Protein AF-A0A7X6PT51-F1 (afdb_monomer_lite)

Secondary structure (DSSP, 8-state):
-HHHHHHHHHHHHHHHHHHHHHHHHHHHHHHHHHHHHHHHHHHHHHHHHHHHHHHHHHHHHHHHHHHHHHHHHHHHHHHHHHHHHHHHHHHHHHHHHHHHHHHHHHHHHHHHHHHHHHHHHHHHHHHHHHHHHHTGGGGHHHHHHHHHHHHHHHHHHHHHHHHHHHHHHHHHHHHHHHHHHHHHHHHHHHHHHHHHHHHHHHHHHHHHHHHHHHHHHHHHHHHHHHHHHHHHHHHHHHHHHHHHHHHHHHHHHHHHHHHHHHHHHHHHHHHHHHHHHHHTTS-PPPPSS-HHHHHHHHHHHHHHHHHHHTT-SS---HHHHH-TTTSHHHHHHTSHHHHTTTTSHHHHHHHHHHHHHHHHHHHHHHHHHHT-HHHHHHHHHHHHHHHHHHHHHHHHHHT-

pLDDT: mean 89.98, std 7.83, range [58.53, 97.75]

Radius of gyration: 64.97 Å; chains: 1; bounding box: 123×43×186 Å

Structure (mmCIF, N/CA/C/O backbone):
data_AF-A0A7X6PT51-F1
#
_entry.id   AF-A0A7X6PT51-F1
#
loop_
_atom_site.group_PDB
_atom_site.id
_atom_site.type_symbol
_atom_site.label_atom_id
_atom_site.label_alt_id
_atom_site.label_comp_id
_atom_site.label_asym_id
_atom_site.label_entity_id
_atom_site.label_seq_id
_atom_site.pdbx_PDB_ins_code
_atom_site.Cartn_x
_atom_si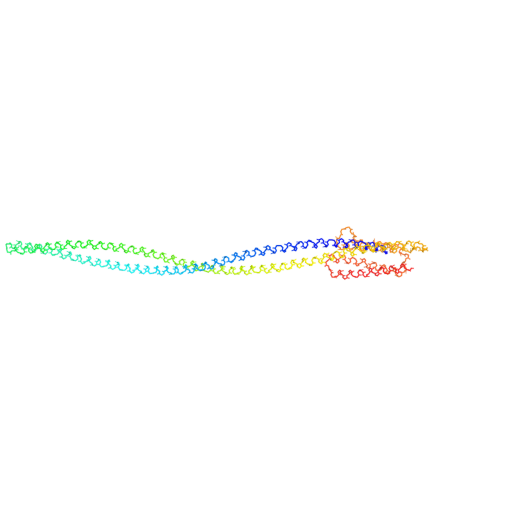te.Cartn_y
_atom_site.Cartn_z
_atom_site.occupancy
_atom_site.B_iso_or_equiv
_atom_site.auth_seq_id
_atom_site.auth_comp_id
_atom_site.auth_asym_id
_atom_site.auth_atom_id
_atom_site.pdbx_PDB_model_num
ATOM 1 N N . THR A 1 1 ? 40.088 14.864 -67.892 1.00 66.12 1 THR A N 1
ATOM 2 C CA . THR A 1 1 ? 41.227 13.999 -68.284 1.00 66.12 1 THR A CA 1
ATOM 3 C C . THR A 1 1 ? 41.415 12.910 -67.244 1.00 66.12 1 THR A C 1
ATOM 5 O O . THR A 1 1 ? 40.897 13.067 -66.145 1.00 66.12 1 THR A O 1
ATOM 8 N N . LEU A 1 2 ? 42.168 11.845 -67.549 1.00 75.38 2 LEU A N 1
ATOM 9 C CA . LEU A 1 2 ? 42.479 10.789 -66.572 1.00 75.38 2 LEU A CA 1
ATOM 10 C C . LEU A 1 2 ? 43.161 11.356 -65.306 1.00 75.38 2 LEU A C 1
ATOM 12 O O . LEU A 1 2 ? 42.879 10.900 -64.206 1.00 75.38 2 LEU A O 1
ATOM 16 N N . ASN A 1 3 ? 43.974 12.415 -65.447 1.00 75.56 3 ASN A N 1
ATOM 17 C CA . ASN A 1 3 ? 44.634 13.091 -64.322 1.00 75.56 3 ASN A CA 1
ATOM 18 C C . ASN A 1 3 ? 43.631 13.688 -63.316 1.00 75.56 3 ASN A C 1
ATOM 20 O O . ASN A 1 3 ? 43.732 13.439 -62.120 1.00 75.56 3 ASN A O 1
ATOM 24 N N . ALA A 1 4 ? 42.617 14.406 -63.810 1.00 72.31 4 ALA A N 1
ATOM 25 C CA . ALA A 1 4 ? 41.569 14.981 -62.965 1.00 72.31 4 ALA A CA 1
ATOM 26 C C . ALA A 1 4 ? 40.681 13.911 -62.312 1.00 72.31 4 ALA A C 1
ATOM 28 O O . ALA A 1 4 ? 40.223 14.081 -61.187 1.00 72.31 4 ALA A O 1
ATOM 29 N N . SER A 1 5 ? 40.453 12.785 -62.997 1.00 80.12 5 SER A N 1
ATOM 30 C CA . SER A 1 5 ? 39.759 11.638 -62.404 1.00 80.12 5 SER A CA 1
ATOM 31 C C . SER A 1 5 ? 40.550 11.036 -61.240 1.00 80.12 5 SER A C 1
ATOM 33 O O . SER A 1 5 ? 39.953 10.711 -60.220 1.00 80.12 5 SER A O 1
ATOM 35 N N . CYS A 1 6 ? 41.877 10.940 -61.353 1.00 85.06 6 CYS A N 1
ATOM 36 C CA . CYS A 1 6 ? 42.719 10.464 -60.256 1.00 85.06 6 CYS A CA 1
ATOM 37 C C . CYS A 1 6 ? 42.756 11.469 -59.088 1.00 85.06 6 CYS A C 1
ATOM 39 O O . CYS A 1 6 ? 42.606 11.092 -57.930 1.00 85.06 6 CYS A O 1
ATOM 41 N N . GLU A 1 7 ? 42.879 12.769 -59.365 1.00 81.94 7 GLU A N 1
ATOM 42 C CA . GLU A 1 7 ? 42.789 13.799 -58.317 1.00 81.94 7 GLU A CA 1
ATOM 43 C C . GLU A 1 7 ? 41.462 13.706 -57.542 1.00 81.94 7 GLU A C 1
ATOM 45 O O . GLU A 1 7 ? 41.464 13.667 -56.313 1.00 81.94 7 GLU A O 1
ATOM 50 N N . ASN A 1 8 ? 40.340 13.527 -58.245 1.00 82.00 8 ASN A N 1
ATOM 51 C CA . ASN A 1 8 ? 39.040 13.297 -57.612 1.00 82.00 8 ASN A CA 1
ATOM 52 C C . ASN A 1 8 ? 38.994 12.003 -56.784 1.00 82.00 8 ASN A C 1
ATOM 54 O O . ASN A 1 8 ? 38.458 12.022 -55.680 1.00 82.00 8 ASN A O 1
ATOM 58 N N . LEU A 1 9 ? 39.549 10.889 -57.282 1.00 88.00 9 LEU A N 1
ATOM 59 C CA . LEU A 1 9 ? 39.618 9.631 -56.524 1.00 88.00 9 LEU A CA 1
ATOM 60 C C . LEU A 1 9 ? 40.429 9.791 -55.237 1.00 88.00 9 LEU A C 1
ATOM 62 O O . LEU A 1 9 ? 40.010 9.283 -54.204 1.00 88.00 9 LEU A O 1
ATOM 66 N N . SER A 1 10 ? 41.533 10.542 -55.284 1.00 89.19 10 SER A N 1
ATOM 67 C CA . SER A 1 10 ? 42.350 10.844 -54.104 1.00 89.19 10 SER A CA 1
ATOM 68 C C . SER A 1 10 ? 41.565 11.663 -53.070 1.00 89.19 10 SER A C 1
ATOM 70 O O . SER A 1 10 ? 41.500 11.291 -51.897 1.00 89.19 10 SER A O 1
ATOM 72 N N . VAL A 1 11 ? 40.864 12.715 -53.512 1.00 88.38 11 VAL A N 1
ATOM 73 C CA . VAL A 1 11 ? 39.988 13.523 -52.644 1.00 88.38 11 VAL A CA 1
ATOM 74 C C . VAL A 1 11 ? 38.869 12.679 -52.025 1.00 88.38 11 VAL A C 1
ATOM 76 O O . VAL A 1 11 ? 38.614 12.794 -50.828 1.00 88.38 11 VAL A O 1
ATOM 79 N N . ILE A 1 12 ? 38.215 11.815 -52.809 1.00 89.12 12 ILE A N 1
ATOM 80 C CA . ILE A 1 12 ? 37.149 10.929 -52.315 1.00 89.12 12 ILE A CA 1
ATOM 81 C C . ILE A 1 12 ? 37.706 9.934 -51.296 1.00 89.12 12 ILE A C 1
ATOM 83 O O . ILE A 1 12 ? 37.104 9.761 -50.239 1.00 89.12 12 ILE A O 1
ATOM 87 N N . SER A 1 13 ? 38.859 9.316 -51.565 1.00 93.19 13 SER A N 1
ATOM 88 C CA . SER A 1 13 ? 39.473 8.379 -50.622 1.00 93.19 13 SER A CA 1
ATOM 89 C C . SER A 1 13 ? 39.852 9.036 -49.296 1.00 93.19 13 SER A C 1
ATOM 91 O O . SER A 1 13 ? 39.603 8.460 -48.240 1.00 93.19 13 SER A O 1
ATOM 93 N N . GLU A 1 14 ? 40.378 10.262 -49.315 1.00 91.12 14 GLU A N 1
ATOM 94 C CA . GLU A 1 14 ? 40.703 10.979 -48.079 1.00 91.12 14 GLU A CA 1
ATOM 95 C C . GLU A 1 14 ? 39.431 11.330 -47.289 1.00 91.12 14 GLU A C 1
ATOM 97 O O . GLU A 1 14 ? 39.374 11.168 -46.070 1.00 91.12 14 GLU A O 1
ATOM 102 N N . GLN A 1 15 ? 38.361 11.731 -47.986 1.00 91.50 15 GLN A N 1
ATOM 103 C CA . GLN A 1 15 ? 37.057 11.971 -47.365 1.00 91.50 15 GLN A CA 1
ATOM 104 C C . GLN A 1 15 ? 36.454 10.697 -46.760 1.00 91.50 15 GLN A C 1
ATOM 106 O O . GLN A 1 15 ? 35.933 10.748 -45.646 1.00 91.50 15 GLN A O 1
ATOM 111 N N . MET A 1 16 ? 36.529 9.561 -47.459 1.00 93.50 16 MET A N 1
ATOM 112 C CA . MET A 1 16 ? 36.041 8.273 -46.955 1.00 93.50 16 MET A CA 1
ATOM 113 C C . MET A 1 16 ? 36.829 7.815 -45.730 1.00 93.50 16 MET A C 1
ATOM 115 O O . MET A 1 16 ? 36.226 7.399 -44.744 1.00 93.50 16 MET A O 1
ATOM 119 N N . LYS A 1 17 ? 38.157 7.966 -45.751 1.00 94.19 17 LYS A N 1
ATOM 120 C CA . LYS A 1 17 ? 39.026 7.671 -44.609 1.00 94.19 17 LYS A CA 1
ATOM 121 C C . LYS A 1 17 ? 38.646 8.507 -43.383 1.00 94.19 17 LYS A C 1
ATOM 123 O O . LYS A 1 17 ? 38.450 7.953 -42.306 1.00 94.19 17 LYS A O 1
ATOM 128 N N . SER A 1 18 ? 38.476 9.819 -43.552 1.00 94.25 18 SER A N 1
ATOM 129 C CA . SER A 1 18 ? 38.036 10.707 -42.469 1.00 94.25 18 SER A CA 1
ATOM 130 C C . SER A 1 18 ? 36.627 10.353 -41.965 1.00 94.25 18 SER A C 1
ATOM 132 O O . SER A 1 18 ? 36.378 10.341 -40.759 1.00 94.25 18 SER A O 1
ATOM 134 N N . GLY A 1 19 ? 35.706 10.001 -42.868 1.00 94.25 19 GLY A N 1
ATOM 135 C CA . GLY A 1 19 ? 34.362 9.539 -42.513 1.00 94.25 19 GLY A CA 1
ATOM 136 C C . GLY A 1 19 ? 34.363 8.230 -41.716 1.00 94.25 19 GLY A C 1
ATOM 137 O O . GLY A 1 19 ? 33.607 8.095 -40.751 1.00 94.25 19 GLY A O 1
ATOM 138 N N . ALA A 1 20 ? 35.239 7.291 -42.073 1.00 95.88 20 ALA A N 1
ATOM 139 C CA . ALA A 1 20 ? 35.452 6.049 -41.341 1.00 95.88 20 ALA A CA 1
ATOM 140 C C . ALA A 1 20 ? 36.024 6.297 -39.938 1.00 95.88 20 ALA A C 1
ATOM 142 O O . ALA A 1 20 ? 35.486 5.777 -38.963 1.00 95.88 20 ALA A O 1
ATOM 143 N N . GLU A 1 21 ? 37.034 7.161 -39.802 1.00 94.94 21 GLU A N 1
ATOM 144 C CA . GLU A 1 21 ? 37.584 7.542 -38.492 1.00 94.94 21 GLU A CA 1
ATOM 145 C C . GLU A 1 21 ? 36.513 8.164 -37.583 1.00 94.94 21 GLU A C 1
ATOM 147 O O . GLU A 1 21 ? 36.373 7.780 -36.422 1.00 94.94 21 GLU A O 1
ATOM 152 N N . LEU A 1 22 ? 35.686 9.067 -38.120 1.00 95.62 22 LEU A N 1
ATOM 153 C CA . LEU A 1 22 ? 34.556 9.635 -37.380 1.00 95.62 22 LEU A CA 1
ATOM 154 C C . LEU A 1 22 ? 33.516 8.577 -36.989 1.00 95.62 22 LEU A C 1
ATOM 156 O O . LEU A 1 22 ? 32.928 8.669 -35.910 1.00 95.62 22 LEU A O 1
ATOM 160 N N . THR A 1 23 ? 33.278 7.585 -37.848 1.00 95.50 23 THR A N 1
ATOM 161 C CA . THR A 1 23 ? 32.353 6.478 -37.564 1.00 95.50 23 THR A CA 1
ATOM 162 C C . THR A 1 23 ? 32.878 5.610 -36.425 1.00 95.50 23 THR A C 1
ATOM 164 O O . THR A 1 23 ? 32.127 5.339 -35.493 1.00 95.50 23 THR A O 1
ATOM 167 N N . SER A 1 24 ? 34.170 5.272 -36.430 1.00 96.00 24 SER A N 1
ATOM 168 C CA . SER A 1 24 ? 34.826 4.541 -35.338 1.00 96.00 24 SER A CA 1
ATOM 169 C C . SER A 1 24 ? 34.745 5.297 -34.002 1.00 96.00 24 SER A C 1
ATOM 171 O O . SER A 1 24 ? 34.363 4.731 -32.978 1.00 96.00 24 SER A O 1
ATOM 173 N N . ILE A 1 25 ? 34.998 6.611 -33.994 1.00 95.25 25 ILE A N 1
ATOM 174 C CA . ILE A 1 25 ? 34.871 7.437 -32.777 1.00 95.25 25 ILE A CA 1
ATOM 175 C C . ILE A 1 25 ? 33.437 7.399 -32.223 1.00 95.25 25 ILE A C 1
ATOM 177 O O . ILE A 1 25 ? 33.230 7.244 -31.014 1.00 95.25 25 ILE A O 1
ATOM 181 N N . LYS A 1 26 ? 32.430 7.518 -33.097 1.00 95.19 26 LYS A N 1
ATOM 182 C CA . LYS A 1 26 ? 31.020 7.422 -32.697 1.00 95.19 26 LYS A CA 1
ATOM 183 C C . LYS A 1 26 ? 30.665 6.027 -32.188 1.00 95.19 26 LYS A C 1
ATOM 185 O O . LYS A 1 26 ? 29.971 5.931 -31.181 1.00 95.19 26 LYS A O 1
ATOM 190 N N . ALA A 1 27 ? 31.170 4.979 -32.834 1.00 95.31 27 ALA A N 1
ATOM 191 C CA . ALA A 1 27 ? 30.982 3.596 -32.413 1.00 95.31 27 ALA A CA 1
ATOM 192 C C . ALA A 1 27 ? 31.507 3.373 -30.985 1.00 95.31 27 ALA A C 1
ATOM 194 O O . ALA A 1 27 ? 30.763 2.924 -30.117 1.00 95.31 27 ALA A O 1
ATOM 195 N N . ASN A 1 28 ? 32.727 3.829 -30.686 1.00 92.50 28 ASN A N 1
ATOM 196 C CA . ASN A 1 28 ? 33.291 3.768 -29.333 1.00 92.50 28 ASN A CA 1
ATOM 197 C C . ASN A 1 28 ? 32.451 4.533 -28.295 1.00 92.50 28 ASN A C 1
ATOM 199 O O . ASN A 1 28 ? 32.301 4.091 -27.157 1.00 92.50 28 ASN A O 1
ATOM 203 N N . THR A 1 29 ? 31.871 5.671 -28.684 1.00 95.19 29 THR A N 1
ATOM 204 C CA . THR A 1 29 ? 30.991 6.453 -27.799 1.00 95.19 29 THR A CA 1
ATOM 205 C C . THR A 1 29 ? 29.703 5.691 -27.475 1.00 95.19 29 THR A C 1
ATOM 207 O O . THR A 1 29 ? 29.270 5.670 -26.324 1.00 95.19 29 THR A O 1
ATOM 210 N N . VAL A 1 30 ? 29.102 5.040 -28.474 1.00 94.81 30 VAL A N 1
ATOM 211 C CA . VAL A 1 30 ? 27.905 4.206 -28.291 1.00 94.81 30 VAL A CA 1
ATOM 212 C C . VAL A 1 30 ? 28.222 2.971 -27.442 1.00 94.81 30 VAL A C 1
ATOM 214 O O . VAL A 1 30 ? 27.448 2.658 -26.543 1.00 94.81 30 VAL A O 1
ATOM 217 N N . ALA A 1 31 ? 29.379 2.330 -27.640 1.00 92.38 31 ALA A N 1
ATOM 218 C CA . ALA A 1 31 ? 29.833 1.214 -26.806 1.00 92.38 31 ALA A CA 1
ATOM 219 C C . ALA A 1 31 ? 29.947 1.611 -25.324 1.00 92.38 31 ALA A C 1
ATOM 221 O O . ALA A 1 31 ? 29.435 0.923 -24.441 1.00 92.38 31 ALA A O 1
ATOM 222 N N . ALA A 1 32 ? 30.559 2.768 -25.045 1.00 92.12 32 ALA A N 1
ATOM 223 C CA . ALA A 1 32 ? 30.659 3.296 -23.687 1.00 92.12 32 ALA A CA 1
ATOM 224 C C . ALA A 1 32 ? 29.276 3.585 -23.075 1.00 92.12 32 ALA A C 1
ATOM 226 O O . ALA A 1 32 ? 29.042 3.283 -21.905 1.00 92.12 32 ALA A O 1
ATOM 227 N N . ALA A 1 33 ? 28.342 4.126 -23.865 1.00 93.69 33 ALA A N 1
ATOM 228 C CA . ALA A 1 33 ? 26.967 4.350 -23.425 1.00 93.69 33 ALA A CA 1
ATOM 229 C C . ALA A 1 33 ? 26.223 3.033 -23.132 1.00 93.69 33 ALA A C 1
ATOM 231 O O . ALA A 1 33 ? 25.515 2.954 -22.130 1.00 93.69 33 ALA A O 1
ATOM 232 N N . GLY A 1 34 ? 26.423 1.994 -23.949 1.00 92.56 34 GLY A N 1
ATOM 233 C CA . GLY A 1 34 ? 25.885 0.650 -23.714 1.00 92.56 34 GLY A CA 1
ATOM 234 C C . GLY A 1 34 ? 26.389 0.045 -22.402 1.00 92.56 34 GLY A C 1
ATOM 235 O O . GLY A 1 34 ? 25.590 -0.405 -21.583 1.00 92.56 34 GLY A O 1
ATOM 236 N N . ALA A 1 35 ? 27.694 0.137 -22.133 1.00 90.44 35 ALA A N 1
ATOM 237 C CA . ALA A 1 35 ? 28.283 -0.331 -20.876 1.00 90.44 35 ALA A CA 1
ATOM 238 C C . ALA A 1 35 ? 27.733 0.418 -19.645 1.00 90.44 35 ALA A C 1
ATOM 240 O O . ALA A 1 35 ? 27.421 -0.198 -18.622 1.00 90.44 35 ALA A O 1
ATOM 241 N N . LEU A 1 36 ? 27.569 1.742 -19.746 1.00 92.88 36 LEU A N 1
ATOM 242 C CA . LEU A 1 36 ? 26.928 2.544 -18.699 1.00 92.88 36 LEU A CA 1
ATOM 243 C C . LEU A 1 36 ? 25.463 2.142 -18.489 1.00 92.88 36 LEU A C 1
ATOM 245 O O . LEU A 1 36 ? 25.015 2.067 -17.346 1.00 92.88 36 LEU A O 1
ATOM 249 N N . MET A 1 37 ? 24.730 1.842 -19.565 1.00 94.19 37 MET A N 1
ATOM 250 C CA . MET A 1 37 ? 23.352 1.359 -19.479 1.00 94.19 37 MET A CA 1
ATOM 251 C C . MET A 1 37 ? 23.278 0.033 -18.716 1.00 94.19 37 MET A C 1
ATOM 253 O O . MET A 1 37 ? 22.486 -0.070 -17.783 1.00 94.19 37 MET A O 1
ATOM 257 N N . SER A 1 38 ? 24.146 -0.935 -19.022 1.00 91.50 38 SER A N 1
ATOM 258 C CA . SER A 1 38 ? 24.216 -2.211 -18.293 1.00 91.50 38 SER A CA 1
ATOM 259 C C . SER A 1 38 ? 24.537 -2.025 -16.806 1.00 91.50 38 SER A C 1
ATOM 261 O O . SER A 1 38 ? 23.924 -2.673 -15.957 1.00 91.50 38 SER A O 1
ATOM 263 N N . SER A 1 39 ? 25.451 -1.108 -16.473 1.00 92.44 39 SER A N 1
ATOM 264 C CA . SER A 1 39 ? 25.759 -0.754 -15.079 1.00 92.44 39 SER A CA 1
ATOM 265 C C . SER A 1 39 ? 24.539 -0.169 -14.356 1.00 92.44 39 SER A C 1
ATOM 267 O O . SER A 1 39 ? 24.190 -0.603 -13.258 1.00 92.44 39 SER A O 1
ATOM 269 N N . ASN A 1 40 ? 23.826 0.761 -15.001 1.00 93.81 40 ASN A N 1
ATOM 270 C CA . ASN A 1 40 ? 22.598 1.338 -14.453 1.00 93.81 40 ASN A CA 1
ATOM 271 C C . ASN A 1 40 ? 21.512 0.278 -14.239 1.00 93.81 40 ASN A C 1
ATOM 273 O O . ASN A 1 40 ? 20.874 0.277 -13.191 1.00 93.81 40 ASN A O 1
ATOM 277 N N . MET A 1 41 ? 21.339 -0.658 -15.176 1.00 94.62 41 MET A N 1
ATOM 278 C CA . MET A 1 41 ? 20.395 -1.773 -15.024 1.00 94.62 41 MET A CA 1
ATOM 279 C C . MET A 1 41 ? 20.727 -2.649 -13.807 1.00 94.62 41 MET A C 1
ATOM 281 O O . MET A 1 41 ? 19.825 -3.054 -13.072 1.00 94.62 41 MET A O 1
ATOM 285 N N . SER A 1 42 ? 22.014 -2.885 -13.530 1.00 92.50 42 SER A N 1
ATOM 286 C CA . SER A 1 42 ? 22.432 -3.595 -12.315 1.00 92.50 42 SER A CA 1
ATOM 287 C C . SER A 1 42 ? 22.057 -2.835 -11.040 1.00 92.50 42 SER A C 1
ATOM 289 O O . SER A 1 42 ? 21.612 -3.462 -10.083 1.00 92.50 42 SER A O 1
ATOM 291 N N . MET A 1 43 ? 22.204 -1.506 -11.013 1.00 94.94 43 MET A N 1
ATOM 292 C CA . MET A 1 43 ? 21.796 -0.696 -9.856 1.00 94.94 43 MET A CA 1
ATOM 293 C C . MET A 1 43 ? 20.278 -0.724 -9.651 1.00 94.94 43 MET A C 1
ATOM 295 O O . MET A 1 43 ? 19.822 -0.954 -8.533 1.00 94.94 43 MET A O 1
ATOM 299 N N . VAL A 1 44 ? 19.500 -0.573 -10.729 1.00 96.00 44 VAL A N 1
ATOM 300 C CA . VAL A 1 44 ? 18.029 -0.639 -10.673 1.00 96.00 44 VAL A CA 1
ATOM 301 C C . VAL A 1 44 ? 17.556 -2.008 -10.180 1.00 96.00 44 VAL A C 1
ATOM 303 O O . VAL A 1 44 ? 16.589 -2.075 -9.427 1.00 96.00 44 VAL A O 1
ATOM 306 N N . THR A 1 45 ? 18.243 -3.095 -10.549 1.00 94.69 45 THR A N 1
ATOM 307 C CA . THR A 1 45 ? 17.942 -4.444 -10.035 1.00 94.69 45 THR A CA 1
ATOM 308 C C . THR A 1 45 ? 18.084 -4.488 -8.514 1.00 94.69 45 THR A C 1
ATOM 310 O O . THR A 1 45 ? 17.140 -4.863 -7.823 1.00 94.69 45 THR A O 1
ATOM 313 N N . THR A 1 46 ? 19.216 -4.025 -7.978 1.00 95.25 46 THR A N 1
ATOM 314 C CA . THR A 1 46 ? 19.464 -3.980 -6.528 1.00 95.25 46 THR A CA 1
ATOM 315 C C . THR A 1 46 ? 18.419 -3.135 -5.790 1.00 95.25 46 THR A C 1
ATOM 317 O O . THR A 1 46 ? 17.894 -3.546 -4.755 1.00 95.25 46 THR A O 1
ATOM 320 N N . GLU A 1 47 ? 18.071 -1.960 -6.322 1.00 96.38 47 GLU A N 1
ATOM 321 C CA . GLU A 1 47 ? 17.034 -1.100 -5.733 1.00 96.38 47 GLU A CA 1
ATOM 322 C C . GLU A 1 47 ? 15.637 -1.738 -5.806 1.00 96.38 47 GLU A C 1
ATOM 324 O O . GLU A 1 47 ? 14.833 -1.601 -4.878 1.00 96.38 47 GLU A O 1
ATOM 329 N N . SER A 1 48 ? 15.349 -2.481 -6.875 1.00 96.12 48 SER A N 1
ATOM 330 C CA . SER A 1 48 ? 14.088 -3.210 -7.041 1.00 96.12 48 SER A CA 1
ATOM 331 C C . SER A 1 48 ? 13.985 -4.376 -6.058 1.00 96.12 48 SER A C 1
ATOM 333 O O . SER A 1 48 ? 12.935 -4.561 -5.448 1.00 96.12 48 SER A O 1
ATOM 335 N N . GLU A 1 49 ? 15.073 -5.116 -5.824 1.00 94.50 49 GLU A N 1
ATOM 336 C CA . GLU A 1 49 ? 15.148 -6.166 -4.798 1.00 94.50 49 GLU A CA 1
ATOM 337 C C . GLU A 1 49 ? 14.937 -5.606 -3.386 1.00 94.50 49 GLU A C 1
ATOM 339 O O . GLU A 1 49 ? 14.161 -6.157 -2.600 1.00 94.50 49 GLU A O 1
ATOM 344 N N . GLN A 1 50 ? 15.570 -4.474 -3.066 1.00 96.50 50 GLN A N 1
ATOM 345 C CA . GLN A 1 50 ? 15.359 -3.799 -1.787 1.00 96.50 50 GLN A CA 1
ATOM 346 C C . GLN A 1 50 ? 13.901 -3.343 -1.633 1.00 96.50 50 GLN A C 1
ATOM 348 O O . GLN A 1 50 ? 13.302 -3.505 -0.568 1.00 96.50 50 GLN A O 1
ATOM 353 N N . THR A 1 51 ? 13.309 -2.803 -2.698 1.00 96.31 51 THR A N 1
ATOM 354 C CA . THR A 1 51 ? 11.903 -2.382 -2.702 1.00 96.31 51 THR A CA 1
ATOM 355 C C . THR A 1 51 ? 10.967 -3.582 -2.536 1.00 96.31 51 THR A C 1
ATOM 357 O O . THR A 1 51 ? 10.018 -3.497 -1.761 1.00 96.31 51 THR A O 1
ATOM 360 N N . ALA A 1 52 ? 11.254 -4.719 -3.179 1.00 96.38 52 ALA A N 1
ATOM 361 C CA . ALA A 1 52 ? 10.501 -5.962 -3.002 1.00 96.38 52 ALA A CA 1
ATOM 362 C C . ALA A 1 52 ? 10.520 -6.425 -1.539 1.00 96.38 52 ALA A C 1
ATOM 364 O O . ALA A 1 52 ? 9.483 -6.795 -0.991 1.00 96.38 52 ALA A O 1
ATOM 365 N N . ASN A 1 53 ? 11.683 -6.349 -0.887 1.00 96.69 53 ASN A N 1
ATOM 366 C CA . ASN A 1 53 ? 11.806 -6.660 0.534 1.00 96.69 53 ASN A CA 1
ATOM 367 C C . ASN A 1 53 ? 10.952 -5.714 1.395 1.00 96.69 53 ASN A C 1
ATOM 369 O O . ASN A 1 53 ? 10.171 -6.171 2.226 1.00 96.69 53 ASN A O 1
ATOM 373 N N . ASN A 1 54 ? 11.015 -4.405 1.138 1.00 96.31 54 ASN A N 1
ATOM 374 C CA . ASN A 1 54 ? 10.179 -3.433 1.844 1.00 96.31 54 ASN A CA 1
ATOM 375 C C . ASN A 1 54 ? 8.682 -3.731 1.674 1.00 96.31 54 ASN A C 1
ATOM 377 O O . ASN A 1 54 ? 7.943 -3.702 2.653 1.00 96.31 54 ASN A O 1
ATOM 381 N N . VAL A 1 55 ? 8.232 -4.066 0.462 1.00 97.44 55 VAL A N 1
ATOM 382 C CA . VAL A 1 55 ? 6.832 -4.438 0.207 1.00 97.44 55 VAL A CA 1
ATOM 383 C C . VAL A 1 55 ? 6.438 -5.700 0.980 1.00 97.44 55 VAL A C 1
ATOM 385 O O . VAL A 1 55 ? 5.364 -5.718 1.574 1.00 97.44 55 VAL A O 1
ATOM 388 N N . ASN A 1 56 ? 7.311 -6.708 1.068 1.00 95.25 56 ASN A N 1
ATOM 389 C CA . ASN A 1 56 ? 7.060 -7.905 1.881 1.00 95.25 56 ASN A CA 1
ATOM 390 C C . ASN A 1 56 ? 6.939 -7.588 3.380 1.00 95.25 56 ASN A C 1
ATOM 392 O O . ASN A 1 56 ? 6.092 -8.161 4.062 1.00 95.25 56 ASN A O 1
ATOM 396 N N . ILE A 1 57 ? 7.749 -6.659 3.897 1.00 97.06 57 ILE A N 1
ATOM 397 C CA . ILE A 1 57 ? 7.651 -6.209 5.294 1.00 97.06 57 ILE A CA 1
ATOM 398 C C . ILE A 1 57 ? 6.301 -5.527 5.541 1.00 97.06 57 ILE A C 1
ATOM 400 O O . ILE A 1 57 ? 5.637 -5.817 6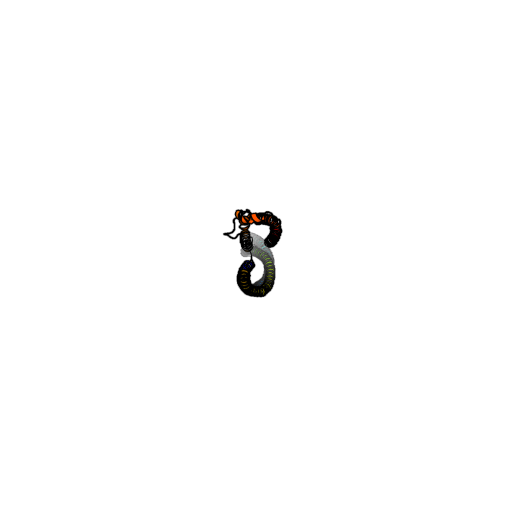.535 1.00 97.06 57 ILE A O 1
ATOM 404 N N . VAL A 1 58 ? 5.865 -4.649 4.632 1.00 96.81 58 VAL A N 1
ATOM 405 C CA . VAL A 1 58 ? 4.555 -3.990 4.753 1.00 96.81 58 VAL A CA 1
ATOM 406 C C . VAL A 1 58 ? 3.416 -5.010 4.612 1.00 96.81 58 VAL A C 1
ATOM 408 O O . VAL A 1 58 ? 2.416 -4.891 5.314 1.00 96.81 58 VAL A O 1
ATOM 411 N N . ALA A 1 59 ? 3.569 -6.040 3.771 1.00 96.00 59 ALA A N 1
ATOM 412 C CA . ALA A 1 59 ? 2.600 -7.131 3.646 1.00 96.00 59 ALA A CA 1
ATOM 413 C C . ALA A 1 59 ? 2.412 -7.871 4.976 1.00 96.00 59 ALA A C 1
ATOM 415 O O . ALA A 1 59 ? 1.285 -8.002 5.449 1.00 96.00 59 ALA A O 1
ATOM 416 N N . ALA A 1 60 ? 3.514 -8.266 5.618 1.00 95.81 60 ALA A N 1
ATOM 417 C CA . ALA A 1 60 ? 3.481 -8.908 6.929 1.00 95.81 60 ALA A CA 1
ATOM 418 C C . ALA A 1 60 ? 2.835 -8.003 7.994 1.00 95.81 60 ALA A C 1
ATOM 420 O O . ALA A 1 60 ? 2.003 -8.458 8.775 1.00 95.81 60 ALA A O 1
ATOM 421 N N . ALA A 1 61 ? 3.146 -6.702 7.984 1.00 96.50 61 ALA A N 1
ATOM 422 C CA . ALA A 1 61 ? 2.520 -5.740 8.890 1.00 96.50 61 ALA A CA 1
ATOM 423 C C . ALA A 1 61 ? 1.003 -5.594 8.646 1.00 96.50 61 ALA A C 1
ATOM 425 O O . ALA A 1 61 ? 0.239 -5.442 9.596 1.00 96.50 61 ALA A O 1
ATOM 426 N N . ALA A 1 62 ? 0.546 -5.660 7.391 1.00 95.88 62 ALA A N 1
ATOM 427 C CA . ALA A 1 62 ? -0.877 -5.625 7.054 1.00 95.88 62 ALA A CA 1
ATOM 428 C C . ALA A 1 62 ? -1.616 -6.906 7.492 1.00 95.88 62 ALA A C 1
ATOM 430 O O . ALA A 1 62 ? -2.770 -6.835 7.929 1.00 95.88 62 ALA A O 1
ATOM 431 N N . GLU A 1 63 ? -0.960 -8.068 7.419 1.00 94.50 63 GLU A N 1
ATOM 432 C CA . GLU A 1 63 ? -1.485 -9.330 7.954 1.00 94.50 63 GLU A CA 1
ATOM 433 C C . GLU A 1 63 ? -1.606 -9.289 9.484 1.00 94.50 63 GLU A C 1
ATOM 435 O O . GLU A 1 63 ? -2.670 -9.609 10.019 1.00 94.50 63 GLU A O 1
ATOM 440 N N . GLU A 1 64 ? -0.571 -8.821 10.192 1.00 96.88 64 GLU A N 1
ATOM 441 C CA . GLU A 1 64 ? -0.636 -8.622 11.647 1.00 96.88 64 GLU A CA 1
ATOM 442 C C . GLU A 1 64 ? -1.737 -7.627 12.032 1.00 96.88 64 GLU A C 1
ATOM 444 O O . GLU A 1 64 ? -2.537 -7.910 12.924 1.00 96.88 64 GLU A O 1
ATOM 449 N N . MET A 1 65 ? -1.848 -6.502 11.318 1.00 96.69 65 MET A N 1
ATOM 450 C CA . MET A 1 65 ? -2.897 -5.508 11.559 1.00 96.69 65 MET A CA 1
ATOM 451 C C . MET A 1 65 ? -4.296 -6.099 11.357 1.00 96.69 65 MET A C 1
ATOM 453 O O . MET A 1 65 ? -5.189 -5.839 12.161 1.00 96.69 65 MET A O 1
ATOM 457 N N . SER A 1 66 ? -4.483 -6.953 10.346 1.00 96.06 66 SER A N 1
ATOM 458 C CA . SER A 1 66 ? -5.750 -7.663 10.127 1.00 96.06 66 SER A CA 1
ATOM 459 C C . SER A 1 66 ? -6.099 -8.582 11.301 1.00 96.06 66 SER A C 1
ATOM 461 O O . SER A 1 66 ? -7.250 -8.615 11.743 1.00 96.06 66 SER A O 1
ATOM 463 N N . ALA A 1 67 ? -5.110 -9.299 11.844 1.00 96.69 67 ALA A N 1
ATOM 464 C CA . ALA A 1 67 ? -5.302 -10.141 13.022 1.00 96.69 67 ALA A CA 1
ATOM 465 C C . ALA A 1 67 ? -5.671 -9.307 14.261 1.00 96.69 67 ALA A C 1
ATOM 467 O O . ALA A 1 67 ? -6.643 -9.625 14.948 1.00 96.69 67 ALA A O 1
ATOM 468 N N . THR A 1 68 ? -4.960 -8.202 14.508 1.00 97.62 68 THR A N 1
ATOM 469 C CA . THR A 1 68 ? -5.245 -7.292 15.627 1.00 97.62 68 THR A CA 1
ATOM 470 C C . THR A 1 68 ? -6.629 -6.654 15.509 1.00 97.62 68 THR A C 1
ATOM 472 O O . THR A 1 68 ? -7.366 -6.611 16.489 1.00 97.62 68 THR A O 1
ATOM 475 N N . ILE A 1 69 ? -7.034 -6.212 14.316 1.00 97.75 69 ILE A N 1
ATOM 476 C CA . ILE A 1 69 ? -8.377 -5.664 14.068 1.00 97.75 69 ILE A CA 1
ATOM 477 C C . ILE A 1 69 ? -9.452 -6.708 14.380 1.00 97.75 69 ILE A C 1
ATOM 479 O O . ILE A 1 69 ? -10.440 -6.387 15.040 1.00 97.75 69 ILE A O 1
ATOM 483 N N . SER A 1 70 ? -9.252 -7.965 13.971 1.00 96.12 70 SER A N 1
ATOM 484 C CA . SER A 1 70 ? -10.187 -9.048 14.292 1.00 96.12 70 SER A CA 1
ATOM 485 C C . SER A 1 70 ? -10.300 -9.292 15.800 1.00 96.12 70 SER A C 1
ATOM 487 O O . SER A 1 70 ? -11.392 -9.574 16.294 1.00 96.12 70 SER A O 1
ATOM 489 N N . GLU A 1 71 ? -9.197 -9.200 16.542 1.00 97.56 71 GLU A N 1
ATOM 490 C CA . GLU A 1 71 ? -9.203 -9.342 18.000 1.00 97.56 71 GLU A CA 1
ATOM 491 C C . GLU A 1 71 ? -9.911 -8.160 18.679 1.00 97.56 71 GLU A C 1
ATOM 493 O O . GLU A 1 71 ? -10.738 -8.356 19.573 1.00 97.56 71 GLU A O 1
ATOM 498 N N . ILE A 1 72 ? -9.650 -6.930 18.223 1.00 97.06 72 ILE A N 1
ATOM 499 C CA . ILE A 1 72 ? -10.340 -5.735 18.720 1.00 97.06 72 ILE A CA 1
ATOM 500 C C . ILE A 1 72 ? -11.840 -5.846 18.436 1.00 97.06 72 ILE A C 1
ATOM 502 O O . ILE A 1 72 ? -12.630 -5.597 19.339 1.00 97.06 72 ILE A O 1
ATOM 506 N N . ALA A 1 73 ? -12.251 -6.290 17.245 1.00 96.19 73 ALA A N 1
ATOM 507 C CA . ALA A 1 73 ? -13.661 -6.495 16.911 1.00 96.19 73 ALA A CA 1
ATOM 508 C C . ALA A 1 73 ? -14.352 -7.458 17.893 1.00 96.19 73 ALA A C 1
ATOM 510 O O . ALA A 1 73 ? -15.423 -7.152 18.420 1.00 96.19 73 ALA A O 1
ATOM 511 N N . GLN A 1 74 ? -13.715 -8.594 18.198 1.00 96.88 74 GLN A N 1
ATOM 512 C CA . GLN A 1 74 ? -14.232 -9.561 19.174 1.00 96.88 74 GLN A CA 1
ATOM 513 C C . GLN A 1 74 ? -14.317 -8.969 20.586 1.00 96.88 74 GLN A C 1
ATOM 515 O O . GLN A 1 74 ? -15.311 -9.171 21.288 1.00 96.88 74 GLN A O 1
ATOM 520 N N . ASN A 1 75 ? -13.295 -8.223 21.009 1.00 96.81 75 ASN A N 1
ATOM 521 C CA . ASN A 1 75 ? -13.276 -7.572 22.316 1.00 96.81 75 ASN A CA 1
ATOM 522 C C . ASN A 1 75 ? -14.329 -6.462 22.428 1.00 96.81 75 ASN A C 1
ATOM 524 O O . ASN A 1 75 ? -14.962 -6.339 23.476 1.00 96.81 75 ASN A O 1
ATOM 528 N N . THR A 1 76 ? -14.567 -5.705 21.359 1.00 96.81 76 THR A N 1
ATOM 529 C CA . THR A 1 76 ? -15.605 -4.671 21.294 1.00 96.81 76 THR A CA 1
ATOM 530 C C . THR A 1 76 ? -17.002 -5.281 21.384 1.00 96.81 76 THR A C 1
ATOM 532 O O . THR A 1 76 ? -17.817 -4.810 22.175 1.00 96.81 76 THR A O 1
ATOM 535 N N . GLU A 1 77 ? -17.274 -6.380 20.675 1.00 95.12 77 GLU A N 1
ATOM 536 C CA . GLU A 1 77 ? -18.567 -7.077 20.778 1.00 95.12 77 GLU A CA 1
ATOM 537 C C . GLU A 1 77 ? -18.783 -7.683 22.176 1.00 95.12 77 GLU A C 1
ATOM 539 O O . GLU A 1 77 ? -19.875 -7.628 22.752 1.00 95.12 77 GLU A O 1
ATOM 544 N N . LYS A 1 78 ? -17.714 -8.204 22.789 1.00 96.81 78 LYS A N 1
ATOM 545 C CA . LYS A 1 78 ? -17.755 -8.665 24.179 1.00 96.81 78 LYS A CA 1
ATOM 546 C C . LYS A 1 78 ? -18.032 -7.513 25.148 1.00 96.81 78 LYS A C 1
ATOM 548 O O . LYS A 1 78 ? -18.844 -7.677 26.058 1.00 96.81 78 LYS A O 1
ATOM 553 N N . ALA A 1 79 ? -17.383 -6.363 24.963 1.00 96.25 79 ALA A N 1
ATOM 554 C CA . ALA A 1 79 ? -17.619 -5.169 25.769 1.00 96.25 79 ALA A CA 1
ATOM 555 C C . ALA A 1 79 ? -19.072 -4.700 25.645 1.00 96.25 79 ALA A C 1
ATOM 557 O O . ALA A 1 79 ? -19.711 -4.448 26.662 1.00 96.25 79 ALA A O 1
ATOM 558 N N . ARG A 1 80 ? -19.626 -4.694 24.427 1.00 95.12 80 ARG A N 1
ATOM 559 C CA . ARG A 1 80 ? -21.036 -4.384 24.166 1.00 95.12 80 ARG A CA 1
ATOM 560 C C . ARG A 1 80 ? -21.972 -5.286 24.963 1.00 95.12 80 ARG A C 1
ATOM 562 O O . ARG A 1 80 ? -22.807 -4.794 25.712 1.00 95.12 80 ARG A O 1
ATOM 569 N N . THR A 1 81 ? -21.760 -6.598 24.882 1.00 96.38 81 THR A N 1
ATOM 570 C CA . THR A 1 81 ? -22.561 -7.586 25.621 1.00 96.38 81 THR A CA 1
ATOM 571 C C . THR A 1 81 ? -22.490 -7.363 27.137 1.00 96.38 81 THR A C 1
ATOM 573 O O . THR A 1 81 ? -23.490 -7.497 27.842 1.00 96.38 81 THR A O 1
ATOM 576 N N . ILE A 1 82 ? -21.310 -7.032 27.672 1.00 96.19 82 ILE A N 1
ATOM 577 C CA . ILE A 1 82 ? -21.137 -6.737 29.103 1.00 96.19 82 ILE A CA 1
ATOM 578 C C . ILE A 1 82 ? -21.902 -5.467 29.490 1.00 96.19 82 ILE A C 1
ATOM 580 O O . ILE A 1 82 ? -22.588 -5.471 30.512 1.00 96.19 82 ILE A O 1
ATOM 584 N N . THR A 1 83 ? -21.819 -4.412 28.680 1.00 95.62 83 THR A N 1
ATOM 585 C CA . THR A 1 83 ? -22.531 -3.151 28.919 1.00 95.62 83 THR A CA 1
ATOM 586 C C . THR A 1 83 ? -24.045 -3.342 28.875 1.00 95.62 83 THR A C 1
ATOM 588 O O . THR A 1 83 ? -24.730 -2.889 29.790 1.00 95.62 83 THR A O 1
ATOM 591 N N . ASP A 1 84 ? -24.571 -4.087 27.900 1.00 93.38 84 ASP A N 1
ATOM 592 C CA . ASP A 1 84 ? -26.005 -4.395 27.801 1.00 93.38 84 ASP A CA 1
ATOM 593 C C . ASP A 1 84 ? -26.506 -5.149 29.047 1.00 93.38 84 ASP A C 1
ATOM 595 O O . ASP A 1 84 ? -27.546 -4.815 29.623 1.00 93.38 84 ASP A O 1
ATOM 599 N N . ASN A 1 85 ? -25.726 -6.122 29.530 1.00 95.81 85 ASN A N 1
ATOM 600 C CA . ASN A 1 85 ? -26.028 -6.830 30.776 1.00 95.81 85 ASN A CA 1
ATOM 601 C C . ASN A 1 85 ? -25.981 -5.900 31.999 1.00 95.81 85 ASN A C 1
ATOM 603 O O . ASN A 1 85 ? -26.830 -6.007 32.885 1.00 95.81 85 ASN A O 1
ATOM 607 N N . ALA A 1 86 ? -25.015 -4.978 32.055 1.00 95.25 86 ALA A N 1
ATOM 608 C CA . ALA A 1 86 ? -24.907 -4.005 33.137 1.00 95.25 86 ALA A CA 1
ATOM 609 C C . ALA A 1 86 ? -26.110 -3.049 33.159 1.00 95.25 86 ALA A C 1
ATOM 611 O O . ALA A 1 86 ? -26.653 -2.788 34.230 1.00 95.25 86 ALA A O 1
ATOM 612 N N . VAL A 1 87 ? -26.576 -2.577 31.997 1.00 93.12 87 VAL A N 1
ATOM 613 C CA . VAL A 1 87 ? -27.805 -1.772 31.879 1.00 93.12 87 VAL A CA 1
ATOM 614 C C . VAL A 1 87 ? -29.008 -2.546 32.420 1.00 93.12 87 VAL A C 1
ATOM 616 O O . VAL A 1 87 ? -29.717 -2.038 33.291 1.00 93.12 87 VAL A O 1
ATOM 619 N N . ALA A 1 88 ? -29.200 -3.792 31.977 1.00 94.19 88 ALA A N 1
ATOM 620 C CA . ALA A 1 88 ? -30.306 -4.630 32.437 1.00 94.19 88 ALA A CA 1
ATOM 621 C C . ALA A 1 88 ? -30.274 -4.854 33.961 1.00 94.19 88 ALA A C 1
ATOM 623 O O . ALA A 1 88 ? -31.304 -4.764 34.632 1.00 94.19 88 ALA A O 1
ATOM 624 N N . GLN A 1 89 ? -29.089 -5.097 34.527 1.00 95.62 89 GLN A N 1
ATOM 625 C CA . GLN A 1 89 ? -28.928 -5.338 35.959 1.00 95.62 89 GLN A CA 1
ATOM 626 C C . GLN A 1 89 ? -29.118 -4.070 36.805 1.00 95.62 89 GLN A C 1
ATOM 628 O O . GLN A 1 89 ? -29.723 -4.138 37.879 1.00 95.62 89 GLN A O 1
ATOM 633 N N . THR A 1 90 ? -28.662 -2.910 36.328 1.00 95.94 90 THR A N 1
ATOM 634 C CA . THR A 1 90 ? -28.932 -1.610 36.962 1.00 95.94 90 THR A CA 1
ATOM 635 C C . THR A 1 90 ? -30.434 -1.323 36.980 1.00 95.94 90 THR A C 1
ATOM 637 O O . THR A 1 90 ? -30.964 -0.892 38.005 1.00 95.94 90 THR A O 1
ATOM 640 N N . GLN A 1 91 ? -31.145 -1.639 35.894 1.00 93.06 91 GLN A N 1
ATOM 641 C CA . GLN A 1 91 ? -32.591 -1.447 35.799 1.00 93.06 91 GLN A CA 1
ATOM 642 C C . GLN A 1 91 ? -33.376 -2.383 36.736 1.00 93.06 91 GLN A C 1
ATOM 644 O O . GLN A 1 91 ? -34.260 -1.918 37.454 1.00 93.06 91 GLN A O 1
ATOM 649 N N . ASP A 1 92 ? -33.014 -3.670 36.816 1.00 95.81 92 ASP A N 1
ATOM 650 C CA . ASP A 1 92 ? -33.596 -4.613 37.791 1.00 95.81 92 ASP A CA 1
ATOM 651 C C . ASP A 1 92 ? -33.326 -4.183 39.245 1.00 95.81 92 ASP A C 1
ATOM 653 O O . ASP A 1 92 ? -34.214 -4.225 40.100 1.00 95.81 92 ASP A O 1
ATOM 657 N N . THR A 1 93 ? -32.113 -3.700 39.529 1.00 96.00 93 THR A N 1
ATOM 658 C CA . THR A 1 93 ? -31.751 -3.189 40.860 1.00 96.00 93 THR A CA 1
ATOM 659 C C . THR A 1 93 ? -32.573 -1.950 41.216 1.00 96.00 93 THR A C 1
ATOM 661 O O . THR A 1 93 ? -33.067 -1.858 42.338 1.00 96.00 93 THR A O 1
ATOM 664 N N . SER A 1 94 ? -32.779 -1.033 40.264 1.00 94.94 94 SER A N 1
ATOM 665 C CA . SER A 1 94 ? -33.632 0.147 40.447 1.00 94.94 94 SER A CA 1
ATOM 666 C C . SER A 1 94 ? -35.048 -0.247 40.871 1.00 94.94 94 SER A C 1
ATOM 668 O O . SER A 1 94 ? -35.531 0.246 41.887 1.00 94.94 94 SER A O 1
ATOM 670 N N . LEU A 1 95 ? -35.662 -1.207 40.168 1.00 95.50 95 LEU A N 1
ATOM 671 C CA . LEU A 1 95 ? -37.010 -1.700 40.475 1.00 95.50 95 LEU A CA 1
ATOM 672 C C . LEU A 1 95 ? -37.106 -2.311 41.879 1.00 95.50 95 LEU A C 1
ATOM 674 O O . LEU A 1 95 ? -38.074 -2.072 42.597 1.00 95.50 95 LEU A O 1
ATOM 678 N N . LYS A 1 96 ? -36.104 -3.090 42.298 1.00 95.38 96 LYS A N 1
ATOM 679 C CA . LYS A 1 96 ? -36.082 -3.703 43.638 1.00 95.38 96 LYS A CA 1
ATOM 680 C C . LYS A 1 96 ? -35.926 -2.673 44.753 1.00 95.38 96 LYS A C 1
ATOM 682 O O . LYS A 1 96 ? -36.526 -2.825 45.814 1.00 95.38 96 LYS A O 1
ATOM 687 N N . VAL A 1 97 ? -35.116 -1.639 44.531 1.00 96.06 97 VAL A N 1
ATOM 688 C CA . VAL A 1 97 ? -34.946 -0.546 45.497 1.00 96.06 97 VAL A CA 1
ATOM 689 C C . VAL A 1 97 ? -36.215 0.307 45.568 1.00 96.06 97 VAL A C 1
ATOM 691 O O . VAL A 1 97 ? -36.635 0.664 46.663 1.00 96.06 97 VAL A O 1
ATOM 694 N N . ASP A 1 98 ? -36.885 0.550 44.443 1.00 93.81 98 ASP A N 1
ATOM 695 C CA . ASP A 1 98 ? -38.180 1.241 44.406 1.00 93.81 98 ASP A CA 1
ATOM 696 C C . ASP A 1 98 ? -39.250 0.490 45.225 1.00 93.81 98 ASP A C 1
ATOM 698 O O . ASP A 1 98 ? -39.878 1.062 46.116 1.00 93.81 98 ASP A O 1
ATOM 702 N N . GLN A 1 99 ? -39.335 -0.838 45.066 1.00 95.19 99 GLN A N 1
ATOM 703 C CA . GLN A 1 99 ? -40.210 -1.700 45.876 1.00 95.19 99 GLN A CA 1
ATOM 704 C C . GLN A 1 99 ? -39.913 -1.634 47.386 1.00 95.19 99 GLN A C 1
ATOM 706 O O . GLN A 1 99 ? -40.832 -1.736 48.203 1.00 95.19 99 GLN A O 1
ATOM 711 N N . LEU A 1 100 ? -38.645 -1.465 47.787 1.00 95.00 100 LEU A N 1
ATOM 712 C CA . LEU A 1 100 ? -38.287 -1.240 49.195 1.00 95.00 100 LEU A CA 1
ATOM 713 C C . LEU A 1 100 ? -38.803 0.115 49.698 1.00 95.00 100 LEU A C 1
ATOM 715 O O . LEU A 1 100 ? -39.225 0.214 50.852 1.00 95.00 100 LEU A O 1
ATOM 719 N N . GLY A 1 101 ? -38.801 1.134 48.838 1.00 93.81 101 GLY A N 1
ATOM 720 C CA . GLY A 1 101 ? -39.372 2.451 49.117 1.00 93.81 101 GLY A CA 1
ATOM 721 C C . GLY A 1 101 ? -40.873 2.375 49.382 1.00 93.81 101 GLY A C 1
ATOM 722 O O . GLY A 1 101 ? -41.335 2.853 50.421 1.00 93.81 101 GLY A O 1
ATOM 723 N N . ASP A 1 102 ? -41.605 1.681 48.510 1.00 93.94 102 ASP A N 1
ATOM 724 C CA . ASP A 1 102 ? -43.046 1.437 48.649 1.00 93.94 102 ASP A CA 1
ATOM 725 C C . ASP A 1 102 ? -43.383 0.649 49.925 1.00 93.94 102 ASP A C 1
ATOM 727 O O . ASP A 1 102 ? -44.343 0.957 50.647 1.00 93.94 102 ASP A O 1
ATOM 731 N N . ALA A 1 103 ? -42.576 -0.369 50.242 1.00 95.25 103 ALA A N 1
ATOM 732 C CA . ALA A 1 103 ? -42.725 -1.148 51.465 1.00 95.25 103 ALA A CA 1
ATOM 733 C C . ALA A 1 103 ? -42.496 -0.279 52.712 1.00 95.25 103 ALA A C 1
ATOM 735 O O . ALA A 1 103 ? -43.283 -0.340 53.659 1.00 95.25 103 ALA A O 1
ATOM 736 N N . ALA A 1 104 ? -41.467 0.572 52.707 1.00 94.94 104 ALA A N 1
ATOM 737 C CA . ALA A 1 104 ? -41.198 1.502 53.799 1.00 94.94 104 ALA A CA 1
ATOM 738 C C . ALA A 1 104 ? -42.322 2.543 53.959 1.00 94.94 104 ALA A C 1
ATOM 740 O O . ALA A 1 104 ? -42.719 2.848 55.082 1.00 94.94 104 ALA A O 1
ATOM 741 N N . GLU A 1 105 ? -42.893 3.062 52.868 1.00 93.12 105 GLU A N 1
ATOM 742 C CA . GLU A 1 105 ? -44.075 3.935 52.924 1.00 93.12 105 GLU A CA 1
ATOM 743 C C . GLU A 1 105 ? -45.297 3.225 53.519 1.00 93.12 105 GLU A C 1
ATOM 745 O O . GLU A 1 105 ? -46.011 3.792 54.352 1.00 93.12 105 GLU A O 1
ATOM 750 N N . SER A 1 106 ? -45.514 1.965 53.145 1.00 95.31 106 SER A N 1
ATOM 751 C CA . SER A 1 106 ? -46.593 1.144 53.696 1.00 95.31 106 SER A CA 1
ATOM 752 C C . SER A 1 106 ? -46.425 0.923 55.201 1.00 95.31 106 SER A C 1
ATOM 754 O O . SER A 1 106 ? -47.395 1.061 55.947 1.00 95.31 106 SER A O 1
ATOM 756 N N . ILE A 1 107 ? -45.198 0.657 55.669 1.00 94.38 107 ILE A N 1
ATOM 757 C CA . ILE A 1 107 ? -44.899 0.567 57.105 1.00 94.38 107 ILE A CA 1
ATOM 758 C C . ILE A 1 107 ? -45.188 1.905 57.784 1.00 94.38 107 ILE A C 1
ATOM 760 O O . ILE A 1 107 ? -45.859 1.899 58.812 1.00 94.38 107 ILE A O 1
ATOM 764 N N . ASN A 1 108 ? -44.769 3.036 57.199 1.00 94.06 108 ASN A N 1
ATOM 765 C CA . ASN A 1 108 ? -44.997 4.357 57.790 1.00 94.06 108 ASN A CA 1
ATOM 766 C C . ASN A 1 108 ? -46.491 4.604 58.077 1.00 94.06 108 ASN A C 1
ATOM 768 O O . ASN A 1 108 ? -46.838 4.988 59.195 1.00 94.06 108 ASN A O 1
ATOM 772 N N . LYS A 1 109 ? -47.372 4.278 57.116 1.00 93.56 109 LYS A N 1
ATOM 773 C CA . LYS A 1 109 ? -48.840 4.371 57.263 1.00 93.56 109 LYS A CA 1
ATOM 774 C C . LYS A 1 109 ? -49.370 3.502 58.409 1.00 93.56 109 LYS A C 1
ATOM 776 O O . LYS A 1 109 ? -50.256 3.925 59.147 1.00 93.56 109 LYS A O 1
ATOM 781 N N . VAL A 1 110 ? -48.822 2.296 58.579 1.00 95.38 110 VAL A N 1
ATOM 782 C CA . VAL A 1 110 ? -49.192 1.396 59.683 1.00 95.38 110 VAL A CA 1
ATOM 783 C C . VAL A 1 110 ? -48.724 1.953 61.029 1.00 95.38 110 VAL A C 1
ATOM 785 O O . VAL A 1 110 ? -49.505 1.957 61.978 1.00 95.38 110 VAL A O 1
ATOM 788 N N . THR A 1 111 ? -47.494 2.466 61.129 1.00 94.69 111 THR A N 1
ATOM 789 C CA . THR A 1 111 ? -47.008 3.124 62.356 1.00 94.69 111 THR A CA 1
ATOM 790 C C . THR A 1 111 ? -47.850 4.341 62.725 1.00 94.69 111 THR A C 1
ATOM 792 O O . THR A 1 111 ? -48.168 4.506 63.896 1.00 94.69 111 THR A O 1
ATOM 795 N N . GLU A 1 112 ? -48.269 5.171 61.766 1.00 93.00 112 GLU A N 1
ATOM 796 C CA . GLU A 1 112 ? -49.158 6.306 62.056 1.00 93.00 112 GLU A CA 1
ATOM 797 C C . GLU A 1 112 ? -50.498 5.840 62.637 1.00 93.00 112 GLU A C 1
ATOM 799 O O . GLU A 1 112 ? -50.906 6.328 63.689 1.00 93.00 112 GLU A O 1
ATOM 804 N N . ALA A 1 113 ? -51.112 4.807 62.054 1.00 95.69 113 ALA A N 1
ATOM 805 C CA . ALA A 1 113 ? -52.341 4.228 62.593 1.00 95.69 113 ALA A CA 1
ATOM 806 C C . ALA A 1 113 ? -52.161 3.645 64.011 1.00 95.69 113 ALA A C 1
ATOM 808 O O . ALA A 1 113 ? -53.035 3.805 64.862 1.00 95.69 113 ALA A O 1
ATOM 809 N N . ILE A 1 114 ? -51.032 2.983 64.298 1.00 94.75 114 ILE A N 1
ATOM 810 C CA . ILE A 1 114 ? -50.724 2.458 65.643 1.00 94.75 114 ILE A CA 1
ATOM 811 C C . ILE A 1 114 ? -50.538 3.600 66.649 1.00 94.75 114 ILE A C 1
ATOM 813 O O . ILE A 1 114 ? -50.982 3.483 67.796 1.00 94.75 114 ILE A O 1
ATOM 817 N N . ASN A 1 115 ? -49.907 4.703 66.235 1.00 93.50 115 ASN A N 1
ATOM 818 C CA . ASN A 1 115 ? -49.728 5.870 67.090 1.00 93.50 115 ASN A CA 1
ATOM 819 C C . ASN A 1 115 ? -51.084 6.499 67.438 1.00 93.50 115 ASN A C 1
ATOM 821 O O . ASN A 1 115 ? -51.362 6.723 68.614 1.00 93.50 115 ASN A O 1
ATOM 825 N N . ASP A 1 116 ? -51.963 6.667 66.447 1.00 94.06 116 ASP A N 1
ATOM 826 C CA . ASP A 1 116 ? -53.321 7.183 66.651 1.00 94.06 116 ASP A CA 1
ATOM 827 C C . ASP A 1 116 ? -54.139 6.289 67.600 1.00 94.06 116 ASP A C 1
ATOM 829 O O . ASP A 1 116 ? -54.819 6.781 68.505 1.00 94.06 116 ASP A O 1
ATOM 833 N N . ILE A 1 117 ? -54.042 4.960 67.447 1.00 94.56 117 ILE A N 1
ATOM 834 C CA . ILE A 1 117 ? -54.677 3.990 68.356 1.00 94.56 117 ILE A CA 1
ATOM 835 C C . ILE A 1 117 ? -54.097 4.107 69.772 1.00 94.56 117 ILE A C 1
ATOM 837 O O . ILE A 1 117 ? -54.846 4.041 70.751 1.00 94.56 117 ILE A O 1
ATOM 841 N N . SER A 1 118 ? -52.782 4.290 69.906 1.00 94.81 118 SER A N 1
ATOM 842 C CA . SER A 1 118 ? -52.115 4.451 71.204 1.00 94.81 118 SER A CA 1
ATOM 843 C C . SER A 1 118 ? -52.558 5.734 71.904 1.00 94.81 118 SER A C 1
ATOM 845 O O . SER A 1 118 ? -52.895 5.697 73.088 1.00 94.81 118 SER A O 1
ATOM 847 N N . ASP A 1 119 ? -52.660 6.845 71.174 1.00 93.19 119 ASP A N 1
ATOM 848 C CA . ASP A 1 119 ? -53.144 8.124 71.696 1.00 93.19 119 ASP A CA 1
ATOM 849 C C . ASP A 1 119 ? -54.614 8.040 72.137 1.00 93.19 119 ASP A C 1
ATOM 851 O O . ASP A 1 119 ? -54.967 8.491 73.234 1.00 93.19 119 ASP A O 1
ATOM 855 N N . GLN A 1 120 ? -55.472 7.383 71.346 1.00 95.31 120 GLN A N 1
ATOM 856 C CA . GLN A 1 120 ? -56.860 7.104 71.731 1.00 95.31 120 GLN A CA 1
ATOM 857 C C . GLN A 1 120 ? -56.947 6.206 72.971 1.00 95.31 120 GLN A C 1
ATOM 859 O O . GLN A 1 120 ? -57.743 6.472 73.873 1.00 95.31 120 GLN A O 1
ATOM 864 N N . THR A 1 121 ? -56.115 5.166 73.047 1.00 94.94 121 THR A N 1
ATOM 865 C CA . THR A 1 121 ? -56.071 4.241 74.190 1.00 94.94 121 THR A CA 1
ATOM 866 C C . THR A 1 121 ? -55.613 4.959 75.458 1.00 94.94 121 THR A C 1
ATOM 868 O O . THR A 1 121 ? -56.211 4.776 76.517 1.00 94.94 121 THR A O 1
ATOM 871 N N . ASN A 1 122 ? -54.616 5.840 75.357 1.00 92.69 122 ASN A N 1
ATOM 872 C CA . ASN A 1 122 ? -54.149 6.683 76.456 1.00 92.69 122 ASN A CA 1
ATOM 873 C C . ASN A 1 122 ? -55.249 7.646 76.947 1.00 92.69 122 ASN A C 1
ATOM 875 O O . ASN A 1 122 ? -55.441 7.795 78.154 1.00 92.69 122 ASN A O 1
ATOM 879 N N . LEU A 1 123 ? -56.017 8.256 76.034 1.00 94.12 123 LEU A N 1
ATOM 880 C CA . LEU A 1 123 ? -57.170 9.100 76.379 1.00 94.12 123 LEU A CA 1
ATOM 881 C C . LEU A 1 123 ? -58.302 8.308 77.052 1.00 94.12 123 LEU A C 1
ATOM 883 O O . LEU A 1 123 ? -58.862 8.760 78.052 1.00 94.12 123 LEU A O 1
ATOM 887 N N . LEU A 1 124 ? -58.623 7.115 76.544 1.00 94.19 124 LEU A N 1
ATOM 888 C CA . LEU A 1 124 ? -59.609 6.212 77.145 1.00 94.19 124 LEU A CA 1
ATOM 889 C C . LEU A 1 124 ? -59.188 5.775 78.552 1.00 94.19 124 LEU A C 1
ATOM 891 O O . LEU A 1 124 ? -59.991 5.836 79.483 1.00 94.19 124 LEU A O 1
ATOM 895 N N . ALA A 1 125 ? -57.923 5.389 78.716 1.00 94.25 125 ALA A N 1
ATOM 896 C CA . ALA A 1 125 ? -57.348 5.004 79.998 1.00 94.25 125 ALA A CA 1
ATOM 897 C C . ALA A 1 125 ? -57.350 6.171 80.994 1.00 94.25 125 ALA A C 1
ATOM 899 O O . ALA A 1 125 ? -57.715 5.990 82.151 1.00 94.25 125 ALA A O 1
ATOM 900 N N . LEU A 1 126 ? -57.037 7.389 80.541 1.00 91.62 126 LEU A N 1
ATOM 901 C CA . LEU A 1 126 ? -57.121 8.597 81.362 1.00 91.62 126 LEU A CA 1
ATOM 902 C C . LEU A 1 126 ? -58.551 8.852 81.858 1.00 91.62 126 LEU A C 1
ATOM 904 O O . LEU A 1 126 ? -58.745 9.097 83.049 1.00 91.62 126 LEU A O 1
ATOM 908 N N . ASN A 1 127 ? -59.546 8.757 80.971 1.00 92.06 127 ASN A N 1
ATOM 909 C CA . ASN A 1 127 ? -60.957 8.895 81.339 1.00 92.06 127 ASN A CA 1
ATOM 910 C C . ASN A 1 127 ? -61.383 7.818 82.352 1.00 92.06 127 ASN A C 1
ATOM 912 O O . ASN A 1 127 ? -62.072 8.126 83.324 1.00 92.06 127 ASN A O 1
ATOM 916 N N . ALA A 1 128 ? -60.922 6.576 82.174 1.00 92.44 128 ALA A N 1
ATOM 917 C CA . ALA A 1 128 ? -61.172 5.487 83.115 1.00 92.44 128 ALA A CA 1
ATOM 918 C C . ALA A 1 128 ? -60.511 5.730 84.484 1.00 92.44 128 ALA A C 1
ATOM 920 O O . ALA A 1 128 ? -61.148 5.497 85.510 1.00 92.44 128 ALA A O 1
ATOM 921 N N . THR A 1 129 ? -59.281 6.256 84.530 1.00 90.88 129 THR A N 1
ATOM 922 C CA . THR A 1 129 ? -58.611 6.646 85.783 1.00 90.88 129 THR A CA 1
ATOM 923 C C . THR A 1 129 ? -59.386 7.751 86.510 1.00 90.88 129 THR A C 1
ATOM 925 O O . THR A 1 129 ? -59.527 7.690 87.732 1.00 90.88 129 THR A O 1
ATOM 928 N N . ILE A 1 130 ? -59.918 8.742 85.781 1.00 89.12 130 ILE A N 1
ATOM 929 C CA . ILE A 1 130 ? -60.741 9.823 86.353 1.00 89.12 130 ILE A CA 1
ATOM 930 C C . ILE A 1 130 ? -62.020 9.253 86.979 1.00 89.12 130 ILE A C 1
ATOM 932 O O . ILE A 1 130 ? -62.334 9.566 88.129 1.00 89.12 130 ILE A O 1
ATOM 936 N N . GLU A 1 131 ? -62.735 8.381 86.266 1.00 91.56 131 GLU A N 1
ATOM 937 C CA . GLU A 1 131 ? -63.993 7.818 86.767 1.00 91.56 131 GLU A CA 1
ATOM 938 C C . GLU A 1 131 ? -63.763 6.819 87.916 1.00 91.56 131 GLU A C 1
ATOM 940 O O . GLU A 1 131 ? -64.525 6.786 88.884 1.00 91.56 131 GLU A O 1
ATOM 945 N N . ALA A 1 132 ? -62.651 6.077 87.890 1.00 89.75 132 ALA A N 1
ATOM 946 C CA . ALA A 1 132 ? -62.227 5.225 88.997 1.00 89.75 132 ALA A CA 1
ATOM 947 C C . ALA A 1 132 ? -61.887 6.035 90.262 1.00 89.75 132 ALA A C 1
ATOM 949 O O . ALA A 1 132 ? -62.256 5.630 91.364 1.00 89.75 132 ALA A O 1
ATOM 950 N N . ALA A 1 133 ? -61.246 7.203 90.120 1.00 86.62 133 ALA A N 1
ATOM 951 C CA . ALA A 1 133 ? -61.006 8.122 91.234 1.00 86.62 133 ALA A CA 1
ATOM 952 C C . ALA A 1 133 ? -62.319 8.696 91.798 1.00 86.62 133 ALA A C 1
ATOM 954 O O . ALA A 1 133 ? -62.461 8.860 93.011 1.00 86.62 133 ALA A O 1
ATOM 955 N N . ARG A 1 134 ? -63.306 8.945 90.929 1.00 88.88 134 ARG A N 1
ATOM 956 C CA . ARG A 1 134 ? -64.641 9.431 91.302 1.00 88.88 134 ARG A CA 1
ATOM 957 C C . ARG A 1 134 ? -65.447 8.410 92.112 1.00 88.88 134 ARG A C 1
ATOM 959 O O . ARG A 1 134 ? -66.219 8.804 92.982 1.00 88.88 134 ARG A O 1
ATOM 966 N N . ALA A 1 135 ? -65.237 7.116 91.869 1.00 88.50 135 ALA A N 1
ATOM 967 C CA . ALA A 1 135 ? -65.852 6.018 92.619 1.00 88.50 135 ALA A CA 1
ATOM 968 C C . ALA A 1 135 ? -65.224 5.767 94.013 1.00 88.50 135 ALA A C 1
ATOM 970 O O . ALA A 1 135 ? -65.712 4.918 94.764 1.00 88.50 135 ALA A O 1
ATOM 971 N N . GLY A 1 136 ? -64.159 6.489 94.388 1.00 85.00 136 GLY A N 1
ATOM 972 C CA . GLY A 1 136 ? -63.528 6.396 95.710 1.00 85.00 136 GLY A CA 1
ATOM 973 C C . GLY A 1 136 ? -62.890 5.027 95.993 1.00 85.00 136 GLY A C 1
ATOM 974 O O . GLY A 1 136 ? -62.230 4.446 95.134 1.00 85.00 136 GLY A O 1
ATOM 975 N N . GLU A 1 137 ? -63.079 4.488 97.204 1.00 81.25 137 GLU A N 1
ATOM 976 C CA . GLU A 1 137 ? -62.511 3.188 97.622 1.00 81.25 137 GLU A CA 1
ATOM 977 C C . GLU A 1 137 ? -62.977 2.009 96.746 1.00 81.25 137 GLU A C 1
ATOM 979 O O . GLU A 1 137 ? -62.200 1.086 96.503 1.00 81.25 137 GLU A O 1
ATOM 984 N N . ALA A 1 138 ? -64.200 2.054 96.201 1.00 80.69 138 ALA A N 1
ATOM 985 C CA . ALA A 1 138 ? -64.735 0.990 95.345 1.00 80.69 138 ALA A CA 1
ATOM 986 C C . ALA A 1 138 ? -64.061 0.927 93.957 1.00 80.69 138 ALA A C 1
ATOM 988 O O . ALA A 1 138 ? -64.044 -0.129 93.326 1.00 80.69 138 ALA A O 1
ATOM 989 N N . GLY A 1 139 ? -63.477 2.037 93.486 1.00 87.25 139 GLY A N 1
ATOM 990 C CA . GLY A 1 139 ? -62.812 2.143 92.180 1.00 87.25 139 GLY A CA 1
ATOM 991 C C . GLY A 1 139 ? -61.314 1.829 92.195 1.00 87.25 139 GLY A C 1
ATOM 992 O O . GLY A 1 139 ? -60.672 1.843 91.147 1.00 87.25 139 GLY A O 1
ATOM 993 N N . ARG A 1 140 ? -60.730 1.527 93.362 1.00 84.00 140 ARG A N 1
ATOM 994 C CA . ARG A 1 140 ? -59.271 1.456 93.557 1.00 84.00 140 ARG A CA 1
ATOM 995 C C . ARG A 1 140 ? -58.581 0.414 92.666 1.00 84.00 140 ARG A C 1
ATOM 997 O O . ARG A 1 140 ? -57.522 0.695 92.117 1.00 84.00 140 ARG A O 1
ATOM 1004 N N . GLY A 1 141 ? -59.200 -0.755 92.470 1.00 87.62 141 GLY A N 1
ATOM 1005 C CA . GLY A 1 141 ? -58.695 -1.790 91.556 1.00 87.62 141 GLY A CA 1
ATOM 1006 C C . GLY A 1 141 ? -58.779 -1.386 90.078 1.00 87.62 141 GLY A C 1
ATOM 1007 O O . GLY A 1 141 ? -57.837 -1.613 89.323 1.00 87.62 141 GLY A O 1
ATOM 1008 N N . PHE A 1 142 ? -59.863 -0.709 89.682 1.00 89.44 142 PHE A N 1
ATOM 1009 C CA . PHE A 1 142 ? -60.022 -0.157 88.331 1.00 89.44 142 PHE A CA 1
ATOM 1010 C C . PHE A 1 142 ? -59.007 0.952 88.038 1.00 89.44 142 PHE A C 1
ATOM 1012 O O . PHE A 1 142 ? -58.470 1.003 86.936 1.00 89.44 142 PHE A O 1
ATOM 1019 N N . ALA A 1 143 ? -58.693 1.797 89.025 1.00 89.50 143 ALA A N 1
ATOM 1020 C CA . ALA A 1 143 ? -57.699 2.859 88.881 1.00 89.50 143 ALA A CA 1
ATOM 1021 C C . ALA A 1 143 ? -56.288 2.310 88.603 1.00 89.50 143 ALA A C 1
ATOM 1023 O O . ALA A 1 143 ? -55.548 2.899 87.818 1.00 89.50 143 ALA A O 1
ATOM 1024 N N . VAL A 1 144 ? -55.918 1.175 89.215 1.00 91.50 144 VAL A N 1
ATOM 1025 C CA . VAL A 1 144 ? -54.626 0.511 88.959 1.00 91.50 144 VAL A CA 1
ATOM 1026 C C . VAL A 1 144 ? -54.564 -0.011 87.524 1.00 91.50 144 VAL A C 1
ATOM 1028 O O . VAL A 1 144 ? -53.606 0.285 86.818 1.00 91.50 144 VAL A O 1
ATOM 1031 N N . VAL A 1 145 ? -55.603 -0.716 87.063 1.00 93.62 145 VAL A N 1
ATOM 1032 C CA . VAL A 1 145 ? -55.660 -1.242 85.686 1.00 93.62 145 VAL A CA 1
ATOM 1033 C C . VAL A 1 145 ? -55.666 -0.110 84.656 1.00 93.62 145 VAL A C 1
ATOM 1035 O O . VAL A 1 145 ? -54.945 -0.181 83.666 1.00 93.62 145 VAL A O 1
ATOM 1038 N N . ALA A 1 146 ? -56.434 0.957 84.891 1.00 92.88 146 ALA A N 1
ATOM 1039 C CA . ALA A 1 146 ? -56.477 2.110 83.997 1.00 92.88 146 ALA A CA 1
ATOM 1040 C C . ALA A 1 146 ? -55.111 2.814 83.893 1.00 92.88 146 ALA A C 1
ATOM 1042 O O . ALA A 1 146 ? -54.691 3.169 82.794 1.00 92.88 146 ALA A O 1
ATOM 1043 N N . ASN A 1 147 ? -54.372 2.948 85.000 1.00 91.69 147 ASN A N 1
ATOM 104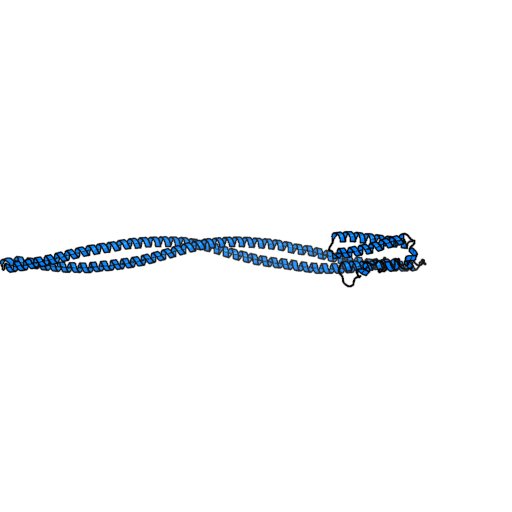4 C CA . ASN A 1 147 ? -53.008 3.483 84.970 1.00 91.69 147 ASN A CA 1
ATOM 1045 C C . ASN A 1 147 ? -52.016 2.559 84.245 1.00 91.69 147 ASN A C 1
ATOM 1047 O O . ASN A 1 147 ? -51.166 3.064 83.516 1.00 91.69 147 ASN A O 1
ATOM 1051 N N . GLU A 1 148 ? -52.140 1.238 84.386 1.00 94.56 148 GLU A N 1
ATOM 1052 C CA . GLU A 1 148 ? -51.292 0.281 83.662 1.00 94.56 148 GLU A CA 1
ATOM 1053 C C . GLU A 1 148 ? -51.533 0.354 82.144 1.00 94.56 148 GLU A C 1
ATOM 1055 O O . GLU A 1 148 ? -50.589 0.441 81.361 1.00 94.56 148 GLU A O 1
ATOM 1060 N N . ILE A 1 149 ? -52.804 0.415 81.717 1.00 95.44 149 ILE A N 1
ATOM 1061 C CA . ILE A 1 149 ? -53.175 0.606 80.303 1.00 95.44 149 ILE A CA 1
ATOM 1062 C C . ILE A 1 149 ? -52.628 1.937 79.783 1.00 95.44 149 ILE A C 1
ATOM 1064 O O . ILE A 1 149 ? -52.123 2.004 78.663 1.00 95.44 149 ILE A O 1
ATOM 1068 N N . LYS A 1 150 ? -52.707 2.998 80.593 1.00 92.50 150 LYS A N 1
ATOM 1069 C CA . LYS A 1 150 ? -52.183 4.318 80.240 1.00 92.50 150 LYS A CA 1
ATOM 1070 C C . LYS A 1 150 ? -50.673 4.280 79.983 1.00 92.50 150 LYS A C 1
ATOM 1072 O O . LYS A 1 150 ? -50.221 4.836 78.983 1.00 92.50 150 LYS A O 1
ATOM 1077 N N . GLU A 1 151 ? -49.895 3.620 80.843 1.00 93.50 151 GLU A N 1
ATOM 1078 C CA . GLU A 1 151 ? -48.449 3.509 80.620 1.00 93.50 151 GLU A CA 1
ATOM 1079 C C . GLU A 1 151 ? -48.089 2.577 79.462 1.00 93.50 15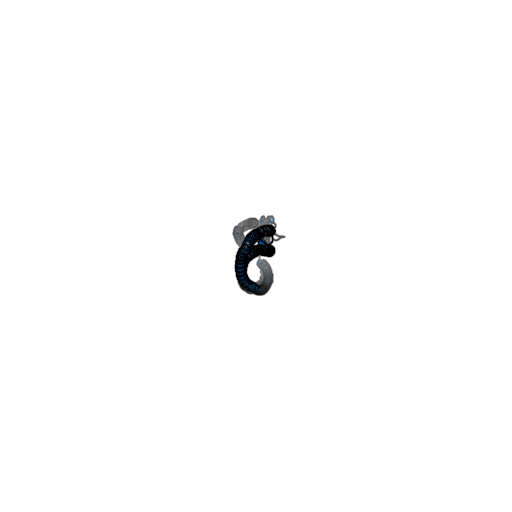1 GLU A C 1
ATOM 1081 O O . GLU A 1 151 ? -47.200 2.916 78.681 1.00 93.50 151 GLU A O 1
ATOM 1086 N N . LEU A 1 152 ? -48.819 1.475 79.258 1.00 94.94 152 LEU A N 1
ATOM 1087 C CA . LEU A 1 152 ? -48.664 0.634 78.065 1.00 94.94 152 LEU A CA 1
ATOM 1088 C C . LEU A 1 152 ? -48.936 1.419 76.774 1.00 94.94 152 LEU A C 1
ATOM 1090 O O . LEU A 1 152 ? -48.179 1.306 75.810 1.00 94.94 152 LEU A O 1
ATOM 1094 N N . ALA A 1 153 ? -49.976 2.256 76.754 1.00 94.06 153 ALA A N 1
ATOM 1095 C CA . ALA A 1 153 ? -50.287 3.111 75.612 1.00 94.06 153 ALA A CA 1
ATOM 1096 C C . ALA A 1 153 ? -49.164 4.128 75.344 1.00 94.06 153 ALA A C 1
ATOM 1098 O O . ALA A 1 153 ? -48.749 4.308 74.200 1.00 94.06 153 ALA A O 1
ATOM 1099 N N . LYS A 1 154 ? -48.600 4.734 76.395 1.00 93.25 154 LYS A N 1
ATOM 1100 C CA . LYS A 1 154 ? -47.464 5.660 76.277 1.00 93.25 154 LYS A CA 1
ATOM 1101 C C . LYS A 1 154 ? -46.185 4.966 75.797 1.00 93.25 154 LYS A C 1
ATOM 1103 O O . LYS A 1 154 ? -45.478 5.515 74.953 1.00 93.25 154 LYS A O 1
ATOM 1108 N N . GLN A 1 155 ? -45.891 3.766 76.299 1.00 95.19 155 GLN A N 1
ATOM 1109 C CA . GLN A 1 155 ? -44.786 2.939 75.805 1.00 95.19 155 GLN A CA 1
ATOM 1110 C C . GLN A 1 155 ? -44.984 2.557 74.337 1.00 95.19 155 GLN A C 1
ATOM 1112 O O . GLN A 1 155 ? -44.032 2.613 73.562 1.00 95.19 155 GLN A O 1
ATOM 1117 N N . THR A 1 156 ? -46.217 2.234 73.940 1.00 95.31 156 THR A N 1
ATOM 1118 C CA . THR A 1 156 ? -46.547 1.919 72.545 1.00 95.31 156 THR A CA 1
ATOM 1119 C C . THR A 1 156 ? -46.315 3.133 71.651 1.00 95.31 156 THR A C 1
ATOM 1121 O O . THR A 1 156 ? -45.621 3.005 70.646 1.00 95.31 156 THR A O 1
ATOM 1124 N N . ALA A 1 157 ? -46.779 4.326 72.035 1.00 92.56 157 ALA A N 1
ATOM 1125 C CA . ALA A 1 157 ? -46.524 5.560 71.285 1.00 92.56 157 ALA A CA 1
ATOM 1126 C C . ALA A 1 157 ? -45.015 5.851 71.135 1.00 92.56 157 ALA A C 1
ATOM 1128 O O . ALA A 1 157 ? -44.545 6.171 70.044 1.00 92.56 157 ALA A O 1
ATOM 1129 N N . LEU A 1 158 ? -44.229 5.665 72.205 1.00 94.12 158 LEU A N 1
ATOM 1130 C CA . LEU A 1 158 ? -42.768 5.811 72.159 1.00 94.12 158 LEU A CA 1
ATOM 1131 C C . LEU A 1 158 ? -42.114 4.816 71.190 1.00 94.12 158 LEU A C 1
ATOM 1133 O O . LEU A 1 158 ? -41.345 5.233 70.327 1.00 94.12 158 LEU A O 1
ATOM 1137 N N . ALA A 1 159 ? -42.456 3.529 71.278 1.00 94.44 159 ALA A N 1
ATOM 1138 C CA . ALA A 1 159 ? -41.935 2.508 70.369 1.00 94.44 159 ALA A CA 1
ATOM 1139 C C . ALA A 1 159 ? -42.334 2.784 68.909 1.00 94.44 159 ALA A C 1
ATOM 1141 O O . ALA A 1 159 ? -41.533 2.629 67.991 1.00 94.44 159 ALA A O 1
ATOM 1142 N N . THR A 1 160 ? -43.563 3.251 68.688 1.00 94.56 160 THR A N 1
ATOM 1143 C CA . THR A 1 160 ? -44.082 3.601 67.359 1.00 94.56 160 THR A CA 1
ATOM 1144 C C . THR A 1 160 ? -43.321 4.786 66.762 1.00 94.56 160 THR A C 1
ATOM 1146 O O . THR A 1 160 ? -42.996 4.778 65.574 1.00 94.56 160 THR A O 1
ATOM 1149 N N . LYS A 1 161 ? -42.960 5.774 67.590 1.00 93.06 161 LYS A N 1
ATOM 1150 C CA . LYS A 1 161 ? -42.105 6.895 67.189 1.00 93.06 161 LYS A CA 1
ATOM 1151 C C . LYS A 1 161 ? -40.696 6.436 66.803 1.00 93.06 161 LYS A C 1
ATOM 1153 O O . LYS A 1 161 ? -40.194 6.864 65.768 1.00 93.06 161 LYS A O 1
ATOM 1158 N N . GLU A 1 162 ? -40.080 5.545 67.579 1.00 94.88 162 GLU A N 1
ATOM 1159 C CA . GLU A 1 162 ? -38.771 4.975 67.228 1.00 94.88 162 GLU A CA 1
ATOM 1160 C C . GLU A 1 162 ? -38.824 4.206 65.898 1.00 94.88 162 GLU A C 1
ATOM 1162 O O . GLU A 1 162 ? -37.932 4.356 65.062 1.00 94.88 162 GLU A O 1
ATOM 1167 N N . ILE A 1 163 ? -39.885 3.423 65.656 1.00 95.25 163 ILE A N 1
ATOM 1168 C CA . ILE A 1 163 ? -40.085 2.737 64.369 1.00 95.25 163 ILE A CA 1
ATOM 1169 C C . ILE A 1 163 ? -40.222 3.761 63.237 1.00 95.25 163 ILE A C 1
ATOM 1171 O O . ILE A 1 163 ? -39.580 3.590 62.201 1.00 95.25 163 ILE A O 1
ATOM 1175 N N . LYS A 1 164 ? -40.991 4.841 63.431 1.00 93.88 164 LYS A N 1
ATOM 1176 C CA . LYS A 1 164 ? -41.134 5.915 62.436 1.00 93.88 164 LYS A CA 1
ATOM 1177 C C . LYS A 1 164 ? -39.781 6.524 62.059 1.00 93.88 164 LYS A C 1
ATOM 1179 O O . LYS A 1 164 ? -39.460 6.586 60.876 1.00 93.88 164 LYS A O 1
ATOM 1184 N N . GLU A 1 165 ? -38.950 6.875 63.041 1.00 95.12 165 GLU A N 1
ATOM 1185 C CA . GLU A 1 165 ? -37.600 7.412 62.799 1.00 95.12 165 GLU A CA 1
ATOM 1186 C C . GLU A 1 165 ? -36.723 6.428 61.994 1.00 95.12 165 GLU A C 1
ATOM 1188 O O . GLU A 1 165 ? -35.983 6.826 61.089 1.00 95.12 165 GLU A O 1
ATOM 1193 N N . LYS A 1 166 ? -36.827 5.118 62.264 1.00 94.88 166 LYS A N 1
ATOM 1194 C CA . LYS A 1 166 ? -36.120 4.086 61.484 1.00 94.88 166 LYS A CA 1
ATOM 1195 C C . LYS A 1 166 ? -36.644 3.970 60.053 1.00 94.88 166 LYS A C 1
ATOM 1197 O O . LYS A 1 166 ? -35.843 3.832 59.131 1.00 94.88 166 LYS A O 1
ATOM 1202 N N . VAL A 1 167 ? -37.958 4.035 59.856 1.00 95.19 167 VAL A N 1
ATOM 1203 C CA . VAL A 1 167 ? -38.593 3.953 58.533 1.00 95.19 167 VAL A CA 1
ATOM 1204 C C . VAL A 1 167 ? -38.253 5.174 57.681 1.00 95.19 167 VAL A C 1
ATOM 1206 O O . VAL A 1 167 ? -37.901 5.015 56.514 1.00 95.19 167 VAL A O 1
ATOM 1209 N N . GLU A 1 168 ? -38.265 6.378 58.256 1.00 94.25 168 GLU A N 1
ATOM 1210 C CA . GLU A 1 168 ? -37.830 7.604 57.575 1.00 94.25 168 GLU A CA 1
ATOM 1211 C C . GLU A 1 168 ? -36.364 7.507 57.127 1.00 94.25 168 GLU A C 1
ATOM 1213 O O . GLU A 1 168 ? -36.035 7.864 55.992 1.00 94.25 168 GLU A O 1
ATOM 1218 N N . SER A 1 169 ? -35.491 6.940 57.968 1.00 95.56 169 SER A N 1
ATOM 1219 C CA . SER A 1 169 ? -34.102 6.660 57.589 1.00 95.56 169 SER A CA 1
ATOM 1220 C C . SER A 1 169 ? -34.005 5.666 56.426 1.00 95.56 169 SER A C 1
ATOM 1222 O O . SER A 1 169 ? -33.200 5.882 55.522 1.00 95.56 169 SER A O 1
ATOM 1224 N N . ILE A 1 170 ? -34.811 4.597 56.418 1.00 94.75 170 ILE A N 1
ATOM 1225 C CA . ILE A 1 170 ? -34.844 3.619 55.316 1.00 94.75 170 ILE A CA 1
ATOM 1226 C C . ILE A 1 170 ? -35.302 4.291 54.019 1.00 94.75 170 ILE A C 1
ATOM 1228 O O . ILE A 1 170 ? -34.671 4.104 52.979 1.00 94.75 170 ILE A O 1
ATOM 1232 N N . GLN A 1 171 ? -36.358 5.105 54.066 1.00 92.62 171 GLN A N 1
ATOM 1233 C CA . GLN A 1 171 ? -36.841 5.845 52.898 1.00 92.62 171 GLN A CA 1
ATOM 1234 C C . GLN A 1 171 ? -35.780 6.801 52.352 1.00 92.62 171 GLN A C 1
ATOM 1236 O O . GLN A 1 171 ? -35.571 6.855 51.141 1.00 92.62 171 GLN A O 1
ATOM 1241 N N . PHE A 1 172 ? -35.094 7.540 53.229 1.00 95.81 172 PHE A N 1
ATOM 1242 C CA . PHE A 1 172 ? -34.005 8.424 52.827 1.00 95.81 172 PHE A CA 1
ATOM 1243 C C . PHE A 1 172 ? -32.890 7.648 52.114 1.00 95.81 172 PHE A C 1
ATOM 1245 O O . PHE A 1 172 ? -32.531 7.997 50.990 1.00 95.81 172 PHE A O 1
ATOM 1252 N N . SER A 1 173 ? -32.402 6.558 52.716 1.00 95.62 173 SER A N 1
ATOM 1253 C CA . SER A 1 173 ? -31.371 5.706 52.109 1.00 95.62 173 SER A CA 1
ATOM 1254 C C . SER A 1 173 ? -31.818 5.086 50.784 1.00 95.62 173 SER A C 1
ATOM 1256 O O . SER A 1 173 ? -31.015 4.959 49.867 1.00 95.62 173 SER A O 1
ATOM 1258 N N . THR A 1 174 ? -33.098 4.737 50.658 1.00 95.38 174 THR A N 1
ATOM 1259 C CA . THR A 1 174 ? -33.668 4.183 49.423 1.00 95.38 174 THR A CA 1
ATOM 1260 C C . THR A 1 174 ? -33.682 5.226 48.302 1.00 95.38 174 THR A C 1
ATOM 1262 O O . THR A 1 174 ? -33.248 4.936 47.190 1.00 95.38 174 THR A O 1
ATOM 1265 N N . ARG A 1 175 ? -34.112 6.465 48.587 1.00 94.19 175 ARG A N 1
ATOM 1266 C CA . ARG A 1 175 ? -34.095 7.561 47.598 1.00 94.19 175 ARG A CA 1
ATOM 1267 C C . ARG A 1 175 ? -32.677 7.914 47.157 1.00 94.19 175 ARG A C 1
ATOM 1269 O O . ARG A 1 175 ? -32.456 8.120 45.966 1.00 94.19 175 ARG A O 1
ATOM 1276 N N . ASP A 1 176 ? -31.728 7.961 48.093 1.00 96.06 176 ASP A N 1
ATOM 1277 C CA . ASP A 1 176 ? -30.313 8.175 47.767 1.00 96.06 176 ASP A CA 1
ATOM 1278 C C . ASP A 1 176 ? -29.785 7.050 46.862 1.00 96.06 176 ASP A C 1
ATOM 1280 O O . ASP A 1 176 ? -29.200 7.322 45.815 1.00 96.06 176 ASP A O 1
ATOM 1284 N N . ALA A 1 177 ? -30.091 5.788 47.187 1.00 96.25 177 ALA A N 1
ATOM 1285 C CA . ALA A 1 177 ? -29.713 4.640 46.366 1.00 96.25 177 ALA A CA 1
ATOM 1286 C C . ALA A 1 177 ? -30.295 4.704 44.942 1.00 96.25 177 ALA A C 1
ATOM 1288 O O . ALA A 1 177 ? -29.567 4.438 43.988 1.00 96.25 177 ALA A O 1
ATOM 1289 N N . ILE A 1 178 ? -31.559 5.109 44.768 1.00 94.19 178 ILE A N 1
ATOM 1290 C CA . ILE A 1 178 ? -32.164 5.313 43.437 1.00 94.19 178 ILE A CA 1
ATOM 1291 C C . ILE A 1 178 ? -31.409 6.390 42.650 1.00 94.19 178 ILE A C 1
ATOM 1293 O O . ILE A 1 178 ? -31.121 6.189 41.471 1.00 94.19 178 ILE A O 1
ATOM 1297 N N . GLY A 1 179 ? -31.046 7.503 43.298 1.00 94.81 179 GLY A N 1
ATOM 1298 C CA . GLY A 1 179 ? -30.222 8.547 42.685 1.00 94.81 179 GLY A CA 1
ATOM 1299 C C . GLY A 1 179 ? -28.887 7.999 42.176 1.00 94.81 179 GLY A C 1
ATOM 1300 O O . GLY A 1 179 ? -28.552 8.176 41.010 1.00 94.81 179 GLY A O 1
ATOM 1301 N N . ARG A 1 180 ? -28.176 7.228 43.008 1.00 96.50 180 ARG A N 1
ATOM 1302 C CA . ARG A 1 180 ? -26.906 6.587 42.620 1.00 96.50 180 ARG A CA 1
ATOM 1303 C C . ARG A 1 180 ? -27.061 5.572 41.490 1.00 96.50 180 ARG A C 1
ATOM 1305 O O . ARG A 1 180 ? -26.202 5.490 40.619 1.00 96.50 180 ARG A O 1
ATOM 1312 N N . ILE A 1 181 ? -28.141 4.794 41.493 1.00 96.44 181 ILE A N 1
ATOM 1313 C CA . ILE A 1 181 ? -28.444 3.830 40.427 1.00 96.44 181 ILE A CA 1
ATOM 1314 C C . ILE A 1 181 ? -28.698 4.554 39.102 1.00 96.44 181 ILE A C 1
ATOM 1316 O O . ILE A 1 181 ? -28.258 4.082 38.055 1.00 96.44 181 ILE A O 1
ATOM 1320 N N . LYS A 1 182 ? -29.360 5.716 39.142 1.00 94.19 182 LYS A N 1
ATOM 1321 C CA . LYS A 1 182 ? -29.554 6.555 37.960 1.00 94.19 182 LYS A CA 1
ATOM 1322 C C . LYS A 1 182 ? -28.218 7.056 37.402 1.00 94.19 182 LYS A C 1
ATOM 1324 O O . LYS A 1 182 ? -27.995 6.889 36.208 1.00 94.19 182 LYS A O 1
ATOM 1329 N N . ASP A 1 183 ? -27.323 7.560 38.254 1.00 96.44 183 ASP A N 1
ATOM 1330 C CA . ASP A 1 183 ? -25.976 7.983 37.837 1.00 96.44 183 ASP A CA 1
ATOM 1331 C C . ASP A 1 183 ? -25.217 6.825 37.150 1.00 96.44 183 ASP A C 1
ATOM 1333 O O . ASP A 1 183 ? -24.608 6.998 36.096 1.00 96.44 183 ASP A O 1
ATOM 1337 N N . ILE A 1 184 ? -25.299 5.605 37.702 1.00 96.25 184 ILE A N 1
ATOM 1338 C CA . ILE A 1 184 ? -24.697 4.399 37.098 1.00 96.25 184 ILE A CA 1
ATOM 1339 C C . ILE A 1 184 ? -25.329 4.081 35.735 1.00 96.25 184 ILE A C 1
ATOM 1341 O O . ILE A 1 184 ? -24.631 3.668 34.810 1.00 96.25 184 ILE A O 1
ATOM 1345 N N . SER A 1 185 ? -26.643 4.260 35.592 1.00 94.12 185 SER A N 1
ATOM 1346 C CA . SER A 1 185 ? -27.335 4.035 34.321 1.00 94.12 185 SER A CA 1
ATOM 1347 C C . SER A 1 185 ? -26.898 5.024 33.240 1.00 94.12 185 SER A C 1
ATOM 1349 O O . SER A 1 185 ? -26.784 4.625 32.082 1.00 94.12 185 SER A O 1
ATOM 1351 N N . GLU A 1 186 ? -26.652 6.285 33.600 1.00 95.06 186 GLU A N 1
ATOM 1352 C CA . GLU A 1 186 ? -26.130 7.306 32.682 1.00 95.06 186 GLU A CA 1
ATOM 1353 C C . GLU A 1 186 ? -24.707 6.946 32.230 1.00 95.06 186 GLU A C 1
ATOM 1355 O O . GLU A 1 186 ? -24.443 6.893 31.030 1.00 95.06 186 GLU A O 1
ATOM 1360 N N . ILE A 1 187 ? -23.833 6.548 33.163 1.00 96.31 187 ILE A N 1
ATOM 1361 C CA . ILE A 1 187 ? -22.477 6.067 32.845 1.00 96.31 187 ILE A CA 1
ATOM 1362 C C . ILE A 1 187 ? -22.524 4.857 31.899 1.00 96.31 187 ILE A C 1
ATOM 1364 O O . ILE A 1 187 ? -21.781 4.803 30.922 1.00 96.31 187 ILE A O 1
ATOM 1368 N N . ASN A 1 188 ? -23.405 3.884 32.148 1.00 94.81 188 ASN A N 1
ATOM 1369 C CA . ASN A 1 188 ? -23.532 2.715 31.274 1.00 94.81 188 ASN A CA 1
ATOM 1370 C C . ASN A 1 188 ? -23.998 3.093 29.856 1.00 94.81 188 ASN A C 1
ATOM 1372 O O . ASN A 1 188 ? -23.547 2.480 28.887 1.00 94.81 188 ASN A O 1
ATOM 1376 N N . ALA A 1 189 ? -24.874 4.094 29.722 1.00 92.25 189 ALA A N 1
ATOM 1377 C CA . ALA A 1 189 ? -25.312 4.591 28.420 1.00 92.25 189 ALA A CA 1
ATOM 1378 C C . ALA A 1 189 ? -24.155 5.252 27.650 1.00 92.25 189 ALA A C 1
ATOM 1380 O O . ALA A 1 189 ? -23.956 4.944 26.475 1.00 92.25 189 ALA A O 1
ATOM 1381 N N . GLU A 1 190 ? -23.343 6.074 28.321 1.00 96.38 190 GLU A N 1
ATOM 1382 C CA . GLU A 1 190 ? -22.133 6.665 27.729 1.00 96.38 190 GLU A CA 1
ATOM 1383 C C . GLU A 1 190 ? -21.134 5.585 27.287 1.00 96.38 190 GLU A C 1
ATOM 1385 O O . GLU A 1 190 ? -20.614 5.621 26.171 1.00 96.38 190 GLU A O 1
ATOM 1390 N N . VAL A 1 191 ? -20.905 4.563 28.121 1.00 96.50 191 VAL A N 1
ATOM 1391 C CA . VAL A 1 191 ? -20.036 3.429 27.763 1.00 96.50 191 VAL A CA 1
ATOM 1392 C C . VAL A 1 191 ? -20.574 2.694 26.533 1.00 96.50 191 VAL A C 1
ATOM 1394 O O . VAL A 1 191 ? -19.795 2.328 25.652 1.00 96.50 191 VAL A O 1
ATOM 1397 N N . SER A 1 192 ? -21.892 2.502 26.429 1.00 93.88 192 SER A N 1
ATOM 1398 C CA . SER A 1 192 ? -22.507 1.874 25.255 1.00 93.88 192 SER A CA 1
ATOM 1399 C C . SER A 1 192 ? -22.276 2.683 23.975 1.00 93.88 192 SER A C 1
ATOM 1401 O O . SER A 1 192 ? -22.046 2.094 22.917 1.00 93.88 192 SER A O 1
ATOM 1403 N N . GLU A 1 193 ? -22.323 4.014 24.046 1.00 95.56 193 GLU A N 1
ATOM 1404 C CA . GLU A 1 193 ? -22.055 4.894 22.904 1.00 95.56 193 GLU A CA 1
ATOM 1405 C 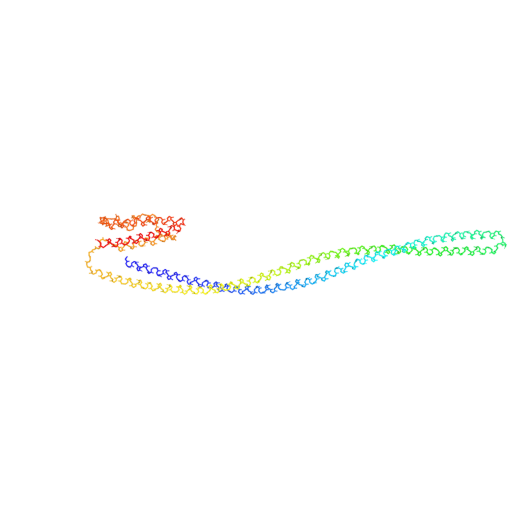C . GLU A 1 193 ? -20.586 4.822 22.458 1.00 95.56 193 GLU A C 1
ATOM 1407 O O . GLU A 1 193 ? -20.297 4.709 21.261 1.00 95.56 193 GLU A O 1
ATOM 1412 N N . ILE A 1 194 ? -19.651 4.801 23.413 1.00 96.50 194 ILE A N 1
ATOM 1413 C CA . ILE A 1 194 ? -18.217 4.638 23.135 1.00 96.50 194 ILE A CA 1
ATOM 1414 C C . ILE A 1 194 ? -17.962 3.289 22.454 1.00 96.50 194 ILE A C 1
ATOM 1416 O O . ILE A 1 194 ? -17.272 3.241 21.437 1.00 96.50 194 ILE A O 1
ATOM 1420 N N . VAL A 1 195 ? -18.546 2.199 22.957 1.00 96.75 195 VAL A N 1
ATOM 1421 C CA . VAL A 1 195 ? -18.393 0.865 22.354 1.00 96.75 195 VAL A CA 1
ATOM 1422 C C . VAL A 1 195 ? -18.905 0.839 20.909 1.00 96.75 195 VAL A C 1
ATOM 1424 O O . VAL A 1 195 ? -18.218 0.307 20.038 1.00 96.75 195 VAL A O 1
ATOM 1427 N N . ASN A 1 196 ? -20.050 1.467 20.623 1.00 94.69 196 ASN A N 1
ATOM 1428 C CA . ASN A 1 196 ? -20.556 1.596 19.250 1.00 94.69 196 ASN A CA 1
ATOM 1429 C C . ASN A 1 196 ? -19.609 2.408 18.354 1.00 94.69 196 ASN A C 1
ATOM 1431 O O . ASN A 1 196 ? -19.369 2.042 17.205 1.00 94.69 196 ASN A O 1
ATOM 1435 N N . THR A 1 197 ? -19.032 3.489 18.881 1.00 97.44 197 THR A N 1
ATOM 1436 C CA . THR A 1 197 ? -18.054 4.306 18.147 1.00 97.44 197 THR A CA 1
ATOM 1437 C C . THR A 1 197 ? -16.793 3.506 17.819 1.00 97.44 197 THR A C 1
ATOM 1439 O O . THR A 1 197 ? -16.305 3.559 16.691 1.00 97.44 197 THR A O 1
ATOM 1442 N N . ILE A 1 198 ? -16.294 2.718 18.776 1.00 96.75 198 ILE A N 1
ATOM 1443 C CA . ILE A 1 198 ? -15.153 1.821 18.563 1.00 96.75 198 ILE A CA 1
ATOM 1444 C C . ILE A 1 198 ? -15.500 0.766 17.508 1.00 96.75 198 ILE A C 1
ATOM 1446 O O . ILE A 1 198 ? -14.684 0.519 16.627 1.00 96.75 198 ILE A O 1
ATOM 1450 N N . ALA A 1 199 ? -16.695 0.171 17.550 1.00 95.38 199 ALA A N 1
ATOM 1451 C CA . ALA A 1 199 ? -17.113 -0.834 16.570 1.00 95.38 199 ALA A CA 1
ATOM 1452 C C . ALA A 1 199 ? -17.086 -0.282 15.136 1.00 95.38 199 ALA A C 1
ATOM 1454 O O . ALA A 1 199 ? -16.496 -0.903 14.252 1.00 95.38 199 ALA A O 1
ATOM 1455 N N . ASN A 1 200 ? -17.628 0.922 14.929 1.00 96.50 200 ASN A N 1
ATOM 1456 C CA . ASN A 1 200 ? -17.591 1.594 13.629 1.00 96.50 200 ASN A CA 1
ATOM 1457 C C . ASN A 1 200 ? -16.149 1.875 13.171 1.00 96.50 200 ASN A C 1
ATOM 1459 O O . ASN A 1 200 ? -15.802 1.621 12.019 1.00 96.50 200 ASN A O 1
ATOM 1463 N N . ALA A 1 201 ? -15.290 2.361 14.074 1.00 97.31 201 ALA A N 1
ATOM 1464 C CA . ALA A 1 201 ? -13.887 2.633 13.761 1.00 97.31 201 ALA A CA 1
ATOM 1465 C C . ALA A 1 201 ? -13.111 1.355 13.394 1.00 97.31 201 ALA A C 1
ATOM 1467 O O . ALA A 1 201 ? -12.259 1.375 12.508 1.00 97.31 201 ALA A O 1
ATOM 1468 N N . VAL A 1 202 ? -13.415 0.232 14.048 1.00 97.06 202 VAL A N 1
ATOM 1469 C CA . VAL A 1 202 ? -12.820 -1.080 13.751 1.00 97.06 202 VAL A CA 1
ATOM 1470 C C . VAL A 1 202 ? -13.243 -1.581 12.369 1.00 97.06 202 VAL A C 1
ATOM 1472 O O . VAL A 1 202 ? -12.414 -2.117 11.633 1.00 97.06 202 VAL A O 1
ATOM 1475 N N . GLU A 1 203 ? -14.503 -1.377 11.979 1.00 94.12 203 GLU A N 1
ATOM 1476 C CA . GLU A 1 203 ? -14.987 -1.721 10.638 1.00 94.12 203 GLU A CA 1
ATOM 1477 C C . GLU A 1 203 ? -14.280 -0.888 9.553 1.00 94.12 203 GLU A C 1
ATOM 1479 O O . GLU A 1 203 ? -13.779 -1.441 8.571 1.00 94.12 203 GLU A O 1
ATOM 1484 N N . GLU A 1 204 ? -14.128 0.422 9.768 1.00 97.12 204 GLU A N 1
ATOM 1485 C CA . GLU A 1 204 ? -13.381 1.313 8.868 1.00 97.12 204 GLU A CA 1
ATOM 1486 C C . GLU A 1 204 ? -11.893 0.923 8.761 1.00 97.12 204 GLU A C 1
ATOM 1488 O O . GLU A 1 204 ? -11.327 0.865 7.661 1.00 97.12 204 GLU A O 1
ATOM 1493 N N . GLN A 1 205 ? -11.258 0.581 9.887 1.00 95.88 205 GLN A N 1
ATOM 1494 C CA . GLN A 1 205 ? -9.886 0.067 9.906 1.00 95.88 205 GLN A CA 1
ATOM 1495 C C . GLN A 1 205 ? -9.753 -1.251 9.138 1.00 95.88 205 GLN A C 1
ATOM 1497 O O . GLN A 1 205 ? -8.766 -1.442 8.422 1.00 95.88 205 GLN A O 1
ATOM 1502 N N . SER A 1 206 ? -10.738 -2.149 9.239 1.00 95.94 206 SER A N 1
ATOM 1503 C CA . SER A 1 206 ? -10.752 -3.411 8.494 1.00 95.94 206 SER A CA 1
ATOM 1504 C C . SER A 1 206 ? -10.770 -3.167 6.985 1.00 95.94 206 SER A C 1
ATOM 1506 O O . SER A 1 206 ? -9.968 -3.756 6.258 1.00 95.94 206 SER A O 1
ATOM 1508 N N . VAL A 1 207 ? -11.641 -2.273 6.507 1.00 96.75 207 VAL A N 1
ATOM 1509 C CA . VAL A 1 207 ? -11.713 -1.908 5.081 1.00 96.75 207 VAL A CA 1
ATOM 1510 C C . VAL A 1 207 ? -10.391 -1.300 4.613 1.00 96.75 207 VAL A C 1
ATOM 1512 O O . VAL A 1 207 ? -9.820 -1.747 3.618 1.00 96.75 207 VAL A O 1
ATOM 1515 N N . THR A 1 208 ? -9.849 -0.348 5.372 1.00 96.56 208 THR A N 1
ATOM 1516 C CA . THR A 1 208 ? -8.577 0.316 5.044 1.00 96.56 208 THR A CA 1
ATOM 1517 C C . THR A 1 208 ? -7.417 -0.681 4.971 1.00 96.56 208 THR A C 1
ATOM 1519 O O . THR A 1 208 ? -6.589 -0.624 4.063 1.00 96.56 208 THR A O 1
ATOM 1522 N N . THR A 1 209 ? -7.364 -1.644 5.892 1.00 95.75 209 THR A N 1
ATOM 1523 C CA . THR A 1 209 ? -6.313 -2.672 5.916 1.00 95.75 209 THR A CA 1
ATOM 1524 C C . THR A 1 209 ? -6.403 -3.605 4.706 1.00 95.75 209 THR A C 1
ATOM 1526 O O . THR A 1 209 ? -5.377 -3.951 4.117 1.00 95.75 209 THR A O 1
ATOM 1529 N N . GLN A 1 210 ? -7.616 -3.957 4.269 1.00 95.12 210 GLN A N 1
ATOM 1530 C CA . GLN A 1 210 ? -7.821 -4.725 3.036 1.00 95.12 210 GLN A CA 1
ATOM 1531 C C . GLN A 1 210 ? -7.376 -3.947 1.790 1.00 95.12 210 GLN A C 1
ATOM 1533 O O . GLN A 1 210 ? -6.760 -4.523 0.889 1.00 95.12 210 GLN A O 1
ATOM 1538 N N . GLU A 1 211 ? -7.640 -2.640 1.732 1.00 97.00 211 GLU A N 1
ATOM 1539 C CA . GLU A 1 211 ? -7.148 -1.790 0.643 1.00 97.00 211 GLU A CA 1
ATOM 1540 C C . GLU A 1 211 ? -5.620 -1.693 0.633 1.00 97.00 211 GLU A C 1
ATOM 1542 O O . GLU A 1 211 ? -5.006 -1.792 -0.432 1.00 97.00 211 GLU A O 1
ATOM 1547 N N . ILE A 1 212 ? -4.990 -1.576 1.805 1.00 95.75 212 ILE A N 1
ATOM 1548 C CA . ILE A 1 212 ? -3.530 -1.622 1.945 1.00 95.75 212 ILE A CA 1
ATOM 1549 C C . ILE A 1 212 ? -2.986 -2.946 1.393 1.00 95.75 212 ILE A C 1
ATOM 1551 O O . ILE A 1 212 ? -2.100 -2.921 0.539 1.00 95.75 212 ILE A O 1
ATOM 1555 N N . ALA A 1 213 ? -3.550 -4.089 1.794 1.00 95.00 213 ALA A N 1
ATOM 1556 C CA . ALA A 1 213 ? -3.134 -5.402 1.295 1.00 95.00 213 ALA A CA 1
ATOM 1557 C C . ALA A 1 213 ? -3.259 -5.514 -0.237 1.00 95.00 213 ALA A C 1
ATOM 1559 O O . ALA A 1 213 ? -2.362 -6.023 -0.914 1.00 95.00 213 ALA A O 1
ATOM 1560 N N . LYS A 1 214 ? -4.336 -4.969 -0.813 1.00 96.19 214 LYS A N 1
ATOM 1561 C CA . LYS A 1 214 ? -4.524 -4.910 -2.269 1.00 96.19 214 LYS A CA 1
ATOM 1562 C C . LYS A 1 214 ? -3.471 -4.033 -2.957 1.00 96.19 214 LYS A C 1
ATOM 1564 O O . LYS A 1 214 ? -2.925 -4.438 -3.983 1.00 96.19 214 LYS A O 1
ATOM 1569 N N . ASN A 1 215 ? -3.173 -2.856 -2.409 1.00 96.94 215 ASN A N 1
ATOM 1570 C CA . ASN A 1 215 ? -2.162 -1.947 -2.955 1.00 96.94 215 ASN A CA 1
ATOM 1571 C C . ASN A 1 215 ? -0.753 -2.555 -2.891 1.00 96.94 215 ASN A C 1
ATOM 1573 O O . ASN A 1 215 ? 0.033 -2.391 -3.821 1.00 96.94 215 ASN A O 1
ATOM 1577 N N . ILE A 1 216 ? -0.450 -3.307 -1.832 1.00 97.38 216 ILE A N 1
ATOM 1578 C CA . ILE A 1 216 ? 0.800 -4.064 -1.684 1.00 97.38 216 ILE A CA 1
ATOM 1579 C C . ILE A 1 216 ? 0.924 -5.119 -2.785 1.00 97.38 216 ILE A C 1
ATOM 1581 O O . ILE A 1 216 ? 1.959 -5.182 -3.441 1.00 97.38 216 ILE A O 1
ATOM 1585 N N . ALA A 1 217 ? -0.134 -5.892 -3.054 1.00 94.31 217 ALA A N 1
ATOM 1586 C CA . ALA A 1 217 ? -0.123 -6.877 -4.137 1.00 94.31 217 ALA A CA 1
ATOM 1587 C C . ALA A 1 217 ? 0.138 -6.225 -5.508 1.00 94.31 217 ALA A C 1
ATOM 1589 O O . ALA A 1 217 ? 0.958 -6.711 -6.288 1.00 94.31 217 ALA A O 1
ATOM 1590 N N . GLN A 1 218 ? -0.496 -5.079 -5.776 1.00 97.44 218 GLN A N 1
ATOM 1591 C CA . GLN A 1 218 ? -0.245 -4.303 -6.993 1.00 97.44 218 GLN A CA 1
ATOM 1592 C C . GLN A 1 218 ? 1.193 -3.770 -7.063 1.00 97.44 218 GLN A C 1
ATOM 1594 O O . GLN A 1 218 ? 1.802 -3.795 -8.133 1.00 97.44 218 GLN A O 1
ATOM 1599 N N . ALA A 1 219 ? 1.752 -3.312 -5.941 1.00 97.31 219 ALA A N 1
ATOM 1600 C CA . ALA A 1 219 ? 3.140 -2.870 -5.869 1.00 97.31 219 ALA A CA 1
ATOM 1601 C C . ALA A 1 219 ? 4.115 -4.027 -6.148 1.00 97.31 219 ALA A C 1
ATOM 1603 O O . ALA A 1 219 ? 5.041 -3.854 -6.938 1.00 97.31 219 ALA A O 1
ATOM 1604 N N . SER A 1 220 ? 3.879 -5.216 -5.581 1.00 96.38 220 SER A N 1
ATOM 1605 C CA . SER A 1 220 ? 4.663 -6.424 -5.874 1.00 96.38 220 SER A CA 1
ATOM 1606 C C . SER A 1 220 ? 4.634 -6.791 -7.359 1.00 96.38 220 SER A C 1
ATOM 1608 O O . SER A 1 220 ? 5.686 -7.063 -7.941 1.00 96.38 220 SER A O 1
ATOM 1610 N N . ASP A 1 221 ? 3.461 -6.757 -7.997 1.00 96.06 221 ASP A N 1
ATOM 1611 C CA . ASP A 1 221 ? 3.344 -6.985 -9.443 1.00 96.06 221 ASP A CA 1
ATOM 1612 C C . ASP A 1 221 ? 4.090 -5.912 -10.253 1.00 96.06 221 ASP A C 1
ATOM 1614 O O . ASP A 1 221 ? 4.774 -6.228 -11.229 1.00 96.06 221 ASP A O 1
ATOM 1618 N N . GLY A 1 222 ? 4.012 -4.647 -9.829 1.00 97.44 222 GLY A N 1
ATOM 1619 C CA . GLY A 1 222 ? 4.762 -3.544 -10.426 1.00 97.44 222 GLY A CA 1
ATOM 1620 C C . GLY A 1 222 ? 6.276 -3.762 -10.371 1.00 97.44 222 GLY A C 1
ATOM 1621 O O . GLY A 1 222 ? 6.956 -3.579 -11.378 1.00 97.44 222 GLY A O 1
ATOM 1622 N N . ILE A 1 223 ? 6.799 -4.220 -9.231 1.00 96.69 223 ILE A N 1
ATOM 1623 C CA . ILE A 1 223 ? 8.227 -4.528 -9.059 1.00 96.69 223 ILE A CA 1
ATOM 1624 C C . ILE A 1 223 ? 8.649 -5.700 -9.950 1.00 96.69 223 ILE A C 1
ATOM 1626 O O . ILE A 1 223 ? 9.709 -5.639 -10.573 1.00 96.69 223 ILE A O 1
ATOM 1630 N N . ARG A 1 224 ? 7.811 -6.739 -10.085 1.00 94.75 224 ARG A N 1
ATOM 1631 C CA . ARG A 1 224 ? 8.081 -7.843 -11.021 1.00 94.75 224 ARG A CA 1
ATOM 1632 C C . ARG A 1 224 ? 8.214 -7.331 -12.457 1.00 94.75 224 ARG A C 1
ATOM 1634 O O . ARG A 1 224 ? 9.187 -7.656 -13.127 1.00 94.75 224 ARG A O 1
ATOM 1641 N N . ASN A 1 225 ? 7.300 -6.464 -12.892 1.00 96.69 225 ASN A N 1
ATOM 1642 C CA . ASN A 1 225 ? 7.357 -5.872 -14.230 1.00 96.69 225 ASN A CA 1
ATOM 1643 C C . ASN A 1 225 ? 8.609 -5.000 -14.434 1.00 96.69 225 ASN A C 1
ATOM 1645 O O . ASN A 1 225 ? 9.173 -4.977 -15.527 1.00 96.69 225 ASN A O 1
ATOM 1649 N N . VAL A 1 226 ? 9.057 -4.276 -13.400 1.00 96.56 226 VAL A N 1
ATOM 1650 C CA . VAL A 1 226 ? 10.320 -3.520 -13.453 1.00 96.56 226 VAL A CA 1
ATOM 1651 C C . VAL A 1 226 ? 11.500 -4.468 -13.657 1.00 96.56 226 VAL A C 1
ATOM 1653 O O . VAL A 1 226 ? 12.295 -4.232 -14.562 1.00 96.56 226 VAL A O 1
ATOM 1656 N N . ASN A 1 227 ? 11.581 -5.561 -12.896 1.00 94.25 227 ASN A N 1
ATOM 1657 C CA . ASN A 1 227 ? 12.647 -6.553 -13.053 1.00 94.25 227 ASN A CA 1
ATOM 1658 C C . ASN A 1 227 ? 12.664 -7.176 -14.458 1.00 94.25 227 ASN A C 1
ATOM 1660 O O . ASN A 1 227 ? 13.733 -7.297 -15.059 1.00 94.25 227 ASN A O 1
ATOM 1664 N N . ASP A 1 228 ? 11.497 -7.501 -15.017 1.00 95.31 228 ASP A N 1
ATOM 1665 C CA . ASP A 1 228 ? 11.392 -8.019 -16.385 1.00 95.31 228 ASP A CA 1
ATOM 1666 C C . ASP A 1 228 ? 11.901 -6.991 -17.412 1.00 95.31 228 ASP A C 1
ATOM 1668 O O . ASP A 1 228 ? 12.715 -7.316 -18.280 1.00 95.31 228 ASP A O 1
ATOM 1672 N N . ASN A 1 229 ? 11.497 -5.722 -17.281 1.00 95.62 229 ASN A N 1
ATOM 1673 C CA . ASN A 1 229 ? 11.951 -4.637 -18.158 1.00 95.62 229 ASN A CA 1
ATOM 1674 C C . ASN A 1 229 ? 13.459 -4.377 -18.047 1.00 95.62 229 ASN A C 1
ATOM 1676 O O . ASN A 1 229 ? 14.112 -4.090 -19.054 1.00 95.62 229 ASN A O 1
ATOM 1680 N N . VAL A 1 230 ? 14.022 -4.483 -16.844 1.00 95.62 230 VAL A N 1
ATOM 1681 C CA . VAL A 1 230 ? 15.464 -4.352 -16.600 1.00 95.62 230 VAL A CA 1
ATOM 1682 C C . VAL A 1 230 ? 16.223 -5.504 -17.255 1.00 95.62 230 VAL A C 1
ATOM 1684 O O . VAL A 1 230 ? 17.217 -5.263 -17.940 1.00 95.62 230 VAL A O 1
ATOM 1687 N N . SER A 1 231 ? 15.720 -6.737 -17.136 1.00 93.56 231 SER A N 1
ATOM 1688 C CA . SER A 1 231 ? 16.295 -7.908 -17.805 1.00 93.56 231 SER A CA 1
ATOM 1689 C C . SER A 1 231 ? 16.302 -7.743 -19.329 1.00 93.56 231 SER A C 1
ATOM 1691 O O . SER A 1 231 ? 17.340 -7.927 -19.965 1.00 93.56 231 SER A O 1
ATOM 1693 N N . GLN A 1 232 ? 15.188 -7.301 -19.920 1.00 95.25 232 GLN A N 1
ATOM 1694 C CA . GLN A 1 232 ? 15.120 -7.020 -21.359 1.00 95.25 232 GLN A CA 1
ATOM 1695 C C . GLN A 1 232 ? 16.068 -5.887 -21.772 1.00 95.25 232 GLN A C 1
ATOM 1697 O O . GLN A 1 232 ? 16.781 -6.002 -22.767 1.00 95.25 232 GLN A O 1
ATOM 1702 N N . SER A 1 233 ? 16.133 -4.811 -20.987 1.00 95.06 233 SER A N 1
ATOM 1703 C CA . SER A 1 233 ? 17.030 -3.681 -21.258 1.00 95.06 233 SER A CA 1
ATOM 1704 C C . SER A 1 233 ? 18.503 -4.089 -21.200 1.00 95.06 233 SER A C 1
ATOM 1706 O O . SER A 1 233 ? 19.307 -3.583 -21.981 1.00 95.06 233 SER A O 1
ATOM 1708 N N . TYR A 1 234 ? 18.859 -5.029 -20.321 1.00 91.94 234 TYR A N 1
ATOM 1709 C CA . TYR A 1 234 ? 20.203 -5.598 -20.244 1.00 91.94 234 TYR A CA 1
ATOM 1710 C C . TYR A 1 234 ? 20.573 -6.372 -21.518 1.00 91.94 234 TYR A C 1
ATOM 1712 O O . TYR A 1 234 ? 21.662 -6.175 -22.056 1.00 91.94 234 TYR A O 1
ATOM 1720 N N . ILE A 1 235 ? 19.659 -7.202 -22.037 1.00 92.06 235 ILE A N 1
ATOM 1721 C CA . ILE A 1 235 ? 19.849 -7.927 -23.308 1.00 92.06 235 ILE A CA 1
ATOM 1722 C C . ILE A 1 235 ? 20.078 -6.922 -24.442 1.00 92.06 235 ILE A C 1
ATOM 1724 O O . ILE A 1 235 ? 21.078 -7.011 -25.149 1.00 92.06 235 ILE A O 1
ATOM 1728 N N . VAL A 1 236 ? 19.220 -5.905 -24.556 1.00 94.31 236 VAL A N 1
ATOM 1729 C CA . VAL A 1 236 ? 19.343 -4.870 -25.595 1.00 94.31 236 VAL A CA 1
ATOM 1730 C C . VAL A 1 236 ? 20.659 -4.089 -25.472 1.00 94.31 236 VAL A C 1
ATOM 1732 O O . VAL A 1 236 ? 21.294 -3.797 -26.483 1.00 94.31 236 VAL A O 1
ATOM 1735 N N . ALA A 1 237 ? 21.108 -3.764 -24.255 1.00 92.25 237 ALA A N 1
ATOM 1736 C CA . ALA A 1 237 ? 22.399 -3.105 -24.031 1.00 92.25 237 ALA A CA 1
ATOM 1737 C C . ALA A 1 237 ? 23.580 -3.950 -24.533 1.00 92.25 237 ALA A C 1
ATOM 1739 O O . ALA A 1 237 ? 24.532 -3.425 -25.123 1.00 92.25 237 ALA A O 1
ATOM 1740 N N . ASN A 1 238 ? 23.512 -5.259 -24.293 1.00 89.44 238 ASN A N 1
ATOM 1741 C CA . ASN A 1 238 ? 24.522 -6.208 -24.728 1.00 89.44 238 ASN A CA 1
ATOM 1742 C C . ASN A 1 238 ? 24.526 -6.364 -26.255 1.00 89.44 238 ASN A C 1
ATOM 1744 O O . ASN A 1 238 ? 25.592 -6.308 -26.863 1.00 89.44 238 ASN A O 1
ATOM 1748 N N . ASP A 1 239 ? 23.351 -6.463 -26.879 1.00 93.06 239 ASP A N 1
ATOM 1749 C CA . ASP A 1 239 ? 23.219 -6.546 -28.337 1.00 93.06 239 ASP A CA 1
ATOM 1750 C C . ASP A 1 239 ? 23.761 -5.283 -29.019 1.00 93.06 239 ASP A C 1
ATOM 1752 O O . ASP A 1 239 ? 24.547 -5.379 -29.958 1.00 93.06 239 ASP A O 1
ATOM 1756 N N . ILE A 1 240 ? 23.447 -4.090 -28.494 1.00 91.88 240 ILE A N 1
ATOM 1757 C CA . ILE A 1 240 ? 24.028 -2.824 -28.978 1.00 91.88 240 ILE A CA 1
ATOM 1758 C C . ILE A 1 240 ? 25.558 -2.862 -28.904 1.00 91.88 240 ILE A C 1
ATOM 1760 O O . ILE A 1 240 ? 26.232 -2.405 -29.827 1.00 91.88 240 ILE A O 1
ATOM 1764 N N . SER A 1 241 ? 26.112 -3.403 -27.818 1.00 90.00 241 SER A N 1
ATOM 1765 C CA . SER A 1 241 ? 27.564 -3.510 -27.637 1.00 90.00 241 SER A CA 1
ATOM 1766 C C . SER A 1 241 ? 28.206 -4.494 -28.625 1.00 90.00 241 SER A C 1
ATOM 1768 O O . SER A 1 241 ? 29.326 -4.253 -29.065 1.00 90.00 241 SER A O 1
ATOM 1770 N N . GLY A 1 242 ? 27.507 -5.562 -29.020 1.00 89.38 242 GLY A N 1
ATOM 1771 C CA . GLY A 1 242 ? 27.968 -6.477 -30.070 1.00 89.38 242 GLY A CA 1
ATOM 1772 C C . GLY A 1 242 ? 27.874 -5.869 -31.473 1.00 89.38 242 GLY A C 1
ATOM 1773 O O . GLY A 1 242 ? 28.837 -5.890 -32.236 1.00 89.38 242 GLY A O 1
ATOM 1774 N N . GLU A 1 243 ? 26.743 -5.249 -31.811 1.00 94.62 243 GLU A N 1
ATOM 1775 C CA . GLU A 1 243 ? 26.531 -4.612 -33.119 1.00 94.62 243 GLU A CA 1
ATOM 1776 C C . GLU A 1 243 ? 27.525 -3.465 -33.369 1.00 94.62 243 GLU A C 1
ATOM 1778 O O . GLU A 1 243 ? 28.017 -3.274 -34.485 1.00 94.62 243 GLU A O 1
ATOM 1783 N N . ILE A 1 244 ? 27.875 -2.707 -32.325 1.00 94.81 244 ILE A N 1
ATOM 1784 C CA . ILE A 1 244 ? 28.800 -1.579 -32.460 1.00 94.81 244 ILE A CA 1
ATOM 1785 C C . ILE A 1 244 ? 30.249 -2.018 -32.702 1.00 94.81 244 ILE A C 1
ATOM 1787 O O . ILE A 1 244 ? 31.006 -1.287 -33.346 1.00 94.81 244 ILE A O 1
ATOM 1791 N N . GLU A 1 245 ? 30.621 -3.221 -32.258 1.00 92.12 245 GLU A N 1
ATOM 1792 C CA . GLU A 1 245 ? 31.893 -3.851 -32.615 1.00 92.12 245 GLU A CA 1
ATOM 1793 C C . GLU A 1 245 ? 31.951 -4.111 -34.129 1.00 92.12 245 GLU A C 1
ATOM 1795 O O . GLU A 1 245 ? 32.929 -3.742 -34.783 1.00 92.12 245 GLU A O 1
ATOM 1800 N N . GLY A 1 246 ? 30.856 -4.612 -34.715 1.00 94.88 246 GLY A N 1
ATOM 1801 C CA . GLY A 1 246 ? 30.721 -4.803 -36.164 1.00 94.88 246 GLY A CA 1
ATOM 1802 C C . GLY A 1 246 ? 30.789 -3.496 -36.965 1.00 94.88 246 GLY A C 1
ATOM 1803 O O . GLY A 1 246 ? 31.437 -3.431 -38.017 1.00 94.88 246 GLY A O 1
ATOM 1804 N N . VAL A 1 247 ? 30.188 -2.414 -36.455 1.00 96.25 247 VAL A N 1
ATOM 1805 C CA . VAL A 1 247 ? 30.312 -1.071 -37.057 1.00 96.25 247 VAL A CA 1
ATOM 1806 C C . VAL A 1 247 ? 31.759 -0.582 -37.019 1.00 96.25 247 VAL A C 1
ATOM 1808 O O . VAL A 1 247 ? 32.248 -0.026 -38.005 1.00 96.25 247 VAL A O 1
ATOM 1811 N N . ASN A 1 248 ? 32.457 -0.789 -35.901 1.00 95.31 248 ASN A N 1
ATOM 1812 C CA . ASN A 1 248 ? 33.849 -0.377 -35.758 1.00 95.31 248 ASN A CA 1
ATOM 1813 C C . ASN A 1 248 ? 34.770 -1.157 -36.710 1.00 95.31 248 ASN A C 1
ATOM 1815 O O . ASN A 1 248 ? 35.615 -0.555 -37.372 1.00 95.31 248 ASN A O 1
ATOM 1819 N N . GLN A 1 249 ? 34.554 -2.468 -36.852 1.00 95.62 249 GLN A N 1
ATOM 1820 C CA . GLN A 1 249 ? 35.262 -3.288 -37.834 1.00 95.62 249 GLN A CA 1
ATOM 1821 C C . GLN A 1 249 ? 35.019 -2.788 -39.266 1.00 95.62 249 GLN A C 1
ATOM 1823 O O . GLN A 1 249 ? 35.971 -2.566 -40.014 1.00 95.62 249 GLN A O 1
ATOM 1828 N N . SER A 1 250 ? 33.760 -2.529 -39.627 1.00 96.94 250 SER A N 1
ATOM 1829 C CA . SER A 1 250 ? 33.400 -2.009 -40.954 1.00 96.94 250 SER A CA 1
ATOM 1830 C C . SER A 1 250 ? 34.061 -0.655 -41.238 1.00 96.94 250 SER A C 1
ATOM 1832 O O . SER A 1 250 ? 34.507 -0.387 -42.354 1.00 96.94 250 SER A O 1
ATOM 1834 N N . ALA A 1 251 ? 34.158 0.214 -40.228 1.00 96.62 251 ALA A N 1
ATOM 1835 C CA . ALA A 1 251 ? 34.848 1.493 -40.349 1.00 96.62 251 ALA A CA 1
ATOM 1836 C C . ALA A 1 251 ? 36.354 1.307 -40.618 1.00 96.62 251 ALA A C 1
ATOM 1838 O O . ALA A 1 251 ? 36.894 1.954 -41.516 1.00 96.62 251 ALA A O 1
ATOM 1839 N N . GLU A 1 252 ? 37.028 0.398 -39.912 1.00 95.62 252 GLU A N 1
ATOM 1840 C CA . GLU A 1 252 ? 38.443 0.090 -40.164 1.00 95.62 252 GLU A CA 1
ATOM 1841 C C . GLU A 1 252 ? 38.672 -0.511 -41.564 1.00 95.62 252 GLU A C 1
ATOM 1843 O O . GLU A 1 252 ? 39.610 -0.118 -42.263 1.00 95.62 252 GLU A O 1
ATOM 1848 N N . GLU A 1 253 ? 37.775 -1.376 -42.041 1.00 96.75 253 GLU A N 1
ATOM 1849 C CA . GLU A 1 253 ? 37.825 -1.918 -43.407 1.00 96.75 253 GLU A CA 1
ATOM 1850 C C . GLU A 1 253 ? 37.659 -0.821 -44.476 1.00 96.75 253 GLU A C 1
ATOM 1852 O O . GLU A 1 253 ? 38.409 -0.781 -45.461 1.00 96.75 253 GLU A O 1
ATOM 1857 N N . ILE A 1 254 ? 36.733 0.127 -44.271 1.00 96.19 254 ILE A N 1
ATOM 1858 C CA . ILE A 1 254 ? 36.558 1.292 -45.156 1.00 96.19 254 ILE A CA 1
ATOM 1859 C C . ILE A 1 254 ? 37.808 2.172 -45.138 1.00 96.19 254 ILE A C 1
ATOM 1861 O O . ILE A 1 254 ? 38.242 2.648 -46.192 1.00 96.19 254 ILE A O 1
ATOM 1865 N N . LYS A 1 255 ? 38.410 2.389 -43.966 1.00 95.94 255 LYS A N 1
ATOM 1866 C CA . LYS A 1 255 ? 39.640 3.172 -43.812 1.00 95.94 255 LYS A CA 1
ATOM 1867 C C . LYS A 1 255 ? 40.800 2.543 -44.589 1.00 95.94 255 LYS A C 1
ATOM 1869 O O . LYS A 1 255 ? 41.490 3.250 -45.328 1.00 95.94 255 LYS A O 1
ATOM 1874 N N . ALA A 1 256 ? 40.979 1.227 -44.468 1.00 94.88 256 ALA A N 1
ATOM 1875 C CA . ALA A 1 256 ? 41.997 0.471 -45.193 1.00 94.88 256 ALA A CA 1
ATOM 1876 C C . ALA A 1 256 ? 41.771 0.525 -46.713 1.00 94.88 256 ALA A C 1
ATOM 1878 O O . ALA A 1 256 ? 42.670 0.927 -47.456 1.00 94.88 256 ALA A O 1
ATOM 1879 N N . SER A 1 257 ? 40.547 0.236 -47.164 1.00 96.38 257 SER A N 1
ATOM 1880 C CA . SER A 1 257 ? 40.167 0.275 -48.585 1.00 96.38 257 SER A CA 1
ATOM 1881 C C . SER A 1 257 ? 40.350 1.669 -49.189 1.00 96.38 257 SER A C 1
ATOM 1883 O O . SER A 1 257 ? 40.842 1.825 -50.304 1.00 96.38 257 SER A O 1
ATOM 1885 N N . SER A 1 258 ? 40.013 2.717 -48.433 1.00 96.25 258 SER A N 1
ATOM 1886 C CA . SER A 1 258 ? 40.218 4.104 -48.861 1.00 96.25 258 SER A CA 1
ATOM 1887 C C . SER A 1 258 ? 41.703 4.420 -49.043 1.00 96.25 258 SER A C 1
ATOM 1889 O O . SER A 1 258 ? 42.086 5.051 -50.026 1.00 96.25 258 SER A O 1
ATOM 1891 N N . SER A 1 259 ? 42.563 3.940 -48.140 1.00 94.94 259 SER A N 1
ATOM 1892 C CA . SER A 1 259 ? 44.016 4.085 -48.281 1.00 94.94 259 SER A CA 1
ATOM 1893 C C . SER A 1 259 ? 44.537 3.404 -49.553 1.00 94.94 259 SER A C 1
ATOM 1895 O O . SER A 1 259 ? 45.361 3.979 -50.264 1.00 94.94 259 SER A O 1
ATOM 1897 N N . GLU A 1 260 ? 44.033 2.213 -49.878 1.00 95.50 260 GLU A N 1
ATOM 1898 C CA . GLU A 1 260 ? 44.393 1.483 -51.099 1.00 95.50 260 GLU A CA 1
ATOM 1899 C C . GLU A 1 260 ? 43.934 2.208 -52.374 1.00 95.50 260 GLU A C 1
ATOM 1901 O O . GLU A 1 260 ? 44.712 2.351 -53.324 1.00 95.50 260 GLU A O 1
ATOM 1906 N N . VAL A 1 261 ? 42.705 2.736 -52.385 1.00 94.44 261 VAL A N 1
ATOM 1907 C CA . VAL A 1 261 ? 42.189 3.563 -53.490 1.00 94.44 261 VAL A CA 1
ATOM 1908 C C . VAL A 1 261 ? 43.050 4.811 -53.683 1.00 94.44 261 VAL A C 1
ATOM 1910 O O . VAL A 1 261 ? 43.371 5.158 -54.822 1.00 94.44 261 VAL A O 1
ATOM 1913 N N . ASN A 1 262 ? 43.476 5.463 -52.597 1.00 94.00 262 ASN A N 1
ATOM 1914 C CA . ASN A 1 262 ? 44.341 6.637 -52.680 1.00 94.00 262 ASN A CA 1
ATOM 1915 C C . ASN A 1 262 ? 45.696 6.292 -53.319 1.00 94.00 262 ASN A C 1
ATOM 1917 O O . ASN A 1 262 ? 46.144 6.978 -54.237 1.00 94.00 262 ASN A O 1
ATOM 1921 N N . ILE A 1 263 ? 46.325 5.196 -52.878 1.00 93.81 263 ILE A N 1
ATOM 1922 C CA . ILE A 1 263 ? 47.598 4.709 -53.434 1.00 93.81 263 ILE A CA 1
ATOM 1923 C C . ILE A 1 263 ? 47.441 4.386 -54.924 1.00 93.81 263 ILE A C 1
ATOM 1925 O O . ILE A 1 263 ? 48.215 4.876 -55.747 1.00 93.81 263 ILE A O 1
ATOM 1929 N N . SER A 1 264 ? 46.397 3.636 -55.281 1.00 94.06 264 SER A N 1
ATOM 1930 C CA . SER A 1 264 ? 46.099 3.273 -56.669 1.00 94.06 264 SER A CA 1
ATOM 1931 C C . SER A 1 264 ? 45.876 4.508 -57.543 1.00 94.06 264 SER A C 1
ATOM 1933 O O . SER A 1 264 ? 46.351 4.570 -58.678 1.00 94.06 264 SER A O 1
ATOM 1935 N N . SER A 1 265 ? 45.199 5.526 -57.009 1.00 93.31 265 SER A N 1
ATOM 1936 C CA . SER A 1 265 ? 44.993 6.797 -57.697 1.00 93.31 265 SER A CA 1
ATOM 1937 C C . SER A 1 265 ? 46.308 7.543 -57.956 1.00 93.31 265 SER A C 1
ATOM 1939 O O . SER A 1 265 ? 46.549 8.014 -59.071 1.00 93.31 265 SER A O 1
ATOM 1941 N N . LEU A 1 266 ? 47.201 7.604 -56.962 1.00 91.25 266 LEU A N 1
ATOM 1942 C CA . LEU A 1 266 ? 48.530 8.206 -57.109 1.00 91.25 266 LEU A CA 1
ATOM 1943 C C . LEU A 1 266 ? 49.388 7.454 -58.136 1.00 91.25 266 LEU A C 1
ATOM 1945 O O . LEU A 1 266 ? 50.110 8.073 -58.922 1.00 91.25 266 LEU A O 1
ATOM 1949 N N . ASP A 1 267 ? 49.302 6.127 -58.174 1.00 92.56 267 ASP A N 1
ATOM 1950 C CA . ASP A 1 267 ? 50.014 5.325 -59.168 1.00 92.56 267 ASP A CA 1
ATOM 1951 C C . ASP A 1 267 ? 49.450 5.523 -60.579 1.00 92.56 267 ASP A C 1
ATOM 1953 O O . ASP A 1 267 ? 50.220 5.701 -61.529 1.00 92.56 267 ASP A O 1
ATOM 1957 N N . LEU A 1 268 ? 48.126 5.618 -60.727 1.00 91.44 268 LEU A N 1
ATOM 1958 C CA . LEU A 1 268 ? 47.499 6.001 -61.993 1.00 91.44 268 LEU A CA 1
ATOM 1959 C C . LEU A 1 268 ? 47.938 7.399 -62.444 1.00 91.44 268 LEU A C 1
ATOM 1961 O O . LEU A 1 268 ? 48.256 7.568 -63.621 1.00 91.44 268 LEU A O 1
ATOM 1965 N N . GLN A 1 269 ? 48.055 8.383 -61.544 1.00 89.06 269 GLN A N 1
ATOM 1966 C CA . GLN A 1 269 ? 48.609 9.700 -61.895 1.00 89.06 269 GLN A CA 1
ATOM 1967 C C . GLN A 1 269 ? 50.023 9.588 -62.471 1.00 89.06 269 GLN A C 1
ATOM 1969 O O . GLN A 1 269 ? 50.318 10.211 -63.494 1.00 89.06 269 GLN A O 1
ATOM 1974 N N . LYS A 1 270 ? 50.896 8.759 -61.881 1.00 90.19 270 LYS A N 1
ATOM 1975 C CA . LYS A 1 270 ? 52.250 8.522 -62.418 1.00 90.19 270 LYS A CA 1
ATOM 1976 C C . LYS A 1 270 ? 52.197 7.910 -63.820 1.00 90.19 270 LYS A C 1
ATOM 1978 O O . LYS A 1 270 ? 52.959 8.327 -64.699 1.00 90.19 270 LYS A O 1
ATOM 1983 N N . VAL A 1 271 ? 51.297 6.951 -64.055 1.00 91.50 271 VAL A N 1
ATOM 1984 C CA . VAL A 1 271 ? 51.090 6.340 -65.381 1.00 91.50 271 VAL A CA 1
ATOM 1985 C C . VAL A 1 271 ? 50.612 7.385 -66.391 1.00 91.50 271 VAL A C 1
ATOM 1987 O O . VAL A 1 271 ? 51.173 7.470 -67.485 1.00 91.50 271 VAL A O 1
ATOM 1990 N N . VAL A 1 272 ? 49.649 8.231 -66.017 1.00 88.00 272 VAL A N 1
ATOM 1991 C CA . VAL A 1 272 ? 49.136 9.323 -66.860 1.00 88.00 272 VAL A CA 1
ATOM 1992 C C . VAL A 1 272 ? 50.237 10.308 -67.217 1.00 88.00 272 VAL A C 1
ATOM 1994 O O . VAL A 1 272 ? 50.422 10.610 -68.391 1.00 88.00 272 VAL A O 1
ATOM 1997 N N . GLN A 1 273 ? 51.018 10.766 -66.238 1.00 86.00 273 GLN A N 1
ATOM 1998 C CA . GLN A 1 273 ? 52.134 11.685 -66.472 1.00 86.00 273 GLN A CA 1
ATOM 1999 C C . GLN A 1 273 ? 53.184 11.081 -67.413 1.00 86.00 273 GLN A C 1
ATOM 2001 O O . GLN A 1 273 ? 53.715 11.769 -68.291 1.00 86.00 273 GLN A O 1
ATOM 2006 N N . ARG A 1 274 ? 53.479 9.783 -67.265 1.00 88.19 274 ARG A N 1
ATOM 2007 C CA . ARG A 1 274 ? 54.388 9.065 -68.164 1.00 88.19 274 ARG A CA 1
ATOM 2008 C C . ARG A 1 274 ? 53.821 8.981 -69.580 1.00 88.19 274 ARG A C 1
ATOM 2010 O O . ARG A 1 274 ? 54.564 9.236 -70.526 1.00 88.19 274 ARG A O 1
ATOM 2017 N N . LEU A 1 275 ? 52.536 8.662 -69.727 1.00 86.88 275 LEU A N 1
ATOM 2018 C CA . LEU A 1 275 ? 51.865 8.614 -71.024 1.00 86.88 275 LEU A CA 1
ATOM 2019 C C . LEU A 1 275 ? 51.860 9.991 -71.695 1.00 86.88 275 LEU A C 1
ATOM 2021 O O . LEU A 1 275 ? 52.256 10.088 -72.851 1.00 86.88 275 LEU A O 1
ATOM 2025 N N . SER A 1 276 ? 51.521 11.060 -70.970 1.00 82.69 276 SER A N 1
ATOM 2026 C CA . SER A 1 276 ? 51.571 12.435 -71.484 1.00 82.69 276 SER A CA 1
ATOM 2027 C C . SER A 1 276 ? 52.969 12.814 -71.979 1.00 82.69 276 SER A C 1
ATOM 2029 O O . SER A 1 276 ? 53.100 13.399 -73.051 1.00 82.69 276 SER A O 1
ATOM 2031 N N . ARG A 1 277 ? 54.028 12.415 -71.258 1.00 84.62 277 ARG A N 1
ATOM 2032 C CA . ARG A 1 277 ? 55.426 12.625 -71.680 1.00 84.62 277 ARG A CA 1
ATOM 2033 C C . ARG A 1 277 ? 55.809 11.819 -72.925 1.00 84.62 277 ARG A C 1
ATOM 2035 O O . ARG A 1 277 ? 56.683 12.234 -73.680 1.00 84.62 277 ARG A O 1
ATOM 2042 N N . ILE A 1 278 ? 55.219 10.640 -73.120 1.00 85.19 278 ILE A N 1
ATOM 2043 C CA . ILE A 1 278 ? 55.415 9.841 -74.336 1.00 85.19 278 ILE A CA 1
ATOM 2044 C C . ILE A 1 278 ? 54.667 10.494 -75.502 1.00 85.19 278 ILE A C 1
ATOM 2046 O O . ILE A 1 278 ? 55.262 10.702 -76.555 1.00 85.19 278 ILE A O 1
ATOM 2050 N N . MET A 1 279 ? 53.404 10.878 -75.298 1.00 80.19 279 MET A N 1
ATOM 2051 C CA . MET A 1 279 ? 52.578 11.550 -76.303 1.00 80.19 279 MET A CA 1
ATOM 2052 C C . MET A 1 279 ? 53.204 12.858 -76.789 1.00 80.19 279 MET A C 1
ATOM 2054 O O . MET A 1 279 ? 53.191 13.113 -77.986 1.00 80.19 279 MET A O 1
ATOM 2058 N N . SER A 1 280 ? 53.835 13.639 -75.906 1.00 79.56 280 SER A N 1
ATOM 2059 C CA . SER A 1 280 ? 54.507 14.889 -76.286 1.00 79.56 280 SER A CA 1
ATOM 2060 C C . SER A 1 280 ? 55.719 14.701 -77.211 1.00 79.56 280 SER A C 1
ATOM 2062 O O . SER A 1 280 ? 56.247 15.682 -77.720 1.00 79.56 280 SER A O 1
ATOM 2064 N N . ARG A 1 281 ? 56.206 13.465 -77.405 1.00 80.12 281 ARG A N 1
ATOM 2065 C CA . ARG A 1 281 ? 57.268 13.151 -78.380 1.00 80.12 281 ARG A CA 1
ATOM 2066 C C . ARG A 1 281 ? 56.728 12.901 -79.785 1.00 80.12 281 ARG A C 1
ATOM 2068 O O . ARG A 1 281 ? 57.507 12.911 -80.734 1.00 80.12 281 ARG A O 1
ATOM 2075 N N . PHE A 1 282 ? 55.430 12.645 -79.924 1.00 76.44 282 PHE A N 1
ATOM 2076 C CA . PHE A 1 282 ? 54.794 12.512 -81.225 1.00 76.44 282 PHE A CA 1
ATOM 2077 C C . PHE A 1 282 ? 54.444 13.909 -81.736 1.00 76.44 282 PHE A C 1
ATOM 2079 O O . PHE A 1 282 ? 53.814 14.691 -81.029 1.00 76.44 282 PHE A O 1
ATOM 2086 N N . ASN A 1 283 ? 54.870 14.226 -82.961 1.00 58.53 283 ASN A N 1
ATOM 2087 C CA . ASN A 1 283 ? 54.632 15.521 -83.601 1.00 58.53 283 ASN A CA 1
ATOM 2088 C C . ASN A 1 283 ? 53.182 15.594 -84.118 1.00 58.53 283 ASN A C 1
ATOM 2090 O O . ASN A 1 283 ? 52.926 15.581 -85.321 1.00 58.53 283 ASN A O 1
ATOM 2094 N N . LEU A 1 284 ? 52.233 15.541 -83.186 1.00 65.88 284 LEU A N 1
ATOM 2095 C CA . LEU A 1 284 ? 50.803 15.610 -83.452 1.00 65.88 284 LEU A CA 1
ATOM 2096 C C . LEU A 1 284 ? 50.435 17.061 -83.782 1.00 65.88 284 LEU A C 1
ATOM 2098 O O . LEU A 1 284 ? 50.915 17.989 -83.130 1.00 65.88 284 LEU A O 1
ATOM 2102 N N . SER A 1 285 ? 49.579 17.261 -84.786 1.00 60.91 285 SER A N 1
ATOM 2103 C CA . SER A 1 285 ? 48.979 18.573 -85.044 1.00 60.91 285 SER A CA 1
ATOM 2104 C C . SER A 1 285 ? 48.304 19.095 -83.767 1.00 60.91 285 SER A C 1
ATOM 2106 O O . SER A 1 285 ? 47.745 18.286 -83.019 1.00 60.91 285 SER A O 1
ATOM 2108 N N . PRO A 1 286 ? 48.352 20.412 -83.484 1.00 61.81 286 PRO A N 1
ATOM 2109 C CA . PRO A 1 286 ? 47.693 20.964 -82.308 1.00 61.81 286 PRO A CA 1
ATOM 2110 C C . PRO A 1 286 ? 46.220 20.552 -82.317 1.00 61.81 286 PRO A C 1
ATOM 2112 O O . PRO A 1 286 ? 45.540 20.665 -83.338 1.00 61.81 286 PRO A O 1
ATOM 2115 N N . ALA A 1 287 ? 45.756 20.013 -81.188 1.00 63.72 287 ALA A N 1
ATOM 2116 C CA . ALA A 1 287 ? 44.359 19.641 -81.027 1.00 63.72 287 ALA A CA 1
ATOM 2117 C C . ALA A 1 287 ? 43.478 20.864 -81.314 1.00 63.72 287 ALA A C 1
ATOM 2119 O O . ALA A 1 287 ? 43.807 21.965 -80.874 1.00 63.72 287 ALA A O 1
ATOM 2120 N N . ARG A 1 288 ? 42.356 20.668 -82.021 1.00 64.44 288 ARG A N 1
ATOM 2121 C CA . ARG A 1 288 ? 41.432 21.763 -82.373 1.00 64.44 288 ARG A CA 1
ATOM 2122 C C . ARG A 1 288 ? 40.930 22.533 -81.143 1.00 64.44 288 ARG A C 1
ATOM 2124 O O . ARG A 1 288 ? 40.623 23.709 -81.256 1.00 64.44 288 ARG A O 1
ATOM 2131 N N . PHE A 1 289 ? 40.858 21.880 -79.980 1.00 70.69 289 PHE A N 1
ATOM 2132 C CA . PHE A 1 289 ? 40.577 22.494 -78.679 1.00 70.69 289 PHE A CA 1
ATOM 2133 C C . PHE A 1 289 ? 41.013 21.565 -77.530 1.00 70.69 289 PHE A C 1
ATOM 2135 O O . PHE A 1 289 ? 41.177 20.361 -77.725 1.00 70.69 289 PHE A O 1
ATOM 2142 N N . ASP A 1 290 ? 41.182 22.088 -76.312 1.00 72.19 290 ASP A N 1
ATOM 2143 C CA . ASP A 1 290 ? 41.535 21.286 -75.129 1.00 72.19 290 ASP A CA 1
ATOM 2144 C C . ASP A 1 290 ? 40.288 20.698 -74.437 1.00 72.19 290 ASP A C 1
ATOM 2146 O O . ASP A 1 290 ? 39.741 21.256 -73.479 1.00 72.19 290 ASP A O 1
ATOM 2150 N N . ILE A 1 291 ? 39.860 19.515 -74.894 1.00 72.88 291 ILE A N 1
ATOM 2151 C CA . ILE A 1 291 ? 38.783 18.737 -74.253 1.00 72.88 291 ILE A CA 1
ATOM 2152 C C . ILE A 1 291 ? 39.069 18.439 -72.774 1.00 72.88 291 ILE A C 1
ATOM 2154 O O . ILE A 1 291 ? 38.155 18.287 -71.957 1.00 72.88 291 ILE A O 1
ATOM 2158 N N . GLY A 1 292 ? 40.346 18.337 -72.411 1.00 69.06 292 GLY A N 1
ATOM 2159 C CA . GLY A 1 292 ? 40.778 18.033 -71.066 1.00 69.06 292 GLY A CA 1
ATOM 2160 C C . GLY A 1 292 ? 40.366 19.118 -70.086 1.00 69.06 292 GLY A C 1
ATOM 2161 O O . GLY A 1 292 ? 39.657 18.818 -69.122 1.00 69.06 292 GLY A O 1
ATOM 2162 N N . SER A 1 293 ? 40.761 20.357 -70.372 1.00 71.81 293 SER A N 1
ATOM 2163 C CA . SER A 1 293 ? 40.402 21.541 -69.586 1.00 71.81 293 SER A CA 1
ATOM 2164 C C . SER A 1 293 ? 38.891 21.744 -69.515 1.00 71.81 293 SER A C 1
ATOM 2166 O O . SER A 1 293 ? 38.350 21.963 -68.430 1.00 71.81 293 SER A O 1
ATOM 2168 N N . VAL A 1 294 ? 38.180 21.570 -70.633 1.00 72.31 294 VAL A N 1
ATOM 2169 C CA . VAL A 1 294 ? 36.713 21.670 -70.676 1.00 72.31 294 VAL A CA 1
ATOM 2170 C C . VAL A 1 294 ? 36.045 20.692 -69.701 1.00 72.31 294 VAL A C 1
ATOM 2172 O O . VAL A 1 294 ? 35.195 21.087 -68.896 1.00 72.31 294 VAL A O 1
ATOM 2175 N N . LYS A 1 295 ? 36.464 19.421 -69.709 1.00 74.62 295 LYS A N 1
ATOM 2176 C CA . LYS A 1 295 ? 35.928 18.403 -68.795 1.00 74.62 295 LYS A CA 1
ATOM 2177 C C . LYS A 1 295 ? 36.230 18.713 -67.329 1.00 74.62 295 LYS A C 1
ATOM 2179 O O . LYS A 1 295 ? 35.361 18.516 -66.483 1.00 74.62 295 LYS A O 1
ATOM 2184 N N . VAL A 1 296 ? 37.432 19.205 -67.016 1.00 72.44 296 VAL A N 1
ATOM 2185 C CA . VAL A 1 296 ? 37.799 19.593 -65.640 1.00 72.44 296 VAL A CA 1
ATOM 2186 C C . VAL A 1 296 ? 36.937 20.749 -65.144 1.00 72.44 296 VAL A C 1
ATOM 2188 O O . VAL A 1 296 ? 36.414 20.689 -64.033 1.00 72.44 296 VAL A O 1
ATOM 2191 N N . MET A 1 297 ? 36.724 21.771 -65.972 1.00 73.75 297 MET A N 1
ATOM 2192 C CA . MET A 1 297 ? 35.893 22.919 -65.606 1.00 73.75 297 MET A CA 1
ATOM 2193 C C . MET A 1 297 ? 34.432 22.520 -65.368 1.00 73.75 297 MET A C 1
ATOM 2195 O O . MET A 1 297 ? 33.823 22.978 -64.401 1.00 73.75 297 MET A O 1
ATOM 2199 N N . HIS A 1 298 ? 33.886 21.610 -66.181 1.00 75.56 298 HIS A N 1
ATOM 2200 C CA . HIS A 1 298 ? 32.540 21.075 -65.965 1.00 75.56 298 HIS A CA 1
ATOM 2201 C C . HIS A 1 298 ? 32.444 20.246 -64.673 1.00 75.56 298 HIS A C 1
ATOM 2203 O O . HIS A 1 298 ? 31.465 20.348 -63.932 1.00 75.56 298 HIS A O 1
ATOM 2209 N N . LEU A 1 299 ? 33.447 19.415 -64.371 1.00 73.94 299 LEU A N 1
ATOM 2210 C CA . LEU A 1 299 ? 33.489 18.662 -63.113 1.00 73.94 299 LEU A CA 1
ATOM 2211 C C . LEU A 1 299 ? 33.575 19.601 -61.901 1.00 73.94 299 LEU A C 1
ATOM 2213 O O . LEU A 1 299 ? 32.843 19.410 -60.935 1.00 73.94 299 LEU A O 1
ATOM 2217 N N . SER A 1 300 ? 34.390 20.658 -61.979 1.00 76.38 300 SER A N 1
ATOM 2218 C CA . SER A 1 300 ? 34.476 21.686 -60.934 1.00 76.38 300 SER A CA 1
ATOM 2219 C C . SER A 1 300 ? 33.134 22.392 -60.706 1.00 76.38 300 SER A C 1
ATOM 2221 O O . SER A 1 300 ? 32.717 22.581 -59.562 1.00 76.38 300 SER A O 1
ATOM 2223 N N . TRP A 1 301 ? 32.425 22.736 -61.785 1.00 82.56 301 TRP A N 1
ATOM 2224 C CA . TRP A 1 301 ? 31.087 23.325 -61.710 1.00 82.56 301 TRP A CA 1
ATOM 2225 C C . TRP A 1 301 ? 30.087 22.381 -61.028 1.00 82.56 301 TRP A C 1
ATOM 2227 O O . TRP A 1 301 ? 29.380 22.802 -60.113 1.00 82.56 301 TRP A O 1
ATOM 2237 N N . ARG A 1 302 ? 30.103 21.084 -61.374 1.00 81.88 302 ARG A N 1
ATOM 2238 C CA . ARG A 1 302 ? 29.261 20.055 -60.740 1.00 81.88 302 ARG A CA 1
ATOM 2239 C C . ARG A 1 302 ? 29.515 19.957 -59.234 1.00 81.88 302 ARG A C 1
ATOM 2241 O O . ARG A 1 302 ? 28.563 19.964 -58.461 1.00 81.88 302 ARG A O 1
ATOM 2248 N N . THR A 1 303 ? 30.775 19.894 -58.803 1.00 78.44 303 THR A N 1
ATOM 2249 C CA . THR A 1 303 ? 31.112 19.811 -57.372 1.00 78.44 303 THR A CA 1
ATOM 2250 C C . THR A 1 303 ? 30.560 21.012 -56.598 1.00 78.44 303 THR A C 1
ATOM 2252 O O . THR A 1 303 ? 30.041 20.862 -55.491 1.00 78.44 303 THR A O 1
ATOM 2255 N N . LYS A 1 304 ? 30.619 22.213 -57.187 1.00 81.94 304 LYS A N 1
ATOM 2256 C CA . LYS A 1 304 ? 30.052 23.430 -56.588 1.00 81.94 304 LYS A CA 1
ATOM 2257 C C . LYS A 1 304 ? 28.519 23.427 -56.586 1.00 81.94 304 LYS A C 1
ATOM 2259 O O . LYS A 1 304 ? 27.929 23.889 -55.613 1.00 81.94 304 LYS A O 1
ATOM 2264 N N . PHE A 1 305 ? 27.890 22.884 -57.626 1.00 83.88 305 PHE A N 1
ATOM 2265 C CA . PHE A 1 305 ? 26.440 22.692 -57.700 1.00 83.88 305 PHE A CA 1
ATOM 2266 C C . PHE A 1 305 ? 25.933 21.730 -56.613 1.00 83.88 305 PHE A C 1
ATOM 2268 O O . PHE A 1 305 ? 25.022 22.070 -55.862 1.00 83.88 305 PHE A O 1
ATOM 2275 N N . GLU A 1 306 ? 26.578 20.574 -56.437 1.00 81.56 306 GLU A N 1
ATOM 2276 C CA . GLU A 1 306 ? 26.230 19.624 -55.370 1.00 81.56 306 GLU A CA 1
ATOM 2277 C C . GLU A 1 306 ? 26.431 20.221 -53.970 1.00 81.56 306 GLU A C 1
ATOM 2279 O O . GLU A 1 306 ? 25.639 19.973 -53.060 1.00 81.56 306 GLU A O 1
ATOM 2284 N N . ALA A 1 307 ? 27.480 21.026 -53.779 1.00 79.62 307 ALA A N 1
ATOM 2285 C CA . ALA A 1 307 ? 27.709 21.734 -52.524 1.00 79.62 307 ALA A CA 1
ATOM 2286 C C . ALA A 1 307 ? 26.604 22.764 -52.225 1.00 79.62 307 ALA A C 1
ATOM 2288 O O . ALA A 1 307 ? 26.227 22.914 -51.061 1.00 79.62 307 ALA A O 1
ATOM 2289 N N . LEU A 1 308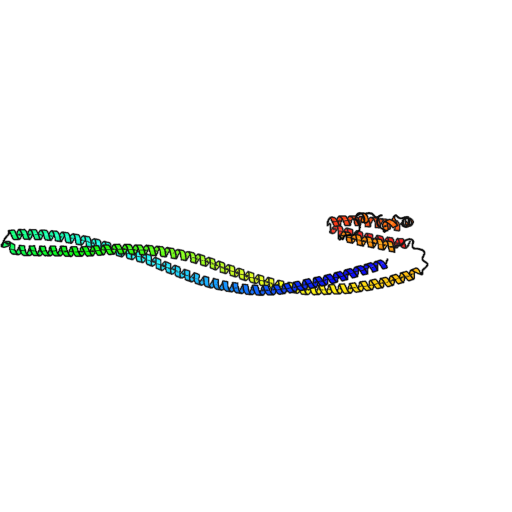 ? 26.070 23.431 -53.256 1.00 82.69 308 LEU A N 1
ATOM 2290 C CA . LEU A 1 308 ? 24.946 24.358 -53.127 1.00 82.69 308 LEU A CA 1
ATOM 2291 C C . LEU A 1 308 ? 23.656 23.633 -52.732 1.00 82.69 308 LEU A C 1
ATOM 2293 O O . LEU A 1 308 ? 22.985 24.073 -51.802 1.00 82.69 308 LEU A O 1
ATOM 2297 N N . LEU A 1 309 ? 23.343 22.499 -53.366 1.00 83.19 309 LEU A N 1
ATOM 2298 C CA . LEU A 1 309 ? 22.169 21.691 -53.006 1.00 83.19 309 LEU A CA 1
ATOM 2299 C C . LEU A 1 309 ? 22.219 21.222 -51.542 1.00 83.19 309 LEU A C 1
ATOM 2301 O O . LEU A 1 309 ? 21.195 21.176 -50.869 1.00 83.19 309 LEU A O 1
ATOM 2305 N N . LYS A 1 310 ? 23.426 20.958 -51.021 1.00 80.81 310 LYS A N 1
ATOM 2306 C CA . LYS A 1 310 ? 23.680 20.577 -49.619 1.00 80.81 310 LYS A CA 1
ATOM 2307 C C . LYS A 1 310 ? 23.804 21.770 -48.653 1.00 80.81 310 LYS A C 1
ATOM 2309 O O . LYS A 1 310 ? 24.234 21.581 -47.517 1.00 80.81 310 LYS A O 1
ATOM 2314 N N . GLY A 1 311 ? 23.498 22.995 -49.089 1.00 78.19 311 GLY A N 1
ATOM 2315 C CA . GLY A 1 311 ? 23.471 24.189 -48.236 1.00 78.19 311 GLY A CA 1
ATOM 2316 C C . GLY A 1 311 ? 24.839 24.719 -47.779 1.00 78.19 311 GLY A C 1
ATOM 2317 O O . GLY A 1 311 ? 24.916 25.446 -46.786 1.00 78.19 311 GLY A O 1
ATOM 2318 N N . LYS A 1 312 ? 25.942 24.375 -48.459 1.00 77.12 312 LYS A N 1
ATOM 2319 C CA . LYS A 1 312 ? 27.288 24.856 -48.088 1.00 77.12 312 LYS A CA 1
ATOM 2320 C C . LYS A 1 312 ? 27.515 26.317 -48.528 1.00 77.12 312 LYS A C 1
ATOM 2322 O O . LYS A 1 312 ? 27.125 26.711 -49.626 1.00 77.12 312 LYS A O 1
ATOM 2327 N N . LYS A 1 313 ? 28.194 27.114 -47.685 1.00 61.28 313 LYS A N 1
ATOM 2328 C CA . LYS A 1 313 ? 28.597 28.514 -47.971 1.00 61.28 313 LYS A CA 1
ATOM 2329 C C . LYS A 1 313 ? 29.761 28.575 -48.986 1.00 61.28 313 LYS A C 1
ATOM 2331 O O . LYS A 1 313 ? 30.524 27.619 -49.085 1.00 61.28 313 LYS A O 1
ATOM 2336 N N . ASN A 1 314 ? 29.920 29.705 -49.693 1.00 61.72 314 ASN A N 1
ATOM 2337 C CA . ASN A 1 314 ? 30.939 29.959 -50.739 1.00 61.72 314 ASN A CA 1
ATOM 2338 C C . ASN A 1 314 ? 30.840 29.045 -51.980 1.00 61.72 314 ASN A C 1
ATOM 2340 O O . ASN A 1 314 ? 31.835 28.495 -52.454 1.00 61.72 314 ASN A O 1
ATOM 2344 N N . THR A 1 315 ? 29.627 28.878 -52.503 1.00 71.31 315 THR A N 1
ATOM 2345 C CA . THR A 1 315 ? 29.316 28.086 -53.706 1.00 71.31 315 THR A CA 1
ATOM 2346 C C . THR A 1 315 ? 28.936 28.993 -54.891 1.00 71.31 315 THR A C 1
ATOM 2348 O O . THR A 1 315 ? 28.961 30.215 -54.755 1.00 71.31 315 THR A O 1
ATOM 2351 N N . LEU A 1 316 ? 28.662 28.417 -56.074 1.00 71.38 316 LEU A N 1
ATOM 2352 C CA . LEU A 1 316 ? 28.181 29.175 -57.245 1.00 71.38 316 LEU A CA 1
ATOM 2353 C C . LEU A 1 316 ? 26.859 29.877 -56.915 1.00 71.38 316 LEU A C 1
ATOM 2355 O O . LEU A 1 316 ? 26.015 29.307 -56.231 1.00 71.38 316 LEU A O 1
ATOM 2359 N N . THR A 1 317 ? 26.642 31.079 -57.431 1.00 77.25 317 THR A N 1
ATOM 2360 C CA . THR A 1 317 ? 25.334 31.735 -57.353 1.00 77.25 317 THR A CA 1
ATOM 2361 C C . THR A 1 317 ? 24.320 31.028 -58.257 1.00 77.25 317 THR A C 1
ATOM 2363 O O . THR A 1 317 ? 24.673 30.398 -59.255 1.00 77.25 317 THR A O 1
ATOM 2366 N N . VAL A 1 318 ? 23.030 31.142 -57.926 1.00 72.69 318 VAL A N 1
ATOM 2367 C CA . VAL A 1 318 ? 21.940 30.589 -58.753 1.00 72.69 318 VAL A CA 1
ATOM 2368 C C . VAL A 1 318 ? 22.005 31.148 -60.183 1.00 72.69 318 VAL A C 1
ATOM 2370 O O . VAL A 1 318 ? 21.796 30.417 -61.144 1.00 72.69 318 VAL A O 1
ATOM 2373 N N . GLU A 1 319 ? 22.400 32.410 -60.338 1.00 73.75 319 GLU A N 1
ATOM 2374 C CA . GLU A 1 319 ? 22.569 33.066 -61.638 1.00 73.75 319 GLU A CA 1
ATOM 2375 C C . GLU A 1 319 ? 23.719 32.463 -62.470 1.00 73.75 319 GLU A C 1
ATOM 2377 O O . GLU A 1 319 ? 23.555 32.209 -63.665 1.00 73.75 319 GLU A O 1
ATOM 2382 N N . GLU A 1 320 ? 24.850 32.128 -61.837 1.00 71.50 320 GLU A N 1
ATOM 2383 C CA . GLU A 1 320 ? 25.975 31.427 -62.480 1.00 71.50 320 GLU A CA 1
ATOM 2384 C C . GLU A 1 320 ? 25.645 29.977 -62.875 1.00 71.50 320 GLU A C 1
ATOM 2386 O O . GLU A 1 320 ? 26.308 29.400 -63.742 1.00 71.50 320 GLU A O 1
ATOM 2391 N N . ILE A 1 321 ? 24.639 29.370 -62.238 1.00 75.31 321 ILE A N 1
ATOM 2392 C CA . ILE A 1 321 ? 24.166 28.015 -62.546 1.00 75.31 321 ILE A CA 1
ATOM 2393 C C . ILE A 1 321 ? 23.125 28.037 -63.660 1.00 75.31 321 ILE A C 1
ATOM 2395 O O . ILE A 1 321 ? 23.092 27.104 -64.448 1.00 75.31 321 ILE A O 1
ATOM 2399 N N . ILE A 1 322 ? 22.282 29.063 -63.757 1.00 77.38 322 ILE A N 1
ATOM 2400 C CA . ILE A 1 322 ? 21.222 29.107 -64.774 1.00 77.38 322 ILE A CA 1
ATOM 2401 C C . ILE A 1 322 ? 21.770 29.562 -66.123 1.00 77.38 322 ILE A C 1
ATOM 2403 O O . ILE A 1 322 ? 21.323 29.064 -67.150 1.00 77.38 322 ILE A O 1
ATOM 2407 N N . ASN A 1 323 ? 22.730 30.490 -66.139 1.00 83.38 323 ASN A N 1
ATOM 2408 C CA . ASN A 1 323 ? 23.221 31.089 -67.374 1.00 83.38 323 ASN A CA 1
ATOM 2409 C C . ASN A 1 323 ? 24.207 30.157 -68.115 1.00 83.38 323 ASN A C 1
ATOM 2411 O O . ASN A 1 323 ? 25.378 30.070 -67.721 1.00 83.38 323 ASN A O 1
ATOM 2415 N N . PRO A 1 324 ? 23.813 29.538 -69.250 1.00 81.81 324 PRO A N 1
ATOM 2416 C CA . PRO A 1 324 ? 24.683 28.624 -69.985 1.00 81.81 324 PRO A CA 1
ATOM 2417 C C . PRO A 1 324 ? 25.844 29.343 -70.680 1.00 81.81 324 PRO A C 1
ATOM 2419 O O . PRO A 1 324 ? 26.745 28.686 -71.172 1.00 81.81 324 PRO A O 1
ATOM 2422 N N . HIS A 1 325 ? 25.850 30.676 -70.755 1.00 84.38 325 HIS A N 1
ATOM 2423 C CA . HIS A 1 325 ? 26.949 31.458 -71.332 1.00 84.38 325 HIS A CA 1
ATOM 2424 C C . HIS A 1 325 ? 27.966 31.894 -70.269 1.00 84.38 325 HIS A C 1
ATOM 2426 O O . HIS A 1 325 ? 29.096 32.252 -70.600 1.00 84.38 325 HIS A O 1
ATOM 2432 N N . ALA A 1 326 ? 27.582 31.875 -68.988 1.00 79.44 326 ALA A N 1
ATOM 2433 C CA . ALA A 1 326 ? 28.450 32.285 -67.888 1.00 79.44 326 ALA A CA 1
ATOM 2434 C C . ALA A 1 326 ? 29.443 31.185 -67.485 1.00 79.44 326 ALA A C 1
ATOM 2436 O O . ALA A 1 326 ? 30.537 31.488 -66.994 1.00 79.44 326 ALA A O 1
ATOM 2437 N N . CYS A 1 327 ? 29.089 29.916 -67.710 1.00 79.50 327 CYS A N 1
ATOM 2438 C CA . CYS A 1 327 ? 29.961 28.791 -67.403 1.00 79.50 327 CYS A CA 1
ATOM 2439 C C . CYS A 1 327 ? 31.138 28.714 -68.393 1.00 79.50 327 CYS A C 1
ATOM 2441 O O . CYS A 1 327 ? 31.075 29.192 -69.527 1.00 79.50 327 CYS A O 1
ATOM 2443 N N . ALA A 1 328 ? 32.248 28.110 -67.966 1.00 74.75 328 ALA A N 1
ATOM 2444 C CA . ALA A 1 328 ? 33.467 28.089 -68.770 1.00 74.75 328 ALA A CA 1
ATOM 2445 C C . ALA A 1 328 ? 33.316 27.310 -70.092 1.00 74.75 328 ALA A C 1
ATOM 2447 O O . ALA A 1 328 ? 33.904 27.704 -71.095 1.00 74.75 328 ALA A O 1
ATOM 2448 N N . PHE A 1 329 ? 32.489 26.256 -70.115 1.00 82.19 329 PHE A N 1
ATOM 2449 C CA . PHE A 1 329 ? 32.136 25.574 -71.363 1.00 82.19 329 PHE A CA 1
ATOM 2450 C C . PHE A 1 329 ? 31.324 26.484 -72.287 1.00 82.19 329 PHE A C 1
ATOM 2452 O O . PHE A 1 329 ? 31.637 26.589 -73.466 1.00 82.19 329 PHE A O 1
ATOM 2459 N N . GLY A 1 330 ? 30.323 27.179 -71.747 1.00 84.50 330 GLY A N 1
ATOM 2460 C CA . GLY A 1 330 ? 29.521 28.159 -72.467 1.00 84.50 330 GLY A CA 1
ATOM 2461 C C . GLY A 1 330 ? 30.360 29.235 -73.134 1.00 84.50 330 GLY A C 1
ATOM 2462 O O . GLY A 1 330 ? 30.192 29.509 -74.316 1.00 84.50 330 GLY A O 1
ATOM 2463 N N . LYS A 1 331 ? 31.325 29.798 -72.402 1.00 85.31 331 LYS A N 1
ATOM 2464 C CA . LYS A 1 331 ? 32.266 30.792 -72.940 1.00 85.31 331 LYS A CA 1
ATOM 2465 C C . LYS A 1 331 ? 33.071 30.264 -74.128 1.00 85.31 331 LYS A C 1
ATOM 2467 O O . LYS A 1 331 ? 33.309 31.017 -75.063 1.00 85.31 331 LYS A O 1
ATOM 2472 N N . TRP A 1 332 ? 33.461 28.989 -74.106 1.00 85.12 332 TRP A N 1
ATOM 2473 C CA . TRP A 1 332 ? 34.123 28.340 -75.240 1.00 85.12 332 TRP A CA 1
ATOM 2474 C C . TRP A 1 332 ? 33.147 28.072 -76.394 1.00 85.12 332 TRP A C 1
ATOM 2476 O O . TRP A 1 332 ? 33.425 28.446 -77.529 1.00 85.12 332 TRP A O 1
ATOM 2486 N N . TYR A 1 333 ? 31.977 27.496 -76.105 1.00 86.19 333 TYR A N 1
ATOM 2487 C CA . TYR A 1 333 ? 30.956 27.155 -77.096 1.00 86.19 333 TYR A CA 1
ATOM 2488 C C . TYR A 1 333 ? 30.464 28.404 -77.849 1.00 86.19 333 TYR A C 1
ATOM 2490 O O . TYR A 1 333 ? 30.458 28.471 -79.070 1.00 86.19 333 TYR A O 1
ATOM 2498 N N . PHE A 1 334 ? 30.125 29.478 -77.149 1.00 87.06 334 PHE A N 1
ATOM 2499 C CA . PHE A 1 334 ? 29.691 30.717 -77.803 1.00 87.06 334 PHE A CA 1
ATOM 2500 C C . PHE A 1 334 ? 30.858 31.617 -78.240 1.00 87.06 334 PHE A C 1
ATOM 2502 O O . PHE A 1 334 ? 30.631 32.654 -78.862 1.00 87.06 334 PHE A O 1
ATOM 2509 N N . GLY A 1 335 ? 32.096 31.241 -77.913 1.00 84.88 335 GLY A N 1
ATOM 2510 C CA . GLY A 1 335 ? 33.307 31.980 -78.244 1.00 84.88 335 GLY A CA 1
ATOM 2511 C C . GLY A 1 335 ? 33.824 31.698 -79.659 1.00 84.88 335 GLY A C 1
ATOM 2512 O O . GLY A 1 335 ? 33.398 30.740 -80.303 1.00 84.88 335 GLY A O 1
ATOM 2513 N N . PRO A 1 336 ? 34.772 32.514 -80.151 1.00 80.56 336 PRO A N 1
ATOM 2514 C CA . PRO A 1 336 ? 35.287 32.412 -81.516 1.00 80.56 336 PRO A CA 1
ATOM 2515 C C . PRO A 1 336 ? 35.858 31.023 -81.837 1.00 80.56 336 PRO A C 1
ATOM 2517 O O . PRO A 1 336 ? 35.547 30.492 -82.895 1.00 80.56 336 PRO A O 1
ATOM 2520 N N . GLU A 1 337 ? 36.591 30.408 -80.903 1.00 78.62 337 GLU A N 1
ATOM 2521 C CA . GLU A 1 337 ? 37.186 29.070 -81.059 1.00 78.62 337 GLU A CA 1
ATOM 2522 C C . GLU A 1 337 ? 36.132 27.962 -81.210 1.00 78.62 337 GLU A C 1
ATOM 2524 O O . GLU A 1 337 ? 36.253 27.093 -82.067 1.00 78.62 337 GLU A O 1
ATOM 2529 N N . GLY A 1 338 ? 35.066 27.984 -80.403 1.00 79.50 338 GLY A N 1
ATOM 2530 C CA . GLY A 1 338 ? 33.987 27.005 -80.526 1.00 79.50 338 GLY A CA 1
ATOM 2531 C C . GLY A 1 338 ? 33.196 27.190 -81.822 1.00 79.50 338 GLY A C 1
ATOM 2532 O O . GLY A 1 338 ? 32.824 26.214 -82.470 1.00 79.50 338 GLY A O 1
ATOM 2533 N N . GLN A 1 339 ? 32.972 28.439 -82.233 1.00 87.19 339 GLN A N 1
ATOM 2534 C CA . GLN A 1 339 ? 32.185 28.761 -83.425 1.00 87.19 339 GLN A CA 1
ATOM 2535 C C . GLN A 1 339 ? 32.844 28.329 -84.744 1.00 87.19 339 GLN A C 1
ATOM 2537 O O . GLN A 1 339 ? 32.147 28.254 -85.758 1.00 87.19 339 GLN A O 1
ATOM 2542 N N . GLU A 1 340 ? 34.131 27.975 -84.746 1.00 83.81 340 GLU A N 1
ATOM 2543 C CA . GLU A 1 340 ? 34.788 27.313 -85.883 1.00 83.81 340 GLU A CA 1
ATOM 2544 C C . GLU A 1 340 ? 34.202 25.919 -86.170 1.00 83.81 340 GLU A C 1
ATOM 2546 O O . GLU A 1 340 ? 34.245 25.446 -87.303 1.00 83.81 340 GLU A O 1
ATOM 2551 N N . LEU A 1 341 ? 33.595 25.276 -85.165 1.00 84.25 341 LEU A N 1
ATOM 2552 C CA . LEU A 1 341 ? 33.007 23.936 -85.255 1.00 84.25 341 LEU A CA 1
ATOM 2553 C C . LEU A 1 341 ? 31.485 23.956 -85.466 1.00 84.25 341 LEU A C 1
ATOM 2555 O O . LEU A 1 341 ? 30.859 22.897 -85.509 1.00 84.25 341 LEU A O 1
ATOM 2559 N N . ARG A 1 342 ? 30.871 25.140 -85.615 1.00 86.00 342 ARG A N 1
ATOM 2560 C CA . ARG A 1 342 ? 29.405 25.330 -85.632 1.00 86.00 342 ARG A CA 1
ATOM 2561 C C . ARG A 1 342 ? 28.659 24.509 -86.686 1.00 86.00 342 ARG A C 1
ATOM 2563 O O . ARG A 1 342 ? 27.471 24.227 -86.521 1.00 86.00 342 ARG A O 1
ATOM 2570 N N . ASP A 1 343 ? 29.339 24.158 -87.772 1.00 86.62 343 ASP A N 1
ATOM 2571 C CA . ASP A 1 343 ? 28.752 23.432 -88.897 1.00 86.62 343 ASP A CA 1
ATOM 2572 C C . ASP A 1 343 ? 28.733 21.909 -88.663 1.00 86.62 343 ASP A C 1
ATOM 2574 O O . ASP A 1 343 ? 28.005 21.190 -89.349 1.00 86.62 343 ASP A O 1
ATOM 2578 N N . ILE A 1 344 ? 29.452 21.412 -87.649 1.00 89.00 344 ILE A N 1
ATOM 2579 C CA . ILE A 1 344 ? 29.485 19.997 -87.266 1.00 89.00 344 ILE A CA 1
ATOM 2580 C C . ILE A 1 344 ? 28.223 19.647 -86.465 1.00 89.00 344 ILE A C 1
ATOM 2582 O O . ILE A 1 344 ? 27.886 20.309 -85.484 1.00 89.00 344 ILE A O 1
ATOM 2586 N N . GLN A 1 345 ? 27.533 18.564 -86.834 1.00 90.19 345 GLN A N 1
ATOM 2587 C CA . GLN A 1 345 ? 26.311 18.146 -86.134 1.00 90.19 345 GLN A CA 1
ATOM 2588 C C . GLN A 1 345 ? 26.570 17.797 -84.658 1.00 90.19 345 GLN A C 1
ATOM 2590 O O . GLN A 1 345 ? 25.850 18.281 -83.790 1.00 90.19 345 GLN A O 1
ATOM 2595 N N . LEU A 1 346 ? 27.660 17.076 -84.366 1.00 88.62 346 LEU A N 1
ATOM 2596 C CA . LEU A 1 346 ? 28.088 16.761 -82.995 1.00 88.62 346 LEU A CA 1
ATOM 2597 C C . LEU A 1 346 ? 28.281 18.016 -82.133 1.00 88.62 346 LEU A C 1
ATOM 2599 O O . LEU A 1 346 ? 28.003 17.999 -80.938 1.00 88.62 346 LEU A O 1
ATOM 2603 N N . TYR A 1 347 ? 28.722 19.125 -82.732 1.00 89.06 347 TYR A N 1
ATOM 2604 C CA . TYR A 1 347 ? 28.860 20.389 -82.021 1.00 89.06 347 TYR A CA 1
ATOM 2605 C C . TYR A 1 347 ? 27.490 20.965 -81.633 1.00 89.06 347 TYR A C 1
ATOM 2607 O O . TYR A 1 347 ? 27.287 21.359 -80.487 1.00 89.06 347 TYR A O 1
ATOM 2615 N N . LYS A 1 348 ? 26.510 20.938 -82.543 1.00 91.25 348 LYS A N 1
ATOM 2616 C CA . LYS A 1 348 ? 25.133 21.382 -82.255 1.00 91.25 348 LYS A CA 1
ATOM 2617 C C . LYS A 1 348 ? 24.474 20.523 -81.172 1.00 91.25 348 LYS A C 1
ATOM 2619 O O . LYS A 1 348 ? 23.846 21.066 -80.260 1.00 91.25 348 LYS A O 1
ATOM 2624 N N . ASP A 1 349 ? 24.663 19.207 -81.240 1.00 91.38 349 ASP A N 1
ATOM 2625 C CA . ASP A 1 349 ? 24.135 18.254 -80.256 1.00 91.38 349 ASP A CA 1
ATOM 2626 C C . ASP A 1 349 ? 24.757 18.488 -78.868 1.00 91.38 349 ASP A C 1
ATOM 2628 O O . ASP A 1 349 ? 24.059 18.490 -77.849 1.00 91.38 349 ASP A O 1
ATOM 2632 N N . LEU A 1 350 ? 26.056 18.802 -78.824 1.00 88.81 350 LEU A N 1
ATOM 2633 C CA . LEU A 1 350 ? 26.762 19.161 -77.597 1.00 88.81 350 LEU A CA 1
ATOM 2634 C C . LEU A 1 350 ? 26.162 20.412 -76.932 1.00 88.81 350 LEU A C 1
ATOM 2636 O O . LEU A 1 350 ? 25.948 20.423 -75.717 1.00 88.81 350 LEU A O 1
ATOM 2640 N N . GLY A 1 351 ? 25.838 21.442 -77.719 1.00 89.06 351 GLY A N 1
ATOM 2641 C CA . GLY A 1 351 ? 25.148 22.639 -77.234 1.00 89.06 351 GLY A CA 1
ATOM 2642 C C . GLY A 1 351 ? 23.745 22.355 -76.694 1.00 89.06 351 GLY A C 1
ATOM 2643 O O . GLY A 1 351 ? 23.361 22.900 -75.656 1.00 89.06 351 GLY A O 1
ATOM 2644 N N . ALA A 1 352 ? 22.996 21.462 -77.347 1.00 91.62 352 ALA A N 1
ATOM 2645 C CA . ALA A 1 352 ? 21.664 21.056 -76.900 1.00 91.62 352 ALA A CA 1
ATOM 2646 C C . ALA A 1 352 ? 21.711 20.313 -75.555 1.00 91.62 352 ALA A C 1
ATOM 2648 O O . ALA A 1 352 ? 20.945 20.627 -74.638 1.00 91.62 352 ALA A O 1
ATOM 2649 N N . HIS A 1 353 ? 22.648 19.371 -75.395 1.00 91.88 353 HIS A N 1
ATOM 2650 C CA . HIS A 1 353 ? 22.865 18.690 -74.119 1.00 91.88 353 HIS A CA 1
ATOM 2651 C C . HIS A 1 353 ? 23.287 19.665 -73.017 1.00 91.88 353 HIS A C 1
ATOM 2653 O O . HIS A 1 353 ? 22.752 19.605 -71.910 1.00 91.88 353 HIS A O 1
ATOM 2659 N N . HIS A 1 354 ? 24.182 20.603 -73.325 1.00 90.00 354 HIS A N 1
ATOM 2660 C CA . HIS A 1 354 ? 24.628 21.623 -72.383 1.00 90.00 354 HIS A CA 1
ATOM 2661 C C . HIS A 1 354 ? 23.482 22.510 -71.874 1.00 90.00 354 HIS A C 1
ATOM 2663 O O . HIS A 1 354 ? 23.312 22.682 -70.667 1.00 90.00 354 HIS A O 1
ATOM 2669 N N . ALA A 1 355 ? 22.649 23.031 -72.779 1.00 90.56 355 ALA A N 1
ATOM 2670 C CA . ALA A 1 355 ? 21.491 23.840 -72.406 1.00 90.56 355 ALA A CA 1
ATOM 2671 C C . ALA A 1 355 ? 20.507 23.054 -71.521 1.00 90.56 355 ALA A C 1
ATOM 2673 O O . ALA A 1 355 ? 19.991 23.581 -70.533 1.00 90.56 355 ALA A O 1
ATOM 2674 N N . LYS A 1 356 ? 20.295 21.766 -71.826 1.00 91.69 356 LYS A N 1
ATOM 2675 C CA . LYS A 1 356 ? 19.425 20.894 -71.028 1.00 91.69 356 LYS A CA 1
ATOM 2676 C C . LYS A 1 356 ? 19.986 20.629 -69.625 1.00 91.69 356 LYS A C 1
ATOM 2678 O O . LYS A 1 356 ? 19.204 20.608 -68.680 1.00 91.69 356 LYS A O 1
ATOM 2683 N N . ILE A 1 357 ? 21.306 20.490 -69.466 1.00 91.19 357 ILE A N 1
ATOM 2684 C CA . ILE A 1 357 ? 21.966 20.366 -68.150 1.00 91.19 357 ILE A CA 1
ATOM 2685 C C . ILE A 1 357 ? 21.676 21.595 -67.283 1.00 91.19 357 ILE A C 1
ATOM 2687 O O . ILE A 1 357 ? 21.267 21.443 -66.135 1.00 91.19 357 ILE A O 1
ATOM 2691 N N . HIS A 1 358 ? 21.826 22.802 -67.832 1.00 90.62 358 HIS A N 1
ATOM 2692 C CA . HIS A 1 358 ? 21.540 24.047 -67.113 1.00 90.62 358 HIS A CA 1
ATOM 2693 C C . HIS A 1 358 ? 20.048 24.198 -66.757 1.00 90.62 358 HIS A C 1
ATOM 2695 O O . HIS A 1 358 ? 19.721 24.573 -65.632 1.00 90.62 358 HIS A O 1
ATOM 2701 N N . SER A 1 359 ? 19.139 23.826 -67.667 1.00 91.06 359 SER A N 1
ATOM 2702 C CA . SER A 1 359 ? 17.691 23.792 -67.392 1.00 91.06 359 SER A CA 1
ATOM 2703 C C . SER A 1 359 ? 17.344 22.835 -66.249 1.00 91.06 359 SER A C 1
ATOM 2705 O O . SER A 1 359 ? 16.618 23.202 -65.331 1.00 91.06 359 SER A O 1
ATOM 2707 N N . LEU A 1 360 ? 17.887 21.615 -66.278 1.00 91.25 360 LEU A N 1
ATOM 2708 C CA . LEU A 1 360 ? 17.645 20.619 -65.234 1.00 91.25 360 LEU A CA 1
ATOM 2709 C C . LEU A 1 360 ? 18.275 21.032 -63.897 1.00 91.25 360 LEU A C 1
ATOM 2711 O O . LEU A 1 360 ? 17.677 20.812 -62.850 1.00 91.25 360 LEU A O 1
ATOM 2715 N N . ALA A 1 361 ? 19.447 21.675 -63.911 1.00 89.19 361 ALA A N 1
ATOM 2716 C CA . ALA A 1 361 ? 20.063 22.217 -62.701 1.00 89.19 361 ALA A CA 1
ATOM 2717 C C . ALA A 1 361 ? 19.192 23.300 -62.044 1.00 89.19 361 ALA A C 1
ATOM 2719 O O . ALA A 1 361 ? 19.088 23.339 -60.819 1.00 89.19 361 ALA A O 1
ATOM 2720 N N . HIS A 1 362 ? 18.539 24.145 -62.847 1.00 88.44 362 HIS A N 1
ATOM 2721 C CA . HIS A 1 362 ? 17.580 25.133 -62.357 1.00 88.44 362 HIS A CA 1
ATOM 2722 C C . HIS A 1 362 ? 16.363 24.469 -61.699 1.00 88.44 362 HIS A C 1
ATOM 2724 O O . HIS A 1 362 ? 16.044 24.778 -60.552 1.00 88.44 362 HIS A O 1
ATOM 2730 N N . GLU A 1 363 ? 15.747 23.497 -62.381 1.00 89.00 363 GLU A N 1
ATOM 2731 C CA . GLU A 1 363 ? 14.620 22.725 -61.840 1.00 89.00 363 GLU A CA 1
ATOM 2732 C C . GLU A 1 363 ? 14.987 22.041 -60.513 1.00 89.00 363 GLU A C 1
ATOM 2734 O O . GLU A 1 363 ? 14.219 22.085 -59.555 1.00 89.00 363 GLU A O 1
ATOM 2739 N N . LEU A 1 364 ? 16.188 21.460 -60.422 1.00 89.94 364 LEU A N 1
ATOM 2740 C CA . LEU A 1 364 ? 16.678 20.807 -59.207 1.00 89.94 364 LEU A CA 1
ATOM 2741 C C . LEU A 1 364 ? 16.852 21.780 -58.035 1.00 89.94 364 LEU A C 1
ATOM 2743 O O . LEU A 1 364 ? 16.549 21.411 -56.903 1.00 89.94 364 LEU A O 1
ATOM 2747 N N . ILE A 1 365 ? 17.301 23.016 -58.275 1.00 86.38 365 ILE A N 1
ATOM 2748 C CA . ILE A 1 365 ? 17.407 24.039 -57.219 1.00 86.38 365 ILE A CA 1
ATOM 2749 C C . ILE A 1 365 ? 16.025 24.406 -56.679 1.00 86.38 365 ILE A C 1
ATOM 2751 O O . ILE A 1 365 ? 15.860 24.532 -55.464 1.00 86.38 365 ILE A O 1
ATOM 2755 N N . ASP A 1 366 ? 15.040 24.569 -57.560 1.00 85.88 366 ASP A N 1
ATOM 2756 C CA . ASP A 1 366 ? 13.676 24.915 -57.160 1.00 85.88 366 ASP A CA 1
ATOM 2757 C C . ASP A 1 366 ? 12.999 23.772 -56.399 1.00 85.88 366 ASP A C 1
ATOM 2759 O O . ASP A 1 366 ? 12.378 24.012 -55.363 1.00 85.88 366 ASP A O 1
ATOM 2763 N N . LEU A 1 367 ? 13.169 22.530 -56.858 1.00 87.19 367 LEU A N 1
ATOM 2764 C CA . LEU A 1 367 ? 12.651 21.339 -56.179 1.00 87.19 367 LEU A CA 1
ATOM 2765 C C . LEU A 1 367 ? 13.292 21.143 -54.798 1.00 87.19 367 LEU A C 1
ATOM 2767 O O . LEU A 1 367 ? 12.588 20.843 -53.836 1.00 87.19 367 LEU A O 1
ATOM 2771 N N . ASN A 1 368 ? 14.600 21.398 -54.670 1.00 83.38 368 ASN A N 1
ATOM 2772 C CA . ASN A 1 368 ? 15.324 21.313 -53.397 1.00 83.38 368 ASN A CA 1
ATOM 2773 C C . ASN A 1 368 ? 14.859 22.366 -52.374 1.00 83.38 368 ASN A C 1
ATOM 2775 O O . ASN A 1 368 ? 14.950 22.140 -51.175 1.00 83.38 368 ASN A O 1
ATOM 2779 N N . LYS A 1 369 ? 14.343 23.521 -52.823 1.00 81.31 369 LYS A N 1
ATOM 2780 C CA . LYS A 1 369 ? 13.737 24.532 -51.933 1.00 81.31 369 LYS A CA 1
ATOM 2781 C C . LYS A 1 369 ? 12.322 24.170 -51.481 1.00 81.31 369 LYS A C 1
ATOM 2783 O O . LYS A 1 369 ? 11.877 24.686 -50.460 1.00 81.31 369 LYS A O 1
ATOM 2788 N N . LYS A 1 370 ? 11.606 23.354 -52.260 1.00 84.38 370 LYS A N 1
ATOM 2789 C CA . LYS A 1 370 ? 10.207 22.969 -52.013 1.00 84.38 370 LYS A CA 1
ATOM 2790 C C . LYS A 1 370 ? 10.051 21.649 -51.246 1.00 84.38 370 LYS A C 1
ATOM 2792 O O . LYS A 1 370 ? 8.920 21.276 -50.961 1.00 84.38 370 LYS A O 1
ATOM 2797 N N . ASP A 1 371 ? 11.156 20.977 -50.911 1.00 75.25 371 ASP A N 1
ATOM 2798 C CA . ASP A 1 371 ? 11.187 19.682 -50.205 1.00 75.25 371 ASP A CA 1
ATOM 2799 C C . ASP A 1 371 ? 10.460 18.545 -50.970 1.00 75.25 371 ASP A C 1
ATOM 2801 O O . ASP A 1 371 ? 9.871 17.626 -50.403 1.00 75.25 371 ASP A O 1
ATOM 2805 N N . GLU A 1 372 ? 10.477 18.604 -52.311 1.00 82.62 372 GLU A N 1
ATOM 2806 C CA . GLU A 1 372 ? 9.805 17.637 -53.198 1.00 82.62 372 GLU A CA 1
ATOM 2807 C C . GLU A 1 372 ? 10.703 16.425 -53.539 1.00 82.62 372 GLU A C 1
ATOM 2809 O O . GLU A 1 372 ? 11.046 16.156 -54.695 1.00 82.62 372 GLU A O 1
ATOM 2814 N N . ASP A 1 373 ? 11.065 15.649 -52.517 1.00 79.81 373 ASP A N 1
ATOM 2815 C CA . ASP A 1 373 ? 12.090 14.589 -52.536 1.00 79.81 373 ASP A CA 1
ATOM 2816 C C . ASP A 1 373 ? 11.960 13.512 -53.630 1.00 79.81 373 ASP A C 1
ATOM 2818 O O . ASP A 1 373 ? 12.953 12.923 -54.079 1.00 79.81 373 ASP A O 1
ATOM 2822 N N . LYS A 1 374 ? 10.731 13.179 -54.035 1.00 82.88 374 LYS A N 1
ATOM 2823 C CA . LYS A 1 374 ? 10.483 12.147 -55.054 1.00 82.88 374 LYS A CA 1
ATOM 2824 C C . LYS A 1 374 ? 10.776 12.673 -56.461 1.00 82.88 374 LYS A C 1
ATOM 2826 O O . LYS A 1 374 ? 11.536 12.049 -57.198 1.00 82.88 374 LYS A O 1
ATOM 2831 N N . ILE A 1 375 ? 10.218 13.835 -56.805 1.00 86.62 375 ILE A N 1
ATOM 2832 C CA . ILE A 1 375 ? 10.395 14.477 -58.118 1.00 86.62 375 ILE A CA 1
ATOM 2833 C C . ILE A 1 375 ? 11.846 14.948 -58.276 1.00 86.62 375 ILE A C 1
ATOM 2835 O O . ILE A 1 375 ? 12.435 14.805 -59.348 1.00 86.62 375 ILE A O 1
ATOM 2839 N N . PHE A 1 376 ? 12.458 15.426 -57.187 1.00 88.06 376 PHE A N 1
ATOM 2840 C CA . PHE A 1 376 ? 13.876 15.773 -57.145 1.00 88.06 376 PHE A CA 1
ATOM 2841 C C . PHE A 1 376 ? 14.770 14.602 -57.579 1.00 88.06 376 PHE A C 1
ATOM 2843 O O . PHE A 1 376 ? 15.632 14.767 -58.443 1.00 88.06 376 PHE A O 1
ATOM 2850 N N . ARG A 1 377 ? 14.538 13.396 -57.041 1.00 85.12 377 ARG A N 1
ATOM 2851 C CA . ARG A 1 377 ? 15.315 12.196 -57.395 1.00 85.12 377 ARG A CA 1
ATOM 2852 C C . ARG A 1 377 ? 15.172 11.808 -58.865 1.00 85.12 377 ARG A C 1
ATOM 2854 O O . ARG A 1 377 ? 16.171 11.481 -59.503 1.00 85.12 377 ARG A O 1
ATOM 2861 N N . GLU A 1 378 ? 13.964 11.874 -59.414 1.00 88.62 378 GLU A N 1
ATOM 2862 C CA . GLU A 1 378 ? 13.712 11.568 -60.829 1.00 88.62 378 GLU A CA 1
ATOM 2863 C C . GLU A 1 378 ? 14.439 12.554 -61.759 1.00 88.62 378 GLU A C 1
ATOM 2865 O O . GLU A 1 378 ? 15.135 12.140 -62.691 1.00 88.62 378 GLU A O 1
ATOM 2870 N N . ARG A 1 379 ? 14.364 13.860 -61.468 1.00 91.31 379 ARG A N 1
ATOM 2871 C CA . ARG A 1 379 ? 15.075 14.893 -62.240 1.00 91.31 379 ARG A CA 1
ATOM 2872 C C . ARG A 1 379 ? 16.588 14.812 -62.090 1.00 91.31 379 ARG A C 1
ATOM 2874 O O . ARG A 1 379 ? 17.305 15.090 -63.051 1.00 91.31 379 ARG A O 1
ATOM 2881 N N . LEU A 1 380 ? 17.084 14.388 -60.930 1.00 88.44 380 LEU A N 1
ATOM 2882 C CA . LEU A 1 380 ? 18.514 14.197 -60.709 1.00 88.44 380 LEU A CA 1
ATOM 2883 C C . LEU A 1 380 ? 19.057 13.064 -61.589 1.00 88.44 380 LEU A C 1
ATOM 2885 O O . LEU A 1 380 ? 20.121 13.210 -62.187 1.00 88.44 380 LEU A O 1
ATOM 2889 N N . LEU A 1 381 ? 18.308 11.969 -61.743 1.00 89.00 381 LEU A N 1
ATOM 2890 C CA . LEU A 1 381 ? 18.672 10.891 -62.668 1.00 89.00 381 LEU A CA 1
ATOM 2891 C C . LEU A 1 381 ? 18.696 11.370 -64.128 1.00 89.00 381 LEU A C 1
ATOM 2893 O O . LEU A 1 381 ? 19.632 11.052 -64.864 1.00 89.00 381 LEU A O 1
ATOM 2897 N N . GLU A 1 382 ? 17.711 12.169 -64.550 1.00 92.06 382 GLU A N 1
ATOM 2898 C CA . GLU A 1 382 ? 17.681 12.753 -65.900 1.00 92.06 382 GLU A CA 1
ATOM 2899 C C . GLU A 1 382 ? 18.867 13.703 -66.144 1.00 92.06 382 GLU A C 1
ATOM 2901 O O . GLU A 1 382 ? 19.476 13.689 -67.222 1.00 92.06 382 GLU A O 1
ATOM 2906 N N . PHE A 1 383 ? 19.225 14.501 -65.136 1.00 92.12 383 PHE A N 1
ATOM 2907 C CA . PHE A 1 383 ? 20.393 15.379 -65.155 1.00 92.12 383 PHE A CA 1
ATOM 2908 C C . PHE A 1 383 ? 21.688 14.579 -65.341 1.00 92.12 383 PHE A C 1
ATOM 2910 O O . PHE A 1 383 ? 22.471 14.874 -66.248 1.00 92.12 383 PHE A O 1
ATOM 2917 N N . GLU A 1 384 ? 21.889 13.526 -64.547 1.00 87.50 384 GLU A N 1
ATOM 2918 C CA . GLU A 1 384 ? 23.066 12.654 -64.628 1.00 87.50 384 GLU A CA 1
ATOM 2919 C C . GLU A 1 384 ? 23.169 11.955 -65.992 1.00 87.50 384 GLU A C 1
ATOM 2921 O O . GLU A 1 384 ? 24.239 11.948 -66.610 1.00 87.50 384 GLU A O 1
ATOM 2926 N N . ALA A 1 385 ? 22.051 11.442 -66.513 1.00 89.56 385 ALA A N 1
ATOM 2927 C CA . ALA A 1 385 ? 21.999 10.805 -67.827 1.00 89.56 385 ALA A CA 1
ATOM 2928 C C . ALA A 1 385 ? 22.309 11.792 -68.968 1.00 89.56 385 ALA A C 1
ATOM 2930 O O . ALA A 1 385 ? 23.053 11.469 -69.896 1.00 89.56 385 ALA A O 1
ATOM 2931 N N . THR A 1 386 ? 21.774 13.016 -68.899 1.00 92.50 386 THR A N 1
ATOM 2932 C CA . THR A 1 386 ? 22.047 14.074 -69.888 1.00 92.50 386 THR A CA 1
ATOM 2933 C C . THR A 1 386 ? 23.510 14.503 -69.849 1.00 92.50 386 THR A C 1
ATOM 2935 O O . THR A 1 386 ? 24.127 14.685 -70.899 1.00 92.50 386 THR A O 1
ATOM 2938 N N . ARG A 1 387 ? 24.101 14.586 -68.654 1.00 88.81 387 ARG A N 1
ATOM 2939 C CA . ARG A 1 387 ? 25.532 14.845 -68.486 1.00 88.81 387 ARG A CA 1
ATOM 2940 C C . ARG A 1 387 ? 26.401 13.733 -69.077 1.00 88.81 387 ARG A C 1
ATOM 2942 O O . ARG A 1 387 ? 27.441 14.031 -69.660 1.00 88.81 387 ARG A O 1
ATOM 2949 N N . GLY A 1 388 ? 25.990 12.471 -68.944 1.00 85.75 388 GLY A N 1
ATOM 2950 C CA . GLY A 1 388 ? 26.657 11.340 -69.596 1.00 85.75 388 GLY A CA 1
ATOM 2951 C C . GLY A 1 388 ? 26.751 11.540 -71.110 1.00 85.75 388 GLY A C 1
ATOM 2952 O O . GLY A 1 388 ? 27.854 11.611 -71.653 1.00 85.75 388 GLY A O 1
ATOM 2953 N N . ARG A 1 389 ? 25.602 11.775 -71.758 1.00 90.25 389 ARG A N 1
ATOM 2954 C CA . ARG A 1 389 ? 25.516 12.032 -73.209 1.00 90.25 389 ARG A CA 1
ATOM 2955 C C . ARG A 1 389 ? 26.315 13.256 -73.657 1.00 90.25 389 ARG A C 1
ATOM 2957 O O . ARG A 1 389 ? 26.969 13.215 -74.696 1.00 90.25 389 ARG A O 1
ATOM 2964 N N . PHE A 1 390 ? 26.311 14.331 -72.866 1.00 89.75 390 PHE A N 1
ATOM 2965 C CA . PHE A 1 390 ? 27.137 15.515 -73.122 1.00 89.75 390 PHE A CA 1
ATOM 2966 C C . PHE A 1 390 ? 28.627 15.159 -73.219 1.00 89.75 390 PHE A C 1
ATOM 2968 O O . PHE A 1 390 ? 29.305 15.573 -74.157 1.00 89.75 390 PHE A O 1
ATOM 2975 N N . PHE A 1 391 ? 29.148 14.359 -72.285 1.00 85.94 391 PHE A N 1
ATOM 2976 C CA . PHE A 1 391 ? 30.556 13.964 -72.311 1.00 85.94 391 PHE A CA 1
ATOM 2977 C C . PHE A 1 391 ? 30.897 12.951 -73.404 1.00 85.94 391 PHE A C 1
ATOM 2979 O O . PHE A 1 391 ? 32.033 12.973 -73.884 1.00 85.94 391 PHE A O 1
ATOM 2986 N N . GLU A 1 392 ? 29.973 12.070 -73.781 1.00 86.06 392 GLU A N 1
ATOM 2987 C CA . GLU A 1 392 ? 30.126 11.170 -74.934 1.00 86.06 392 GLU A CA 1
ATOM 2988 C C . GLU A 1 392 ? 30.224 11.977 -76.228 1.00 86.06 392 GLU A C 1
ATOM 2990 O O . GLU A 1 392 ? 31.265 11.947 -76.878 1.00 86.06 392 GLU A O 1
ATOM 2995 N N . THR A 1 393 ? 29.234 12.833 -76.492 1.00 87.56 393 THR A N 1
ATOM 2996 C CA . THR A 1 393 ? 29.197 13.722 -77.668 1.00 87.56 393 THR A CA 1
ATOM 2997 C C . THR A 1 393 ? 30.447 14.601 -77.757 1.00 87.56 393 THR A C 1
ATOM 2999 O O . THR A 1 393 ? 30.991 14.828 -78.834 1.00 87.56 393 THR A O 1
ATOM 3002 N N . MET A 1 394 ? 30.952 15.077 -76.613 1.00 84.75 394 MET A N 1
ATOM 3003 C CA . MET A 1 394 ? 32.192 15.851 -76.555 1.00 84.75 394 MET A CA 1
ATOM 3004 C C . MET A 1 394 ? 33.421 15.029 -76.959 1.00 84.75 394 MET A C 1
ATOM 3006 O O . MET A 1 394 ? 34.319 15.567 -77.601 1.00 84.75 394 MET A O 1
ATOM 3010 N N . ASN A 1 395 ? 33.486 13.750 -76.569 1.00 83.06 395 ASN A N 1
ATOM 3011 C CA . ASN A 1 395 ? 34.573 12.865 -76.994 1.00 83.06 395 ASN A CA 1
ATOM 3012 C C . ASN A 1 395 ? 34.510 12.611 -78.491 1.00 83.06 395 ASN A C 1
ATOM 3014 O O . ASN A 1 395 ? 35.539 12.704 -79.150 1.00 83.06 395 ASN A O 1
ATOM 3018 N N . ASP A 1 396 ? 33.316 12.350 -79.014 1.00 85.50 396 ASP A N 1
ATOM 3019 C CA . ASP A 1 396 ? 33.121 12.091 -80.437 1.00 85.50 396 ASP A CA 1
ATOM 3020 C C . ASP A 1 396 ? 33.499 13.320 -81.267 1.00 85.50 396 ASP A C 1
ATOM 3022 O O . ASP A 1 396 ? 34.225 13.199 -82.249 1.00 85.50 396 ASP A O 1
ATOM 3026 N N . LEU A 1 397 ? 33.112 14.521 -80.821 1.00 84.06 397 LEU A N 1
ATOM 3027 C CA . LEU A 1 397 ? 33.503 15.781 -81.457 1.00 84.06 397 LEU A CA 1
ATOM 3028 C C . LEU A 1 397 ? 35.026 15.985 -81.485 1.00 84.06 397 LEU A C 1
ATOM 3030 O O . LEU A 1 397 ? 35.545 16.565 -82.429 1.00 84.06 397 LEU A O 1
ATOM 3034 N N . TYR A 1 398 ? 35.749 15.534 -80.459 1.00 78.81 398 TYR A N 1
ATOM 3035 C CA . TYR A 1 398 ? 37.208 15.671 -80.392 1.00 78.81 398 TYR A CA 1
ATOM 3036 C C . TYR A 1 398 ? 37.950 14.748 -81.370 1.00 78.81 398 TYR A C 1
ATOM 3038 O O . TYR A 1 398 ? 39.112 14.994 -81.688 1.00 78.81 398 TYR A O 1
ATOM 3046 N N . LEU A 1 399 ? 37.291 13.687 -81.839 1.00 77.38 399 LEU A N 1
ATOM 3047 C CA . LEU A 1 399 ? 37.854 12.725 -82.786 1.00 77.38 399 LEU A CA 1
ATOM 3048 C C . LEU A 1 399 ? 37.626 13.116 -84.260 1.00 77.38 399 LEU A C 1
ATOM 3050 O O . LEU A 1 399 ? 38.166 12.445 -85.141 1.00 77.38 399 LEU A O 1
ATOM 3054 N N . VAL A 1 400 ? 36.852 14.178 -84.524 1.00 70.44 400 VAL A N 1
ATOM 3055 C CA . VAL A 1 400 ? 36.469 14.689 -85.859 1.00 70.44 400 VAL A CA 1
ATOM 3056 C C . VAL A 1 400 ? 37.201 15.990 -86.175 1.00 70.44 400 VAL A C 1
ATOM 3058 O O . VAL A 1 400 ? 37.614 16.191 -87.344 1.00 70.44 400 VAL A O 1
#

Foldseek 3Di:
DLLLVLVVLLVVLVVLLVVLVVLLVVLVVLLVVLVVLLVVLVVLLVVLVVVLVVLVVLLVVLVVLLVVLVVLLVVLVVLLVVLVVLLVVLVVVLVVLVVLLVVLVVLLVVLVVQLVVLVVQLVVLVVQLVVLVVVPPVSVVSNVVSVVSNVVSVVSNVVSVVSNVVSVVSNVVSVVVSVVSVVSNVVSVVSNVVSVVSNVVSVVSNVVSVVSNVVSVVVSVVSVVSNVVSVVSSVVSVVSSVVSVVSSVVSVVSNVVSVVSNVVSVVSSVVVVVVVVVVVVDPDDPQLDPLPVVVSQVVVLVVLLVCVLVVHPPGDDLVCLQDLCNGPNNVCCPDPSNVVCVVPPLSVVLVVLSNVLSVLSNVLVVCSVVVVVPVNVVSVVVNVVSVVVNSVSSVVSSVD

Sequence (400 aa):
TLNASCENLSVISEQMKSGAELTSIKANTVAAAGALMSSNMSMVTTESEQTANNVNIVAAAAEEMSATISEIAQNTEKARTITDNAVAQTQDTSLKVDQLGDAAESINKVTEAINDISDQTNLLALNATIEAARAGEAGRGFAVVANEIKELAKQTALATKEIKEKVESIQFSTRDAIGRIKDISEINAEVSEIVNTIANAVEEQSVTTQEIAKNIAQASDGIRNVNDNVSQSYIVANDISGEIEGVNQSAEEIKASSSEVNISSLDLQKVVQRLSRIMSRFNLSPARFDIGSVKVMHLSWRTKFEALLKGKKNTLTVEEIINPHACAFGKWYFGPEGQELRDIQLYKDLGAHHAKIHSLAHELIDLNKKDEDKIFRERLLEFEATRGRFFETMNDLYLV